Protein AF-A0AAV8Z6C9-F1 (afdb_monomer)

Foldseek 3Di:
DLVVLLVVLVVQLVVLLVLLVVLVVCLVVPDLPCLVVLVVSLVVLVVSVVVNVVSLVVNCVSPVDPVSVVVVVVSVVSSVVSSVSSVVSNVVVVVVVVPDDDDDDDDDDPPPPDPDPDQAADEQDLLCVVVNCVSLCVPQVVDPVDQLLRSVVSVCVRYDHPLNVQCVPPDRDSVCSVVSVVSSCVRRVPLVVNLVVLVVQLLVQAADADDDLVSLVVSLVSNVSSLVSCVVSPDPSQVCFPVSVVSVLVRYHPVLNVVVVVVCVVPPRDGPVNVSVSSVVSSVVRVVVVVVVVVVPDDDDDDDDDDDDDDDDDDPDQPQDLPPRDNDHVVPDPVLLPDDLVVNVVVLVVSCAEQQPSHHDDHLVPDPDFDQPPPRHRGDVSNDDDPPDDPDDDDDDDDDDDDDDDDDDDDDDDDDDDDDFDWDDDQQWIQGPVLRAIFGDQDDDDDPFDFLLNLVVRLVSRDDPPCPCVVLNVVSVVLNVVNVVVVDDGRDGDDPVSVVVSVVSVVCCVVPRVDDGDDPDDPPPPPPPPDDDDDDDDDDVVPDPDPQVQLLVQLVVVLVVVCVVDVPDRDDDDRDPVSSVVSVVVCPPVVNVVVVVVVPPPDDD

Solvent-accessible surface area (backbone atoms only — not comparable to full-atom values): 37412 Å² total; per-residue (Å²): 108,70,74,57,51,50,53,51,46,52,51,53,48,50,54,53,52,53,52,52,53,54,48,50,54,47,65,74,71,58,65,90,86,53,55,66,62,53,51,58,51,47,56,56,49,62,54,47,52,56,54,45,52,56,43,51,51,56,42,42,74,77,46,77,47,70,70,52,56,52,49,49,55,54,49,53,54,52,50,55,52,51,53,50,53,53,52,49,55,50,51,55,53,63,61,55,65,76,75,67,91,80,86,82,91,88,84,92,69,92,71,78,78,66,75,79,82,69,82,67,76,40,60,60,55,48,83,52,38,63,65,47,49,54,52,45,33,68,69,44,70,70,34,83,89,53,51,50,45,56,41,36,52,52,49,62,68,29,30,32,69,69,41,30,61,76,45,61,90,56,66,94,34,61,74,45,32,60,53,44,51,50,52,48,40,69,70,46,66,37,66,68,57,33,50,51,51,38,52,54,48,59,75,62,58,79,64,41,84,60,96,44,37,72,60,51,46,51,50,52,51,55,48,49,53,34,51,52,54,42,40,76,72,71,44,71,61,88,75,41,24,68,66,51,48,52,54,51,56,73,30,45,20,75,66,63,35,52,53,47,54,64,55,46,72,76,42,96,76,73,45,54,64,54,55,52,47,50,53,52,54,47,27,54,51,44,46,51,54,50,55,54,53,57,70,70,71,76,80,88,84,88,84,83,88,77,93,85,84,90,86,81,93,71,86,87,68,70,58,57,12,89,84,81,67,42,87,40,57,56,94,75,32,67,74,58,69,69,45,56,47,71,57,43,51,52,48,37,55,75,70,57,27,13,66,30,73,63,42,69,93,56,51,62,85,79,52,87,62,72,48,12,88,85,77,66,47,87,25,26,63,85,57,59,79,76,89,87,76,84,85,78,84,91,85,86,89,86,80,87,84,87,79,89,84,90,89,84,85,88,82,88,81,89,82,77,95,72,76,94,70,63,64,47,80,54,85,45,30,37,36,33,64,82,78,64,28,63,36,70,55,75,86,88,72,93,64,97,69,59,19,56,51,53,52,53,56,58,52,67,45,67,56,59,94,81,55,85,54,46,74,61,54,50,54,50,50,52,53,50,52,53,52,61,74,69,67,63,54,58,84,39,75,60,57,70,70,59,47,53,52,50,53,53,52,53,52,49,49,59,69,58,44,80,69,50,78,60,64,98,60,84,71,83,76,80,73,79,71,82,85,74,86,85,88,91,88,89,72,79,78,82,76,56,99,42,72,71,56,51,28,50,52,46,22,52,52,53,50,52,53,47,40,70,73,34,83,86,71,63,88,78,82,79,86,51,70,70,44,43,50,56,25,44,54,64,65,67,35,66,78,55,51,55,60,58,58,67,66,73,75,76,74,82,136

InterPro domains:
  IPR005312 Domain of unknown function DUF1759 [PF03564] (122-267)
  IPR008042 Retrotransposon Pao-like, RNAseH-like domain [PF05380] (451-514)

Sequence (605 aa):
MENEQLRSLTAQRGQVKAQITRFTHFLDEFDKDNVLELELRLEKIDQLWKDFNSIQSKIECLDDSQTQRDYREHFENSYFTEVSRARKIINENMVSHNHTASSGSKSNNADVKLPIISIPHFYGDYREWPSFFDTFSALVDNNTNLSSVQKFHYLKNALKDNAKQVIESLEVSHENYKIAIDLLKTRFDNKKLIKKAHIASLFNISTLTKESYTELRKFLDEFNKHLRALKNMGELVDTWDCPLIHLITTKLDSTTKREWEEFSAKLDDPKIEDIKKFLADRCNVLETLEAANIKGIQKTYNKKASEQRTVAYTSNQVPQCPFCKGSHFIYACKAFLRLPVKSRYIEVRRMKLCTNCLRSGHFKADCKSSSCKRCQKRHSTFLHFDEENSAASAVAWTGDDNTHSGPVANNGEESSISTHSSNKEMQGLLWNANSDSIQVITRNQPYERVTKRTILSNVSQIFDPLGLVGPTVIVAKIMLQRLWRLKLDWDEAIPEDLFTDWIRFRDQIKSNIDTVDIPESKSVVLTSITEFGNSIDDDIFTRFSSLTKTQRVIAYCLRFKHNLINKTDKLTGTLTNEELDRAMIILNCPAIVLALCYHRQREPT

Organism: NCBI:txid1265417

pLDDT: mean 72.58, std 21.13, range [21.72, 95.56]

Mean predicted aligned error: 24.84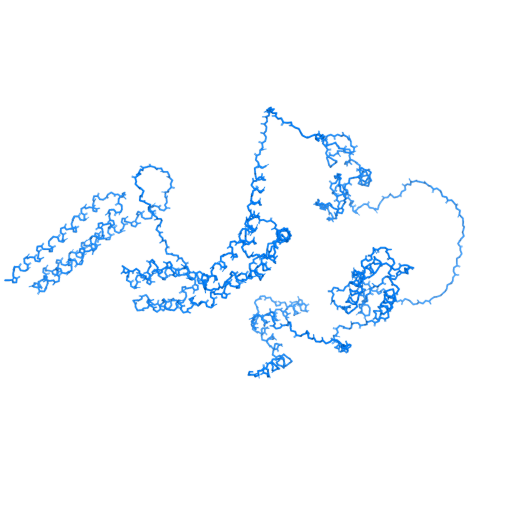 Å

Secondary structure (DSSP, 8-state):
-HHHHHHHHHHHHHHHHHHHHHHHHHHHS--TT-HHHHHHHHHHHHHHHHHHHHHHHHHHHH---HHHHHHHHHHHHHHHHHHHHHHHHHHHHHHHTTS--------------PPP-PPPPB-S-TTTHHHHHHHHIIIIIS-TTS-HHHHHHHHHHHB-HHHHHTTTTS-S-HHHHHHHHHHHHHHH--HHHHHHHHHHHHHTPPPP-S--HHHHHHHHHHHHHHHHHHHHTT--GGG-HHHHHHHHHHHS-HHHHHHHHHHHTT-SS--HHHHHHHHHHHHHHHHHHHHHHHTTS------------------------TTT-SSS-GGG-HHHHTS-HHHHHHHHHHTT--TTT--SSS-SSS--SPPPTTT-SSS-GGGPPPSS--SS-------------------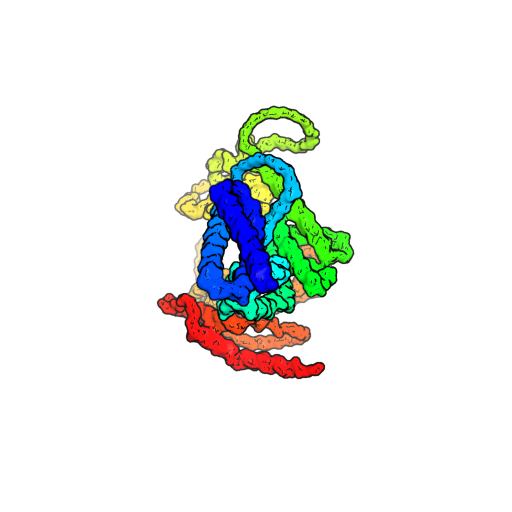-----------EEEETTEEEETTTTEEEE-------SS-BHHHHHHHHHT---TTSTTHHHHHHHHHHHHHHHHTT--TTSBPPHHHHHHHHHHHHHHHHHHTT----SS------------------SSSS-S-HHHHHHHHHHHHHHHHHHH-SSS---SSPPHHHHHHHHHHHT-HHHHHHHHGGGG----

Structure (mmCIF, N/CA/C/O backbone):
data_AF-A0AAV8Z6C9-F1
#
_entry.id   AF-A0AAV8Z6C9-F1
#
loop_
_atom_site.group_PDB
_atom_site.id
_atom_site.type_symbol
_atom_site.label_atom_id
_atom_site.label_alt_id
_atom_site.label_comp_id
_atom_site.label_asym_id
_atom_site.label_entity_id
_atom_site.label_seq_id
_atom_site.pdbx_PDB_ins_code
_atom_site.Cartn_x
_atom_site.Cartn_y
_atom_site.Cartn_z
_atom_site.occupancy
_atom_site.B_iso_or_equiv
_atom_site.auth_seq_id
_atom_site.auth_comp_id
_atom_site.auth_asym_id
_atom_site.auth_atom_id
_atom_site.pdbx_PDB_model_num
ATOM 1 N N . MET A 1 1 ? -21.434 -2.621 71.067 1.00 60.84 1 MET A N 1
ATOM 2 C CA . MET A 1 1 ? -21.014 -3.069 69.722 1.00 60.84 1 MET A CA 1
ATOM 3 C C . MET A 1 1 ? -20.986 -1.919 68.723 1.00 60.84 1 MET A C 1
ATOM 5 O O . MET A 1 1 ? -19.905 -1.629 68.236 1.00 60.84 1 MET A O 1
ATOM 9 N N . GLU A 1 2 ? -22.090 -1.206 68.476 1.00 66.00 2 GLU A N 1
ATOM 10 C CA . GLU A 1 2 ? -22.133 -0.096 67.492 1.00 66.00 2 GLU A CA 1
ATOM 11 C C . GLU A 1 2 ? -21.121 1.031 67.782 1.00 66.00 2 GLU A C 1
ATOM 13 O O . GLU A 1 2 ? -20.374 1.445 66.900 1.00 66.00 2 GLU A O 1
ATOM 18 N N . ASN A 1 3 ? -20.986 1.445 69.047 1.00 75.31 3 ASN A N 1
ATOM 19 C CA . ASN A 1 3 ? -19.998 2.456 69.459 1.00 75.31 3 ASN A CA 1
ATOM 20 C C . ASN A 1 3 ? -18.530 2.025 69.253 1.00 75.31 3 ASN A C 1
ATOM 22 O O . ASN A 1 3 ? -17.645 2.861 69.088 1.00 75.31 3 ASN A O 1
ATOM 26 N N . GLU A 1 4 ? -18.248 0.723 69.273 1.00 83.12 4 GLU A N 1
ATOM 27 C CA . GLU A 1 4 ? -16.898 0.185 69.068 1.00 83.12 4 GLU A CA 1
ATOM 28 C C . GLU A 1 4 ? -16.568 0.077 67.573 1.00 83.12 4 GLU A C 1
ATOM 30 O O . GLU A 1 4 ? -15.463 0.417 67.147 1.00 83.12 4 GLU A O 1
ATOM 35 N N . GLN A 1 5 ? -17.567 -0.279 66.760 1.00 86.50 5 GLN A N 1
ATOM 36 C CA . GLN A 1 5 ? -17.481 -0.253 65.300 1.00 86.50 5 GLN A CA 1
ATOM 37 C C . GLN A 1 5 ? -17.275 1.171 64.764 1.00 86.50 5 GLN A C 1
ATOM 39 O O . GLN A 1 5 ? -16.384 1.382 63.941 1.00 86.50 5 GLN A O 1
ATOM 44 N N . LEU A 1 6 ? -18.016 2.161 65.278 1.00 87.81 6 LEU A N 1
ATOM 45 C CA . LEU A 1 6 ? -17.864 3.564 64.878 1.00 87.81 6 LEU A CA 1
ATOM 46 C C . LEU A 1 6 ? -16.465 4.110 65.212 1.00 87.81 6 LEU A C 1
ATOM 48 O O . LEU A 1 6 ? -15.847 4.787 64.387 1.00 87.81 6 LEU A O 1
ATOM 52 N N . ARG A 1 7 ? -15.916 3.764 66.386 1.00 87.62 7 ARG A N 1
ATOM 53 C CA . ARG A 1 7 ? -14.537 4.123 66.770 1.00 87.62 7 ARG A CA 1
ATOM 54 C C . ARG A 1 7 ? -13.501 3.505 65.832 1.00 87.62 7 ARG A C 1
ATOM 56 O O . ARG A 1 7 ? -12.583 4.202 65.404 1.00 87.62 7 ARG A O 1
ATOM 63 N N . SER A 1 8 ? -13.665 2.228 65.485 1.00 91.50 8 SER A N 1
ATOM 64 C CA . SER A 1 8 ? -12.770 1.529 64.557 1.00 91.50 8 SER A CA 1
ATOM 65 C C . SER A 1 8 ? -12.785 2.160 63.159 1.00 91.50 8 SER A C 1
ATOM 67 O O . SER A 1 8 ? -11.730 2.490 62.615 1.00 91.50 8 SER A O 1
ATOM 69 N N . LEU A 1 9 ? -13.972 2.427 62.607 1.00 91.44 9 LEU A N 1
ATOM 70 C CA . LEU A 1 9 ? -14.124 3.066 61.296 1.00 91.44 9 LEU A CA 1
AT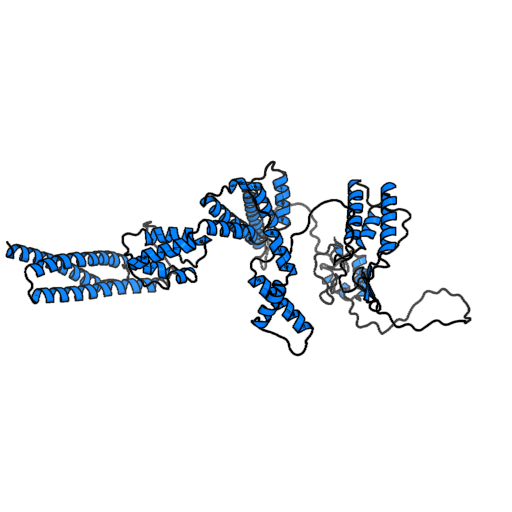OM 71 C C . LEU A 1 9 ? -13.580 4.499 61.284 1.00 91.44 9 LEU A C 1
ATOM 73 O O . LEU A 1 9 ? -12.897 4.894 60.340 1.00 91.44 9 LEU A O 1
ATOM 77 N N . THR A 1 10 ? -13.802 5.265 62.355 1.00 90.38 10 THR A N 1
ATOM 78 C CA . THR A 1 10 ? -13.261 6.627 62.487 1.00 90.38 10 THR A CA 1
ATOM 79 C C . THR A 1 10 ? -11.730 6.623 62.514 1.00 90.38 10 THR A C 1
ATOM 81 O O . THR A 1 10 ? -11.100 7.479 61.887 1.00 90.38 10 THR A O 1
ATOM 84 N N . ALA A 1 11 ? -11.115 5.636 63.177 1.00 90.62 11 ALA A N 1
ATOM 85 C CA . ALA A 1 11 ? -9.665 5.456 63.167 1.00 90.62 11 ALA A CA 1
ATOM 86 C C . ALA A 1 11 ? -9.140 5.094 61.765 1.00 90.62 11 ALA A C 1
ATOM 88 O O . ALA A 1 11 ? -8.161 5.687 61.309 1.00 90.62 11 ALA A O 1
ATOM 89 N N . GLN A 1 12 ? -9.817 4.190 61.047 1.00 89.88 12 GLN A N 1
ATOM 90 C CA . GLN A 1 12 ? -9.467 3.832 59.665 1.00 89.88 12 GLN A CA 1
ATOM 91 C C . GLN A 1 12 ? -9.590 5.032 58.714 1.00 89.88 12 GLN A C 1
ATOM 93 O O . GLN A 1 12 ? -8.678 5.295 57.930 1.00 89.88 12 GLN A O 1
ATOM 98 N N . ARG A 1 13 ? -10.653 5.837 58.838 1.00 93.31 13 ARG A N 1
ATOM 99 C CA . ARG A 1 13 ? -10.805 7.096 58.090 1.00 93.31 13 ARG A CA 1
ATOM 100 C C . ARG A 1 13 ? -9.653 8.062 58.365 1.00 93.31 13 ARG A C 1
ATOM 102 O O . ARG A 1 13 ? -9.116 8.662 57.435 1.00 93.31 13 ARG A O 1
ATOM 109 N N . GLY A 1 14 ? -9.241 8.188 59.628 1.00 89.81 14 GLY A N 1
ATOM 110 C CA . GLY A 1 14 ? -8.088 9.001 60.020 1.00 89.81 14 GLY A CA 1
ATOM 111 C C . GLY A 1 14 ? -6.786 8.552 59.349 1.00 89.81 14 GLY A C 1
ATOM 112 O O . GLY A 1 14 ? -6.010 9.392 58.892 1.00 89.81 14 GLY A O 1
ATOM 113 N N . GLN A 1 15 ? -6.570 7.240 59.210 1.00 90.56 15 GLN A N 1
ATOM 114 C CA . GLN A 1 15 ? -5.408 6.692 58.498 1.00 90.56 15 GLN A CA 1
ATOM 115 C C . GLN A 1 15 ? -5.428 7.023 57.001 1.00 90.56 15 GLN A C 1
ATOM 117 O O . GLN A 1 15 ? -4.379 7.348 56.440 1.00 90.56 15 GLN A O 1
ATOM 122 N N . VAL A 1 16 ? -6.601 6.975 56.363 1.00 90.44 16 VAL A N 1
ATOM 123 C CA . VAL A 1 16 ? -6.769 7.354 54.950 1.00 90.44 16 VAL A CA 1
ATOM 124 C C . VAL A 1 16 ? -6.523 8.854 54.757 1.00 90.44 16 VAL A C 1
ATOM 126 O O . VAL A 1 16 ? -5.750 9.240 53.881 1.00 90.44 16 VAL A O 1
ATOM 129 N N . LYS A 1 17 ? -7.065 9.710 55.633 1.00 91.25 17 LYS A N 1
ATOM 130 C CA . LYS A 1 17 ? -6.784 11.156 55.614 1.00 91.25 17 LYS A CA 1
ATOM 131 C C . LYS A 1 17 ? -5.296 11.463 55.779 1.00 91.25 17 LYS A C 1
ATOM 133 O O . LYS A 1 17 ? -4.757 12.263 55.020 1.00 91.25 17 LYS A O 1
ATOM 138 N N . ALA A 1 18 ? -4.611 10.784 56.697 1.00 90.00 18 ALA A N 1
ATOM 139 C CA . ALA A 1 18 ? -3.175 10.972 56.899 1.00 90.00 18 ALA A CA 1
ATOM 140 C C . ALA A 1 18 ? -2.341 10.618 55.652 1.00 90.00 18 ALA A C 1
ATOM 142 O O . ALA A 1 18 ? -1.260 11.174 55.462 1.00 90.00 18 ALA A O 1
ATOM 143 N N . GLN A 1 19 ? -2.814 9.701 54.801 1.00 88.81 19 GLN A N 1
ATOM 144 C CA . GLN A 1 19 ? -2.141 9.370 53.542 1.00 88.81 19 GLN A CA 1
ATOM 145 C C . GLN A 1 19 ? -2.254 10.492 52.508 1.00 88.81 19 GLN A C 1
ATOM 147 O O . GLN A 1 19 ? -1.246 10.808 51.877 1.00 88.81 19 GLN A O 1
ATOM 152 N N . ILE A 1 20 ? -3.419 11.139 52.393 1.00 88.94 20 ILE A N 1
ATOM 153 C CA . ILE A 1 20 ? -3.572 12.332 51.546 1.00 88.94 20 ILE A CA 1
ATOM 154 C C . ILE A 1 20 ? -2.687 13.465 52.059 1.00 88.94 20 ILE A C 1
ATOM 156 O O . ILE A 1 20 ? -1.956 14.051 51.275 1.00 88.94 20 ILE A O 1
ATOM 160 N N . THR A 1 21 ? -2.649 13.715 53.370 1.00 90.50 21 THR A N 1
ATOM 161 C CA . THR A 1 21 ? -1.780 14.762 53.936 1.00 90.50 21 THR A CA 1
ATOM 162 C C . THR A 1 21 ? -0.295 14.512 53.649 1.00 90.50 21 THR A C 1
ATOM 164 O O . THR A 1 21 ? 0.439 15.443 53.329 1.00 90.50 21 THR A O 1
ATOM 167 N N . ARG A 1 22 ? 0.168 13.254 53.702 1.00 90.31 22 ARG A N 1
ATOM 168 C CA . ARG A 1 22 ? 1.544 12.909 53.294 1.00 90.31 22 ARG A CA 1
ATOM 169 C C . ARG A 1 22 ? 1.798 13.165 51.811 1.00 90.31 22 ARG A C 1
ATOM 171 O O . ARG A 1 22 ? 2.916 13.512 51.444 1.00 90.31 22 ARG A O 1
ATOM 178 N N . PHE A 1 23 ? 0.786 12.981 50.970 1.00 91.50 23 PHE A N 1
ATOM 179 C CA . PHE A 1 23 ? 0.880 13.287 49.549 1.00 91.50 23 PHE A CA 1
ATOM 180 C C . PHE A 1 23 ? 0.896 14.794 49.283 1.00 91.50 23 PHE A C 1
ATOM 182 O O . PHE A 1 23 ? 1.703 15.231 48.474 1.00 91.50 23 PHE A O 1
ATOM 189 N N . THR A 1 24 ? 0.119 15.587 50.025 1.00 90.56 24 THR A N 1
ATOM 190 C CA . THR A 1 24 ? 0.198 17.057 50.001 1.00 90.56 24 THR A CA 1
ATOM 191 C C . THR A 1 24 ? 1.615 17.539 50.313 1.00 90.56 24 THR A C 1
ATOM 193 O O . THR A 1 24 ? 2.206 18.249 49.510 1.00 90.56 24 THR A O 1
ATOM 196 N N . HIS A 1 25 ? 2.213 17.072 51.417 1.00 89.75 25 HIS A N 1
ATOM 197 C CA . HIS A 1 25 ? 3.594 17.430 51.764 1.00 89.75 25 HIS A CA 1
ATOM 198 C C . HIS A 1 25 ? 4.599 17.019 50.686 1.00 89.75 25 HIS A C 1
ATOM 200 O O . HIS A 1 25 ? 5.506 17.777 50.362 1.00 89.75 25 HIS A O 1
ATOM 206 N N . PHE A 1 26 ? 4.414 15.838 50.093 1.00 89.44 26 PHE A N 1
ATOM 207 C CA . PHE A 1 26 ? 5.238 15.413 48.968 1.00 89.44 26 PHE A CA 1
ATOM 208 C C . PHE A 1 26 ? 5.102 16.354 47.766 1.00 89.44 26 PHE A C 1
ATOM 210 O O . PHE A 1 26 ? 6.115 16.688 47.174 1.00 89.44 26 PHE A O 1
ATOM 217 N N . LEU A 1 27 ? 3.888 16.796 47.421 1.00 87.88 27 LEU A N 1
ATOM 218 C CA . LEU A 1 27 ? 3.651 17.755 46.335 1.00 87.88 27 LEU A CA 1
ATOM 219 C C . LEU A 1 27 ? 4.220 19.150 46.622 1.00 87.88 27 LEU A C 1
ATOM 221 O O . LEU A 1 27 ? 4.559 19.868 45.681 1.00 87.88 27 LEU A O 1
ATOM 225 N N . ASP A 1 28 ? 4.303 19.547 47.891 1.00 85.88 28 ASP A N 1
ATOM 226 C CA . ASP A 1 28 ? 4.910 20.815 48.306 1.00 85.88 28 ASP A CA 1
ATOM 227 C C . ASP A 1 28 ? 6.438 20.800 48.173 1.00 85.88 28 ASP A C 1
ATOM 229 O O . ASP A 1 28 ? 7.024 21.805 47.777 1.00 85.88 28 ASP A O 1
ATOM 233 N N . GLU A 1 29 ? 7.070 19.657 48.445 1.00 84.06 29 GLU A N 1
ATOM 234 C CA . GLU A 1 29 ? 8.524 19.455 48.346 1.00 84.06 29 GLU A CA 1
ATOM 235 C C . GLU A 1 29 ? 8.961 18.819 47.011 1.00 84.06 29 GLU A C 1
ATOM 237 O O . GLU A 1 29 ? 10.128 18.463 46.841 1.00 84.06 29 GLU A O 1
ATOM 242 N N . PHE A 1 30 ? 8.038 18.644 46.058 1.00 81.50 30 PHE A N 1
ATOM 243 C CA . PHE A 1 30 ? 8.296 17.898 44.828 1.00 81.50 30 PHE A CA 1
ATOM 244 C C . PHE A 1 30 ? 9.231 18.652 43.872 1.00 81.50 30 PHE A C 1
ATOM 246 O O . PHE A 1 30 ? 8.885 19.714 43.347 1.00 81.50 30 PHE A O 1
ATOM 253 N N . ASP A 1 31 ? 10.388 18.051 43.589 1.00 68.75 31 ASP A N 1
ATOM 254 C CA . ASP A 1 31 ? 11.324 18.510 42.563 1.00 68.75 31 ASP A CA 1
ATOM 255 C C . ASP A 1 31 ? 10.925 17.981 41.171 1.00 68.75 31 ASP A C 1
ATOM 257 O O . ASP A 1 31 ? 10.496 16.834 41.016 1.00 68.75 31 ASP A O 1
ATOM 261 N N . LYS A 1 32 ? 11.055 18.820 40.137 1.00 67.69 32 LYS A N 1
ATOM 262 C CA . LYS A 1 32 ? 10.441 18.624 38.806 1.00 67.69 32 LYS A CA 1
ATOM 263 C C . LYS A 1 32 ? 11.003 17.442 38.008 1.00 67.69 32 LYS A C 1
ATOM 265 O O . LYS A 1 32 ? 10.413 17.088 36.986 1.00 67.69 32 LYS A O 1
ATOM 270 N N . ASP A 1 33 ? 12.078 16.820 38.481 1.00 62.00 33 ASP A N 1
ATOM 271 C CA . ASP A 1 33 ? 12.847 15.818 37.742 1.00 62.00 33 ASP A CA 1
ATOM 272 C C . ASP A 1 33 ? 12.335 14.370 37.906 1.00 62.00 33 ASP A C 1
ATOM 274 O O . ASP A 1 33 ? 12.676 13.515 37.086 1.00 62.00 33 ASP A O 1
ATOM 278 N N . ASN A 1 34 ? 11.477 14.061 38.897 1.00 72.62 34 ASN A N 1
ATOM 279 C CA . ASN A 1 34 ? 11.009 12.682 39.155 1.00 72.62 34 ASN A CA 1
ATOM 280 C C . ASN A 1 34 ? 9.495 12.461 38.954 1.00 72.62 34 ASN A C 1
ATOM 282 O O . ASN A 1 34 ? 8.778 11.989 39.838 1.00 72.62 34 ASN A O 1
ATOM 286 N N . VAL A 1 35 ? 8.992 12.788 37.761 1.00 79.44 35 VAL A N 1
ATOM 287 C CA . VAL A 1 35 ? 7.560 12.675 37.395 1.00 79.44 35 VAL A CA 1
ATOM 288 C C . VAL A 1 35 ? 7.008 11.252 37.528 1.00 79.44 35 VAL A C 1
ATOM 290 O O . VAL A 1 35 ? 5.846 11.074 37.877 1.00 79.44 35 VAL A O 1
ATOM 293 N N . LEU A 1 36 ? 7.844 10.233 37.319 1.00 77.69 36 LEU A N 1
ATOM 294 C CA . LEU A 1 36 ? 7.439 8.827 37.431 1.00 77.69 36 LEU A CA 1
ATOM 295 C C . LEU A 1 36 ? 7.082 8.437 38.871 1.00 77.69 36 LEU A C 1
ATOM 297 O O . LEU A 1 36 ? 6.123 7.702 39.098 1.00 77.69 36 LEU A O 1
ATOM 301 N N . GLU A 1 37 ? 7.820 8.944 39.862 1.00 81.38 37 GLU A N 1
ATOM 302 C CA . GLU A 1 37 ? 7.468 8.728 41.268 1.00 81.38 37 GLU A CA 1
ATOM 303 C C . GLU A 1 37 ? 6.138 9.405 41.618 1.00 81.38 37 GLU A C 1
ATOM 305 O O . GLU A 1 37 ? 5.331 8.844 42.365 1.00 81.38 37 GLU A O 1
ATOM 310 N N . LEU A 1 38 ? 5.886 10.588 41.049 1.00 85.44 38 LEU A N 1
ATOM 311 C CA . LEU A 1 38 ? 4.620 11.292 41.210 1.00 85.44 38 LEU A CA 1
ATOM 312 C C . LEU A 1 38 ? 3.448 10.507 40.598 1.00 85.44 38 LEU A C 1
ATOM 314 O O . LEU A 1 38 ? 2.410 10.399 41.247 1.00 85.44 38 LEU A O 1
ATOM 318 N N . GLU A 1 39 ? 3.614 9.912 39.413 1.00 82.88 39 GLU A N 1
ATOM 319 C CA . GLU A 1 39 ? 2.606 9.049 38.775 1.00 82.88 39 GLU A CA 1
ATOM 320 C C . GLU A 1 39 ? 2.275 7.816 39.630 1.00 82.88 39 GLU A C 1
ATOM 322 O O . GLU A 1 39 ? 1.107 7.570 39.930 1.00 82.88 39 GLU A O 1
ATOM 327 N N . LEU A 1 40 ? 3.290 7.095 40.119 1.00 81.81 40 LEU A N 1
ATOM 328 C CA . LEU A 1 40 ? 3.091 5.921 40.982 1.00 81.81 40 LEU A CA 1
ATOM 329 C C . LEU A 1 40 ? 2.398 6.279 42.306 1.00 81.81 40 LEU A C 1
ATOM 331 O O . LEU A 1 40 ? 1.551 5.538 42.812 1.00 81.81 40 LEU A O 1
ATOM 335 N N . ARG A 1 41 ? 2.746 7.428 42.895 1.00 86.12 41 ARG A N 1
ATOM 336 C CA . ARG A 1 41 ? 2.076 7.919 44.106 1.00 86.12 41 ARG A CA 1
ATOM 337 C C . ARG A 1 41 ? 0.639 8.351 43.811 1.00 86.12 41 ARG A C 1
ATOM 339 O O . ARG 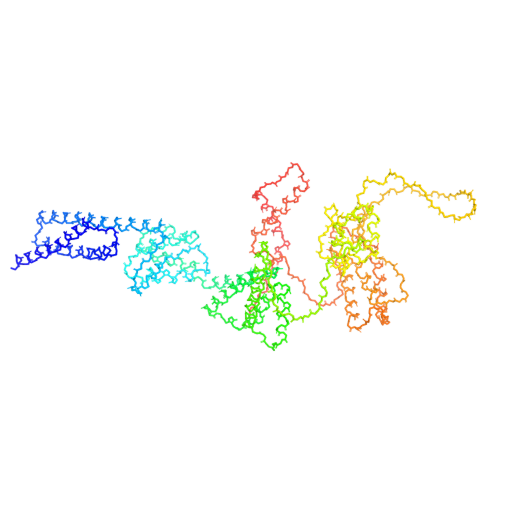A 1 41 ? -0.227 8.098 44.646 1.00 86.12 41 ARG A O 1
ATOM 346 N N . LEU A 1 42 ? 0.369 8.927 42.639 1.00 89.00 42 LEU A N 1
ATOM 347 C CA . LEU A 1 42 ? -0.976 9.312 42.210 1.00 89.00 42 LEU A CA 1
ATOM 348 C C . LEU A 1 42 ? -1.899 8.095 42.054 1.00 89.00 42 LEU A C 1
ATOM 350 O O . LEU A 1 42 ? -3.028 8.138 42.537 1.00 89.00 42 LEU A O 1
ATOM 354 N N . GLU A 1 43 ? -1.415 6.986 41.486 1.00 86.25 43 GLU A N 1
ATOM 355 C CA . GLU A 1 43 ? -2.178 5.727 41.407 1.00 86.25 43 GLU A CA 1
ATOM 356 C C . GLU A 1 43 ? -2.587 5.215 42.796 1.00 86.25 43 GLU A C 1
ATOM 358 O O . GLU A 1 43 ? -3.718 4.770 43.014 1.00 86.25 43 GLU A O 1
ATOM 363 N N . LYS A 1 44 ? -1.681 5.329 43.774 1.00 86.50 44 LYS A N 1
ATOM 364 C CA . LYS A 1 44 ? -1.972 4.962 45.162 1.00 86.50 44 LYS A CA 1
ATOM 365 C C . LYS A 1 44 ? -3.030 5.876 45.789 1.00 86.50 44 LYS A C 1
ATOM 367 O O . LYS A 1 44 ? -3.865 5.390 46.550 1.00 86.50 44 LYS A O 1
ATOM 372 N N . ILE A 1 45 ? -3.022 7.171 45.467 1.00 89.06 45 ILE A N 1
ATOM 373 C CA . ILE A 1 45 ? -4.046 8.125 45.915 1.00 89.06 45 ILE A CA 1
ATOM 374 C C . ILE A 1 45 ? -5.411 7.832 45.277 1.00 89.06 45 ILE A C 1
ATOM 376 O O . ILE A 1 45 ? -6.412 7.834 45.995 1.00 89.06 45 ILE A O 1
ATOM 380 N N . ASP A 1 46 ? -5.461 7.483 43.989 1.00 86.62 46 ASP A N 1
ATOM 381 C CA . ASP A 1 46 ? -6.708 7.102 43.307 1.00 86.62 46 ASP A CA 1
ATOM 382 C C . ASP A 1 46 ? -7.367 5.868 43.963 1.00 86.62 46 ASP A C 1
ATOM 384 O O . ASP A 1 46 ? -8.595 5.769 44.049 1.00 86.62 46 ASP A O 1
ATOM 388 N N . GLN A 1 47 ? -6.571 4.935 44.497 1.00 86.94 47 GLN A N 1
ATOM 389 C CA . GLN A 1 47 ? -7.101 3.798 45.253 1.00 86.94 47 GLN A CA 1
ATOM 390 C C . GLN A 1 47 ? -7.653 4.209 46.632 1.00 86.94 47 GLN A C 1
ATOM 392 O O . GLN A 1 47 ? -8.700 3.703 47.044 1.00 86.94 47 GLN A O 1
ATOM 397 N N . LEU A 1 48 ? -7.024 5.172 47.315 1.00 86.88 48 LEU A N 1
ATOM 398 C CA . LEU A 1 48 ? -7.491 5.671 48.616 1.00 86.88 48 LEU A CA 1
ATOM 399 C C . LEU A 1 48 ? -8.848 6.369 48.551 1.00 86.88 48 LEU A C 1
ATOM 401 O O . LEU A 1 48 ? -9.581 6.355 49.538 1.00 86.88 48 LEU A O 1
ATOM 405 N N . TRP A 1 49 ? -9.212 6.941 47.402 1.00 90.31 49 TRP A N 1
ATOM 406 C CA . TRP A 1 49 ? -10.548 7.496 47.186 1.00 90.31 49 TRP A CA 1
ATOM 407 C C . TRP A 1 49 ? -11.651 6.451 47.380 1.00 90.31 49 TRP A C 1
ATOM 409 O O . TRP A 1 49 ? -12.689 6.722 47.990 1.00 90.31 49 TRP A O 1
ATOM 419 N N . LYS A 1 50 ? -11.426 5.230 46.882 1.00 88.75 50 LYS A N 1
ATOM 420 C CA .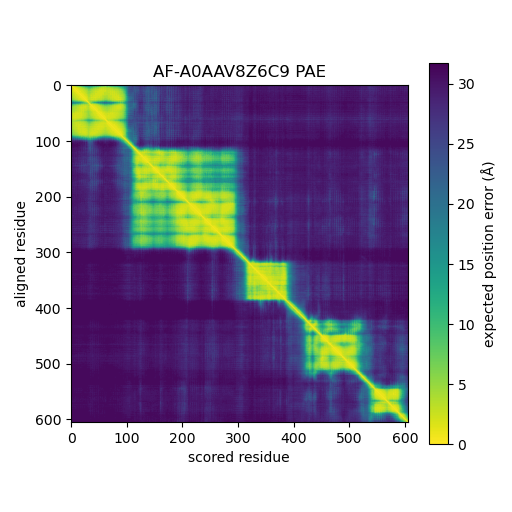 LYS A 1 50 ? -12.381 4.121 47.019 1.00 88.75 50 LYS A CA 1
ATOM 421 C C . LYS A 1 50 ? -12.478 3.665 48.471 1.00 88.75 50 LYS A C 1
ATOM 423 O O . LYS A 1 50 ? -13.583 3.459 48.975 1.00 88.75 50 LYS A O 1
ATOM 428 N N . ASP A 1 51 ? -11.335 3.565 49.146 1.00 88.62 51 ASP A N 1
ATOM 429 C CA . ASP A 1 51 ? -11.268 3.170 50.553 1.00 88.62 51 ASP A CA 1
ATOM 430 C C . ASP A 1 51 ? -11.956 4.208 51.450 1.00 88.62 51 ASP A C 1
ATOM 432 O O . ASP A 1 51 ? -12.771 3.840 52.299 1.00 88.62 51 ASP A O 1
ATOM 436 N N . PHE A 1 52 ? -11.715 5.504 51.211 1.00 93.50 52 PHE A N 1
ATOM 437 C CA . PHE A 1 52 ? -12.400 6.591 51.910 1.00 93.50 52 PHE A CA 1
ATOM 438 C C . PHE A 1 52 ? -13.912 6.508 51.725 1.00 93.50 52 PHE A C 1
ATOM 440 O O . PHE A 1 52 ? -14.634 6.491 52.716 1.00 93.50 52 PHE A O 1
ATOM 447 N N . ASN A 1 53 ? -14.397 6.404 50.484 1.00 91.44 53 ASN A N 1
ATOM 448 C CA . ASN A 1 53 ? -15.832 6.342 50.213 1.00 91.44 53 ASN A CA 1
ATOM 449 C C . ASN A 1 53 ? -16.502 5.149 50.896 1.00 91.44 53 ASN A C 1
ATOM 451 O O . ASN A 1 53 ? -17.584 5.293 51.464 1.00 91.44 53 ASN A O 1
ATOM 455 N N . SER A 1 54 ? -15.850 3.985 50.888 1.00 92.50 54 SER A N 1
ATOM 456 C CA . SER A 1 54 ? -16.337 2.786 51.574 1.00 92.50 54 SER A CA 1
ATOM 457 C C . SER A 1 54 ? -16.416 2.982 53.091 1.00 92.50 54 SER A C 1
ATOM 459 O O . SER A 1 54 ? -17.439 2.678 53.704 1.00 92.50 54 SER A O 1
ATOM 461 N N . ILE A 1 55 ? -15.360 3.523 53.709 1.00 92.25 55 ILE A N 1
ATOM 462 C CA . ILE A 1 55 ? -15.307 3.758 55.159 1.00 92.25 55 ILE A CA 1
ATOM 463 C C . ILE A 1 55 ? -16.296 4.855 55.568 1.00 92.25 55 ILE A C 1
ATOM 465 O O . ILE A 1 55 ? -17.056 4.666 56.514 1.00 92.25 55 ILE A O 1
ATOM 469 N N . GLN A 1 56 ? -16.318 5.977 54.851 1.00 92.06 56 GLN A N 1
ATOM 470 C CA . GLN A 1 56 ? -17.164 7.126 55.152 1.00 92.06 56 GLN A CA 1
ATOM 471 C C . GLN A 1 56 ? -18.649 6.790 54.999 1.00 92.06 56 GLN A C 1
ATOM 473 O O . GLN A 1 56 ? -19.429 7.146 55.873 1.00 92.06 56 GLN A O 1
ATOM 478 N N . SER A 1 57 ? -19.034 6.016 53.978 1.00 91.44 57 SER A N 1
ATOM 479 C CA . SER A 1 57 ? -20.427 5.567 53.832 1.00 91.44 57 SER A CA 1
ATOM 480 C C . SER A 1 57 ? -20.849 4.654 54.990 1.00 91.44 57 SER A C 1
ATOM 482 O O . SER A 1 57 ? -21.960 4.769 55.491 1.00 91.44 57 SER A O 1
ATOM 484 N N . LYS A 1 58 ? -19.951 3.782 55.480 1.00 92.25 58 LYS A N 1
ATOM 485 C CA . LYS A 1 58 ? -20.219 2.957 56.675 1.00 92.25 58 LYS A CA 1
ATOM 486 C C . LYS A 1 58 ? -20.343 3.796 57.947 1.00 92.25 58 LYS A C 1
ATOM 488 O O . LYS A 1 58 ? -21.127 3.434 58.816 1.00 92.25 58 LYS A O 1
ATOM 493 N N . ILE A 1 59 ? -19.576 4.883 58.067 1.00 91.44 59 ILE A N 1
ATOM 494 C CA . ILE A 1 59 ? -19.697 5.834 59.180 1.00 91.44 59 ILE A CA 1
ATOM 495 C C . ILE A 1 59 ? -21.041 6.557 59.101 1.00 91.44 59 ILE A C 1
ATOM 497 O O . ILE A 1 59 ? -21.745 6.575 60.097 1.00 91.44 59 ILE A O 1
ATOM 501 N N . GLU A 1 60 ? -21.435 7.064 57.934 1.00 90.69 60 GLU A N 1
ATOM 502 C CA . GLU A 1 60 ? -22.713 7.766 57.727 1.00 90.69 60 GLU A CA 1
ATOM 503 C C . GLU A 1 60 ? -23.929 6.855 57.954 1.00 90.69 60 GLU A C 1
ATOM 505 O O . GLU A 1 60 ? -24.955 7.311 58.443 1.00 90.69 60 GLU A O 1
ATOM 510 N N . CYS A 1 61 ? -23.813 5.546 57.693 1.00 89.31 61 CYS A N 1
ATOM 511 C CA . CYS A 1 61 ? -24.849 4.580 58.076 1.00 89.31 61 CYS A CA 1
ATOM 512 C C . CYS A 1 61 ? -25.007 4.412 59.599 1.00 89.31 61 CYS A C 1
ATOM 514 O O . CYS A 1 61 ? -26.072 3.994 60.046 1.00 89.31 61 CYS A O 1
ATOM 516 N N . LEU A 1 62 ? -23.955 4.673 60.382 1.00 89.38 62 LEU A N 1
ATOM 517 C CA . LEU A 1 62 ? -23.952 4.541 61.846 1.00 89.38 62 LEU A CA 1
ATOM 518 C C . LEU A 1 62 ? -24.164 5.889 62.562 1.00 89.38 62 LEU A C 1
ATOM 520 O O . LEU A 1 62 ? -24.681 5.912 63.675 1.00 89.38 62 LEU A O 1
ATOM 524 N N . ASP A 1 63 ? -23.749 6.993 61.941 1.00 87.56 63 ASP A N 1
ATOM 525 C CA . ASP A 1 63 ? -23.815 8.373 62.426 1.00 87.56 63 ASP A CA 1
ATOM 526 C C . ASP A 1 63 ? -24.005 9.324 61.230 1.00 87.56 63 ASP A C 1
ATOM 528 O O . ASP A 1 63 ? -23.042 9.780 60.615 1.00 87.56 63 ASP A O 1
ATOM 532 N N . ASP A 1 64 ? -25.261 9.637 60.904 1.00 86.12 64 ASP A N 1
ATOM 533 C CA . ASP A 1 64 ? -25.632 10.598 59.852 1.00 86.12 64 ASP A CA 1
ATOM 534 C C . ASP A 1 64 ? -25.746 12.035 60.400 1.00 86.12 64 ASP A C 1
ATOM 536 O O . ASP A 1 64 ? -26.687 12.781 60.114 1.00 86.12 64 ASP A O 1
ATOM 540 N N . SER A 1 65 ? -24.817 12.435 61.269 1.00 90.12 65 SER A N 1
ATOM 541 C CA . SER A 1 65 ? -24.747 13.818 61.737 1.00 90.12 65 SER A CA 1
ATOM 542 C C . SER A 1 65 ? -24.177 14.745 60.662 1.00 90.12 65 SER A C 1
ATOM 544 O O . SER A 1 65 ? -23.345 14.357 59.837 1.00 90.12 65 SER A O 1
ATOM 546 N N . GLN A 1 66 ? -24.561 16.026 60.722 1.00 88.50 66 GLN A N 1
ATOM 547 C CA . GLN A 1 66 ? -24.021 17.064 59.835 1.00 88.50 66 GLN A CA 1
ATOM 548 C C . GLN A 1 66 ? -22.483 17.074 59.837 1.00 88.50 66 GLN A C 1
ATOM 550 O O . GLN A 1 66 ? -21.862 17.231 58.793 1.00 88.50 66 GLN A O 1
ATOM 555 N N . THR A 1 67 ? -21.868 16.778 60.986 1.00 88.94 67 THR A N 1
ATOM 556 C CA . THR A 1 67 ? -20.409 16.716 61.124 1.00 88.94 67 THR A CA 1
ATOM 557 C C . THR A 1 67 ? -19.746 15.669 60.224 1.00 88.94 67 THR A C 1
ATOM 559 O O . THR A 1 67 ? -18.641 15.908 59.736 1.00 88.94 67 THR A O 1
ATOM 562 N N . GLN A 1 68 ? -20.395 14.526 59.963 1.00 89.25 68 GLN A N 1
ATOM 563 C CA . GLN A 1 68 ? -19.840 13.509 59.065 1.00 89.25 68 GLN A CA 1
ATOM 564 C C . GLN A 1 68 ? -19.984 13.923 57.599 1.00 89.25 68 GLN A C 1
ATOM 566 O O . GLN A 1 68 ? -19.054 13.707 56.823 1.00 89.25 68 GLN A O 1
ATOM 571 N N . ARG A 1 69 ? -21.091 14.583 57.241 1.00 83.25 69 ARG A N 1
ATOM 572 C CA . ARG A 1 69 ? -21.316 15.126 55.892 1.00 83.25 69 ARG A CA 1
ATOM 573 C C . ARG A 1 69 ? -20.321 16.240 55.559 1.00 83.25 69 ARG A C 1
ATOM 575 O O . ARG A 1 69 ? -19.695 16.195 54.504 1.00 83.25 69 ARG A O 1
ATOM 582 N N . ASP A 1 70 ? -20.084 17.156 56.498 1.00 88.62 70 ASP A N 1
ATOM 583 C CA . ASP A 1 70 ? -19.075 18.214 56.355 1.00 88.62 70 ASP A CA 1
ATOM 584 C C . ASP A 1 70 ? -17.664 17.611 56.219 1.00 88.62 70 ASP A C 1
ATOM 586 O O . ASP A 1 70 ? -16.841 18.069 55.425 1.00 88.62 70 ASP A O 1
ATOM 590 N N . TYR A 1 71 ? -17.369 16.532 56.958 1.00 92.19 71 TYR A N 1
ATOM 591 C CA . TYR A 1 71 ? -16.087 15.834 56.839 1.00 92.19 71 TYR A CA 1
ATOM 592 C C . TYR A 1 71 ? -15.884 15.239 55.446 1.00 92.19 71 TYR A C 1
ATOM 594 O O . TYR A 1 71 ? -14.772 15.314 54.912 1.00 92.19 71 TYR A O 1
ATOM 602 N N . ARG A 1 72 ? -16.934 14.637 54.870 1.00 90.94 72 ARG A N 1
ATOM 603 C CA . ARG A 1 72 ? -16.911 14.140 53.494 1.00 90.94 72 ARG A CA 1
ATOM 604 C C . ARG A 1 72 ? -16.552 15.278 52.554 1.00 90.94 72 ARG A C 1
ATOM 606 O O . ARG A 1 72 ? -15.503 15.199 51.928 1.00 90.94 72 ARG A O 1
ATOM 613 N N . GLU A 1 73 ? -17.330 16.355 52.544 1.00 89.88 73 GLU A N 1
ATOM 614 C CA . GLU A 1 73 ? -17.093 17.503 51.662 1.00 89.88 73 GLU A CA 1
ATOM 615 C C . GLU A 1 73 ? -15.660 18.052 51.781 1.00 89.88 73 GLU A C 1
ATOM 617 O O . GLU A 1 73 ? -14.971 18.250 50.777 1.00 89.88 73 GLU A O 1
ATOM 622 N N . HIS A 1 74 ? -15.156 18.225 53.006 1.00 89.62 74 HIS A N 1
ATOM 623 C CA . HIS A 1 74 ? -13.781 18.671 53.227 1.00 89.62 74 HIS A CA 1
ATOM 624 C C . HIS A 1 74 ? -12.739 17.713 52.645 1.00 89.62 74 HIS A C 1
ATOM 626 O O . HIS A 1 74 ? -11.765 18.161 52.037 1.00 89.62 74 HIS A O 1
ATOM 632 N N . PHE A 1 75 ? -12.921 16.405 52.825 1.00 92.31 75 PHE A N 1
ATOM 633 C CA . PHE A 1 75 ? -12.005 15.412 52.276 1.00 92.31 75 PHE A CA 1
ATOM 634 C C . PHE A 1 75 ? -12.055 15.382 50.745 1.00 92.31 75 PHE A C 1
ATOM 636 O O . PHE A 1 75 ? -11.001 15.323 50.114 1.00 92.31 75 PHE A O 1
ATOM 643 N N . GLU A 1 76 ? -13.248 15.458 50.147 1.00 91.19 76 GLU A N 1
ATOM 644 C CA . GLU A 1 76 ? -13.425 15.481 48.692 1.00 91.19 76 GLU A CA 1
ATOM 645 C C . GLU A 1 76 ? -12.721 16.688 48.067 1.00 91.19 76 GLU A C 1
ATOM 647 O O . GLU A 1 76 ? -11.922 16.534 47.140 1.00 91.19 76 GLU A O 1
ATOM 652 N N . ASN A 1 77 ? -12.916 17.872 48.646 1.00 90.25 77 ASN A N 1
ATOM 653 C CA . ASN A 1 77 ? -12.252 19.092 48.198 1.00 90.25 77 ASN A CA 1
ATOM 654 C C . ASN A 1 77 ? -10.722 18.995 48.308 1.00 90.25 77 ASN A C 1
ATOM 656 O O . ASN A 1 77 ? -10.016 19.351 47.359 1.00 90.25 77 ASN A O 1
ATOM 660 N N . SER A 1 78 ? -10.191 18.478 49.423 1.00 88.06 78 SER A N 1
ATOM 661 C CA . SER A 1 78 ? -8.747 18.247 49.565 1.00 88.06 78 SER A CA 1
ATOM 662 C C . SER A 1 78 ? -8.228 17.242 48.535 1.00 88.06 78 SER A C 1
ATOM 664 O O . SER A 1 78 ? -7.226 17.505 47.878 1.00 88.06 78 SER A O 1
ATOM 666 N N . TYR A 1 79 ? -8.926 16.124 48.334 1.00 91.81 79 TYR A N 1
ATOM 667 C CA . TYR A 1 79 ? -8.540 15.102 47.365 1.00 91.81 79 TYR A CA 1
ATOM 668 C C . TYR A 1 79 ? -8.437 15.665 45.941 1.00 91.81 79 TYR A C 1
ATOM 670 O O . TYR A 1 79 ? -7.395 15.534 45.296 1.00 91.81 79 TYR A O 1
ATOM 678 N N . PHE A 1 80 ? -9.491 16.327 45.455 1.00 89.44 80 PHE A N 1
ATOM 679 C CA . PHE A 1 80 ? -9.506 16.861 44.092 1.00 89.44 80 PHE A CA 1
ATOM 680 C C . PHE A 1 80 ? -8.473 17.973 43.893 1.00 89.44 80 PHE A C 1
ATOM 682 O O . PHE A 1 80 ? -7.845 18.043 42.832 1.00 89.44 80 PHE A O 1
ATOM 689 N N . THR A 1 81 ? -8.243 18.798 44.918 1.00 89.38 81 THR A N 1
ATOM 690 C CA . THR A 1 81 ? -7.205 19.837 44.888 1.00 89.38 81 THR A CA 1
ATOM 691 C C . THR A 1 81 ? -5.823 19.216 44.677 1.00 89.38 81 THR A C 1
ATOM 693 O O . THR A 1 81 ? -5.138 19.569 43.715 1.00 89.38 81 THR A O 1
ATOM 696 N N . GLU A 1 82 ? -5.441 18.220 45.479 1.00 88.88 82 GLU A N 1
ATOM 697 C CA . GLU A 1 82 ? -4.111 17.604 45.375 1.00 88.88 82 GLU A CA 1
ATOM 698 C C . GLU A 1 82 ? -3.931 16.767 44.100 1.00 88.88 82 GLU A C 1
ATOM 700 O O . GLU A 1 82 ? -2.896 16.847 43.436 1.00 88.88 82 GLU A O 1
ATOM 705 N N . VAL A 1 83 ? -4.951 16.006 43.689 1.00 88.56 83 VAL A N 1
ATOM 706 C CA . VAL A 1 83 ? -4.907 15.215 42.445 1.00 88.56 83 VAL A CA 1
ATOM 707 C C . VAL A 1 83 ? -4.792 16.118 41.216 1.00 88.56 83 VAL A C 1
ATOM 709 O O . VAL A 1 83 ? -4.031 15.814 40.293 1.00 88.56 83 VAL A O 1
ATOM 712 N N . SER A 1 84 ? -5.512 17.243 41.187 1.00 82.06 84 SER A N 1
ATOM 713 C CA . SER A 1 84 ? -5.417 18.201 40.079 1.00 82.06 84 SER A CA 1
ATOM 714 C C . SER A 1 84 ? -4.031 18.851 40.004 1.00 82.06 84 SER A C 1
ATOM 716 O O . SER A 1 84 ? -3.469 18.964 38.911 1.00 82.06 84 SER A O 1
ATOM 718 N N . ARG A 1 85 ? -3.437 19.191 41.156 1.00 88.75 85 ARG A N 1
ATOM 719 C CA . ARG A 1 85 ? -2.071 19.721 41.262 1.00 88.75 85 ARG A CA 1
ATOM 720 C C . ARG A 1 85 ? -1.039 18.719 40.741 1.00 88.75 85 ARG A C 1
ATOM 722 O O . ARG A 1 85 ? -0.220 19.084 39.901 1.00 88.75 85 ARG A O 1
ATOM 729 N N . ALA A 1 86 ? -1.134 17.454 41.150 1.00 87.38 86 ALA A N 1
ATOM 730 C CA . ALA A 1 86 ? -0.275 16.376 40.661 1.00 87.38 86 ALA A CA 1
ATOM 731 C C . ALA A 1 86 ? -0.379 16.184 39.136 1.00 87.38 86 ALA A C 1
ATOM 733 O O . ALA A 1 86 ? 0.631 16.171 38.431 1.00 87.38 86 ALA A O 1
ATOM 734 N N . ARG A 1 87 ? -1.605 16.101 38.598 1.00 87.06 87 ARG A N 1
ATOM 735 C CA . ARG A 1 87 ? -1.839 15.928 37.151 1.00 87.06 87 ARG A CA 1
ATOM 736 C C . ARG A 1 87 ? -1.355 17.123 36.329 1.00 87.06 87 ARG A C 1
ATOM 738 O O . ARG A 1 87 ? -0.873 16.935 35.213 1.00 87.06 87 ARG A O 1
ATOM 745 N N . LYS A 1 88 ? -1.449 18.343 36.868 1.00 86.00 88 LYS A N 1
ATOM 746 C CA . LYS A 1 88 ? -0.916 19.549 36.222 1.00 86.00 88 LYS A CA 1
ATOM 747 C C . LYS A 1 88 ? 0.605 19.471 36.060 1.00 86.00 88 LYS A C 1
ATOM 749 O O . LYS A 1 88 ? 1.093 19.712 34.961 1.00 86.00 88 LYS A O 1
ATOM 754 N N . ILE A 1 89 ? 1.326 19.057 37.105 1.00 84.12 89 ILE A N 1
ATOM 755 C CA . ILE A 1 89 ? 2.790 18.892 37.071 1.00 84.12 89 ILE A CA 1
ATOM 756 C C . ILE A 1 89 ? 3.207 17.839 36.028 1.00 84.12 89 ILE A C 1
ATOM 758 O O . ILE A 1 89 ? 4.129 18.072 35.247 1.00 84.12 89 ILE A O 1
ATOM 762 N N . ILE A 1 90 ? 2.493 16.708 35.956 1.00 83.75 90 ILE A N 1
ATOM 763 C CA . ILE A 1 90 ? 2.747 15.653 34.956 1.00 83.75 90 ILE A CA 1
ATOM 764 C C . ILE A 1 90 ? 2.566 16.195 33.527 1.00 83.75 90 ILE A C 1
ATOM 766 O O . ILE A 1 90 ? 3.431 16.011 32.668 1.00 83.75 90 ILE A O 1
ATOM 770 N N . ASN A 1 91 ? 1.475 16.924 33.274 1.00 79.44 91 ASN A N 1
ATOM 771 C CA . ASN A 1 91 ? 1.187 17.486 31.954 1.00 79.44 91 ASN A CA 1
ATOM 772 C C . ASN A 1 91 ? 2.186 18.581 31.538 1.00 79.44 91 ASN A C 1
ATOM 774 O O . ASN A 1 91 ? 2.578 18.636 30.373 1.00 79.44 91 ASN A O 1
ATOM 778 N N . GLU A 1 92 ? 2.629 19.437 32.461 1.00 76.00 92 GLU A N 1
ATOM 779 C CA . GLU A 1 92 ? 3.624 20.484 32.178 1.00 76.00 92 GLU A CA 1
ATOM 780 C C . GLU A 1 92 ? 4.993 19.896 31.779 1.00 76.00 92 GLU A C 1
ATOM 782 O O . GLU A 1 92 ? 5.653 20.410 30.868 1.00 76.00 92 GLU A O 1
ATOM 787 N N . ASN A 1 93 ? 5.389 18.768 32.377 1.00 65.19 93 ASN A N 1
ATOM 788 C CA . ASN A 1 93 ? 6.616 18.056 32.007 1.00 65.19 93 ASN A CA 1
ATOM 789 C C . ASN A 1 93 ? 6.494 17.285 30.678 1.00 65.19 93 ASN A C 1
ATOM 791 O O . ASN A 1 93 ? 7.450 17.248 29.901 1.00 65.19 93 ASN A O 1
ATOM 795 N N . MET A 1 94 ? 5.309 16.762 30.344 1.00 60.09 94 MET A N 1
ATOM 796 C CA . MET A 1 94 ? 5.029 16.165 29.026 1.00 60.09 94 MET A CA 1
ATOM 797 C C . MET A 1 94 ? 5.153 17.181 27.878 1.00 60.09 94 MET A C 1
ATOM 799 O O . MET A 1 94 ? 5.626 16.845 26.792 1.00 60.09 94 MET A O 1
ATOM 803 N N . VAL A 1 95 ? 4.760 18.439 28.109 1.00 54.78 95 VAL A N 1
ATOM 804 C CA . VAL A 1 95 ? 4.860 19.516 27.107 1.00 54.78 95 VAL A CA 1
ATOM 805 C C . VAL A 1 95 ? 6.296 20.047 26.988 1.00 54.78 95 VAL A C 1
ATOM 807 O O . VAL A 1 95 ? 6.742 20.358 25.882 1.00 54.78 95 VAL A O 1
ATOM 810 N N . SER A 1 96 ? 7.050 20.084 28.091 1.00 50.00 96 SER A N 1
ATOM 811 C CA . SER A 1 96 ? 8.434 20.586 28.115 1.00 50.00 96 SER A CA 1
ATOM 812 C C . SER A 1 96 ? 9.436 19.645 27.424 1.00 50.00 96 SER A C 1
ATOM 814 O O . SER A 1 96 ? 10.368 20.115 26.772 1.00 50.00 96 SER A O 1
ATOM 816 N N . HIS A 1 97 ? 9.217 18.325 27.457 1.00 46.88 97 HIS A N 1
ATOM 817 C CA . HIS A 1 97 ? 10.093 17.350 26.788 1.00 46.88 97 HIS A CA 1
ATOM 818 C C . HIS A 1 97 ? 9.955 17.278 25.253 1.00 46.88 97 HIS A C 1
ATOM 820 O O . HIS A 1 97 ? 10.787 16.644 24.604 1.00 46.88 97 HIS A O 1
ATOM 826 N N . ASN A 1 98 ? 8.984 17.972 24.646 1.00 43.50 98 ASN A N 1
ATOM 827 C CA . ASN A 1 98 ? 8.859 18.062 23.182 1.00 43.50 98 ASN A CA 1
ATOM 828 C C . ASN A 1 98 ? 9.740 19.155 22.546 1.00 43.50 98 ASN A C 1
ATOM 830 O O . ASN A 1 98 ? 9.828 19.225 21.320 1.00 43.50 98 ASN A O 1
ATOM 834 N N . HIS A 1 99 ? 10.420 19.985 23.349 1.00 41.56 99 HIS A N 1
ATOM 835 C CA . HIS A 1 99 ? 11.211 21.115 22.851 1.00 41.56 99 HIS A CA 1
ATOM 836 C C . HIS A 1 99 ? 12.680 21.143 23.287 1.00 41.56 99 HIS A C 1
ATOM 838 O O . HIS A 1 99 ? 13.308 22.172 23.115 1.00 41.56 99 HIS A O 1
ATOM 844 N N . THR A 1 100 ? 13.297 20.057 23.754 1.00 38.44 100 THR A N 1
ATOM 845 C CA . THR A 1 100 ? 14.765 20.032 23.948 1.00 38.44 100 THR A CA 1
ATOM 846 C C . THR A 1 100 ? 15.288 18.603 24.084 1.00 38.44 100 THR A C 1
ATOM 848 O O . THR A 1 100 ? 15.312 18.029 25.166 1.00 38.44 100 THR A O 1
ATOM 851 N N . ALA A 1 101 ? 15.783 18.027 22.988 1.00 35.81 101 ALA A N 1
ATOM 852 C CA . ALA A 1 101 ? 16.619 16.828 23.037 1.00 35.81 101 ALA A CA 1
ATOM 853 C C . ALA A 1 101 ? 17.863 17.020 22.160 1.00 35.81 101 ALA A C 1
ATOM 855 O O . ALA A 1 101 ? 17.970 16.491 21.057 1.00 35.81 101 ALA A O 1
ATOM 856 N N . SER A 1 102 ? 18.819 17.796 22.675 1.00 34.41 102 SER A N 1
ATOM 857 C CA . SER A 1 102 ? 20.231 17.660 22.323 1.00 34.41 102 SER A CA 1
ATOM 858 C C . SER A 1 102 ? 21.049 17.581 23.608 1.00 34.41 102 SER A C 1
ATOM 860 O O . SER A 1 102 ? 20.944 18.456 24.461 1.00 34.41 102 SER A O 1
ATOM 862 N N . SER A 1 103 ? 21.915 16.566 23.645 1.00 34.66 103 SER A N 1
ATOM 863 C CA . SER A 1 103 ? 23.104 16.415 24.499 1.00 34.66 103 SER A CA 1
ATOM 864 C C . SER A 1 103 ? 22.940 15.775 25.893 1.00 34.66 103 SER A C 1
ATOM 866 O O . SER A 1 103 ? 22.752 16.455 26.888 1.00 34.66 103 SER A O 1
ATOM 868 N N . GLY A 1 104 ? 23.222 14.462 25.954 1.00 31.33 104 GLY A N 1
ATOM 869 C CA . GLY A 1 104 ? 24.382 13.954 26.716 1.00 31.33 104 GLY A CA 1
ATOM 870 C C . GLY A 1 104 ? 24.180 13.226 28.064 1.00 31.33 104 GLY A C 1
ATOM 871 O O . GLY A 1 104 ? 24.218 13.875 29.092 1.00 31.33 104 GLY A O 1
ATOM 872 N N . SER A 1 105 ? 24.171 11.873 28.024 1.00 34.62 105 SER A N 1
ATOM 873 C CA . SER A 1 105 ? 24.983 10.899 28.828 1.00 34.62 105 SER A CA 1
ATOM 874 C C . SER A 1 105 ? 25.020 11.026 30.379 1.00 34.62 105 SER A C 1
ATOM 876 O O . SER A 1 105 ? 25.430 12.062 30.872 1.00 34.62 105 SER A O 1
ATOM 878 N N . LYS A 1 106 ? 24.847 10.010 31.252 1.00 33.25 106 LYS A N 1
ATOM 879 C CA . LYS A 1 106 ? 25.083 8.540 31.224 1.00 33.25 106 LYS A CA 1
ATOM 880 C C . LYS A 1 106 ? 24.575 7.911 32.552 1.00 33.25 106 LYS A C 1
ATOM 882 O O . LYS A 1 106 ? 24.880 8.449 33.608 1.00 33.25 106 LYS A O 1
ATOM 887 N N . SER A 1 107 ? 23.962 6.721 32.507 1.00 32.34 107 SER A N 1
ATOM 888 C CA . SER A 1 107 ? 24.414 5.470 33.176 1.00 32.34 107 SER A CA 1
ATOM 889 C C . SER A 1 107 ? 23.270 4.473 33.475 1.00 32.34 107 SER A C 1
ATOM 891 O O . SER A 1 107 ? 22.373 4.716 34.268 1.00 32.34 107 SER A O 1
ATOM 893 N N . ASN A 1 108 ? 23.342 3.341 32.768 1.00 40.09 108 ASN A N 1
ATOM 894 C CA . ASN A 1 108 ? 23.217 1.946 33.214 1.00 40.09 108 ASN A CA 1
ATOM 895 C C . ASN A 1 108 ? 22.087 1.527 34.177 1.00 40.09 108 ASN A C 1
ATOM 897 O O . ASN A 1 108 ? 22.325 1.233 35.342 1.00 40.09 108 ASN A O 1
ATOM 901 N N . ASN A 1 109 ? 20.910 1.276 33.608 1.00 36.78 109 ASN A N 1
ATOM 902 C CA . ASN A 1 109 ? 20.299 -0.056 33.624 1.00 36.78 109 ASN A CA 1
ATOM 903 C C . ASN A 1 109 ? 19.451 -0.186 32.357 1.00 36.78 109 ASN A C 1
ATOM 905 O O . ASN A 1 109 ? 18.733 0.744 31.997 1.00 36.78 109 ASN A O 1
ATOM 909 N N . ALA A 1 110 ? 19.601 -1.297 31.637 1.00 39.09 110 ALA A N 1
ATOM 910 C CA . ALA A 1 110 ? 18.897 -1.561 30.387 1.00 39.09 110 ALA A CA 1
ATOM 911 C C . ALA A 1 110 ? 17.434 -1.935 30.663 1.00 39.09 110 ALA A C 1
ATOM 913 O O . ALA A 1 110 ? 17.003 -3.046 30.382 1.00 39.09 110 ALA A O 1
ATOM 914 N N . ASP A 1 111 ? 16.680 -0.997 31.226 1.00 41.50 111 ASP A N 1
ATOM 915 C CA . ASP A 1 111 ? 15.237 -0.984 31.087 1.00 41.50 111 ASP A CA 1
ATOM 916 C C . ASP A 1 111 ? 14.991 -0.318 29.736 1.00 41.50 111 ASP A C 1
ATOM 918 O O . ASP A 1 111 ? 15.126 0.900 29.575 1.00 41.50 111 ASP A O 1
ATOM 922 N N . VAL A 1 112 ? 14.800 -1.139 28.704 1.00 35.84 112 VAL A N 1
ATOM 923 C CA . VAL A 1 112 ? 14.444 -0.639 27.380 1.00 35.84 112 VAL A CA 1
ATOM 924 C C . VAL A 1 112 ? 13.075 0.011 27.552 1.00 35.84 112 VAL A C 1
ATOM 926 O O . VAL A 1 112 ? 12.053 -0.661 27.459 1.00 35.84 112 VAL A O 1
ATOM 929 N N . LYS A 1 113 ? 13.049 1.321 27.831 1.00 41.19 113 LYS A N 1
ATOM 930 C CA . LYS A 1 113 ? 11.855 2.151 27.675 1.00 41.19 113 LYS A CA 1
ATOM 931 C C . LYS A 1 113 ? 11.529 2.138 26.193 1.00 41.19 113 LYS A C 1
ATOM 933 O O . LYS A 1 113 ? 11.995 2.977 25.422 1.00 41.19 113 LYS A O 1
ATOM 938 N N . LEU A 1 114 ? 10.808 1.096 25.793 1.00 36.59 114 LEU A N 1
ATOM 939 C CA . LEU A 1 114 ? 10.255 0.979 24.464 1.00 36.59 114 LEU A CA 1
ATOM 940 C C . LEU A 1 114 ? 9.410 2.236 24.237 1.00 36.59 114 LEU A C 1
ATOM 942 O O . LEU A 1 114 ? 8.698 2.658 25.155 1.00 36.59 114 LEU A O 1
ATOM 946 N N . PRO A 1 115 ? 9.511 2.866 23.057 1.00 44.62 115 PRO A N 1
ATOM 947 C CA . PRO A 1 115 ? 8.653 3.987 22.719 1.00 44.62 115 PRO A CA 1
ATOM 948 C C . PRO A 1 115 ? 7.200 3.627 23.032 1.00 44.62 115 PRO A C 1
ATOM 950 O O . PRO A 1 115 ? 6.756 2.528 22.692 1.00 44.62 115 PRO A O 1
ATOM 953 N N . ILE A 1 116 ? 6.474 4.536 23.688 1.00 54.31 116 ILE A N 1
ATOM 954 C CA . ILE A 1 116 ? 5.046 4.354 23.954 1.00 54.31 116 ILE A CA 1
ATOM 955 C C . ILE A 1 116 ? 4.377 4.095 22.604 1.00 54.31 116 ILE A C 1
ATOM 957 O O . ILE A 1 116 ? 4.450 4.934 21.703 1.00 54.31 116 ILE A O 1
ATOM 961 N N . ILE A 1 117 ? 3.775 2.914 22.453 1.00 62.72 117 ILE A N 1
ATOM 962 C CA . ILE A 1 117 ? 3.077 2.542 21.225 1.00 62.72 117 ILE A CA 1
ATOM 963 C C . ILE A 1 117 ? 1.886 3.490 21.105 1.00 62.72 117 ILE A C 1
ATOM 965 O O . ILE A 1 117 ? 0.927 3.411 21.875 1.00 62.72 117 ILE A O 1
ATOM 969 N N . SER A 1 118 ? 1.977 4.437 20.175 1.00 70.62 118 SER A N 1
ATOM 970 C CA . SER A 1 118 ? 0.894 5.369 19.907 1.00 70.62 118 SER A CA 1
ATOM 971 C C . SER A 1 118 ? -0.242 4.640 19.201 1.00 70.62 118 SER A C 1
ATOM 973 O O . SER A 1 118 ? -0.027 3.733 18.394 1.00 70.62 118 SER A O 1
ATOM 975 N N . ILE A 1 119 ? -1.475 5.035 19.514 1.00 80.44 119 ILE A N 1
ATOM 976 C CA . ILE A 1 119 ? -2.642 4.494 18.825 1.00 80.44 119 ILE A CA 1
ATOM 977 C C . ILE A 1 119 ? -2.548 4.937 17.354 1.00 80.44 119 ILE A C 1
ATOM 979 O O . ILE A 1 119 ? -2.488 6.145 17.098 1.00 80.44 119 ILE A O 1
ATOM 983 N N . PRO A 1 120 ? -2.509 4.000 16.389 1.00 81.44 120 PRO A N 1
ATOM 984 C CA . PRO A 1 120 ? -2.408 4.346 14.979 1.00 81.44 120 PRO A CA 1
ATOM 985 C C . PRO A 1 120 ? -3.645 5.125 14.525 1.00 81.44 120 PRO A C 1
ATOM 987 O O . PRO A 1 120 ? -4.748 4.916 15.026 1.00 81.44 120 PRO A O 1
ATOM 990 N N . HIS A 1 121 ? -3.469 6.019 13.555 1.00 87.69 121 HIS A N 1
ATOM 991 C CA . HIS A 1 121 ? -4.588 6.719 12.930 1.00 87.69 121 HIS A CA 1
ATOM 992 C C . HIS A 1 121 ? -5.151 5.900 11.769 1.00 87.69 121 HIS A C 1
ATOM 994 O O . HIS A 1 121 ? -4.387 5.317 11.002 1.00 87.69 121 HIS A O 1
ATOM 1000 N N . PHE A 1 122 ? -6.475 5.897 11.608 1.00 90.56 122 PHE A N 1
ATOM 1001 C CA . PHE A 1 122 ? -7.146 5.198 10.513 1.00 90.56 122 PHE A CA 1
ATOM 1002 C C . PHE A 1 122 ? -7.985 6.145 9.664 1.00 90.56 122 PHE A C 1
ATOM 1004 O O . PHE A 1 122 ? -8.900 6.799 10.161 1.00 90.56 122 PHE A O 1
ATOM 1011 N N . TYR A 1 123 ? -7.683 6.178 8.367 1.00 87.00 123 TYR A N 1
ATOM 1012 C CA . TYR A 1 123 ? -8.275 7.106 7.398 1.00 87.00 123 TYR A CA 1
ATOM 1013 C C . TYR A 1 123 ? -9.395 6.474 6.550 1.00 87.00 123 TYR A C 1
ATOM 1015 O O . TYR A 1 123 ? -10.060 7.168 5.780 1.00 87.00 123 TYR A O 1
ATOM 1023 N N . GLY A 1 124 ? -9.633 5.162 6.687 1.00 84.50 124 GLY A N 1
ATOM 1024 C CA . GLY A 1 124 ? -10.687 4.448 5.955 1.00 84.50 124 GLY A CA 1
ATOM 1025 C C . GLY A 1 124 ? -10.215 3.604 4.768 1.00 84.50 124 GLY A C 1
ATOM 1026 O O . GLY A 1 124 ? -11.054 3.181 3.975 1.00 84.50 124 GLY A O 1
ATOM 1027 N N . ASP A 1 125 ? -8.911 3.346 4.616 1.00 83.69 125 ASP A N 1
ATOM 1028 C CA . ASP A 1 125 ? -8.416 2.397 3.610 1.00 83.69 125 ASP A CA 1
ATOM 1029 C C . ASP A 1 125 ? -8.648 0.950 4.074 1.00 83.69 125 ASP A C 1
ATOM 1031 O O . ASP A 1 125 ? -8.091 0.500 5.075 1.00 83.69 125 ASP A O 1
ATOM 1035 N N . TYR A 1 126 ? -9.430 0.189 3.307 1.00 85.19 126 TYR A N 1
ATOM 1036 C CA . TYR A 1 126 ? -9.698 -1.231 3.555 1.00 85.19 126 TYR A CA 1
ATOM 1037 C C . TYR A 1 126 ? -8.424 -2.067 3.755 1.00 85.19 126 TYR A C 1
ATOM 1039 O O . TYR A 1 126 ? -8.433 -3.024 4.522 1.00 85.19 126 TYR A O 1
ATOM 1047 N N . ARG A 1 127 ? -7.321 -1.716 3.084 1.00 81.69 127 ARG A N 1
ATOM 1048 C CA . ARG A 1 127 ? -6.045 -2.450 3.163 1.00 81.69 127 ARG A CA 1
ATOM 1049 C C . ARG A 1 127 ? -5.360 -2.296 4.521 1.00 81.69 127 ARG A C 1
ATOM 1051 O O . ARG A 1 127 ? -4.592 -3.164 4.920 1.00 81.69 127 ARG A O 1
ATOM 1058 N N . GLU A 1 128 ? -5.614 -1.186 5.205 1.00 85.19 128 GLU A N 1
ATOM 1059 C CA . GLU A 1 128 ? -4.987 -0.841 6.484 1.00 85.19 128 GLU A CA 1
ATOM 1060 C C . GLU A 1 128 ? -5.851 -1.249 7.679 1.00 85.19 128 GLU A C 1
ATOM 1062 O O . GLU A 1 128 ? -5.342 -1.342 8.795 1.00 85.19 128 GLU A O 1
ATOM 1067 N N . TRP A 1 129 ? -7.135 -1.548 7.443 1.00 89.44 129 TRP A N 1
ATOM 1068 C CA . TRP A 1 129 ? -8.085 -1.931 8.483 1.00 89.44 129 TRP A CA 1
ATOM 1069 C C . TRP A 1 129 ? -7.605 -3.096 9.362 1.00 89.44 129 TRP A C 1
ATOM 1071 O O . TRP A 1 129 ? -7.626 -2.912 10.577 1.00 89.44 129 TRP A O 1
ATOM 1081 N N . PRO A 1 130 ? -7.118 -4.241 8.825 1.00 86.44 130 PRO A N 1
ATOM 1082 C CA . PRO A 1 130 ? -6.674 -5.348 9.675 1.00 86.44 130 PRO A CA 1
ATOM 1083 C C . PRO A 1 130 ? -5.550 -4.929 10.628 1.00 86.44 130 PRO A C 1
ATOM 1085 O O . PRO A 1 130 ? -5.657 -5.102 11.835 1.00 86.44 130 PRO A O 1
ATOM 1088 N N . SER A 1 131 ? -4.515 -4.264 10.104 1.00 86.69 131 SER A N 1
ATOM 1089 C CA . SER A 1 131 ? -3.377 -3.813 10.914 1.00 86.69 131 SER A CA 1
ATOM 1090 C C . SER A 1 131 ? -3.782 -2.786 11.971 1.00 86.69 131 SER A C 1
ATOM 1092 O O . SER A 1 131 ? -3.293 -2.839 13.102 1.00 86.69 131 SER A O 1
ATOM 1094 N N . PHE A 1 132 ? -4.647 -1.836 11.602 1.00 90.88 132 PHE A N 1
ATOM 1095 C CA . PHE A 1 132 ? -5.165 -0.832 12.523 1.00 90.88 132 PHE A CA 1
ATOM 1096 C C . PHE A 1 132 ? -5.992 -1.483 13.629 1.00 90.88 132 PHE A C 1
ATOM 1098 O O . PHE A 1 132 ? -5.740 -1.225 14.803 1.00 90.88 132 PHE A O 1
ATOM 1105 N N . PHE A 1 133 ? -6.963 -2.320 13.259 1.00 89.19 133 PHE A N 1
ATOM 1106 C CA . PHE A 1 133 ? -7.897 -2.907 14.206 1.00 89.19 133 PHE A CA 1
ATOM 1107 C C . PHE A 1 133 ? -7.199 -3.889 15.146 1.00 89.19 133 PHE A C 1
ATOM 1109 O O . PHE A 1 133 ? -7.488 -3.863 16.335 1.00 89.19 133 PHE A O 1
ATOM 1116 N N . ASP A 1 134 ? -6.222 -4.664 14.670 1.00 87.12 134 ASP A N 1
ATOM 1117 C CA . ASP A 1 134 ? -5.426 -5.558 15.519 1.00 87.12 134 ASP A CA 1
ATOM 1118 C C . ASP A 1 134 ? -4.634 -4.770 16.574 1.00 87.12 134 ASP A C 1
ATOM 1120 O O . ASP A 1 134 ? -4.655 -5.099 17.762 1.00 87.12 134 ASP A O 1
ATOM 1124 N N . THR A 1 135 ? -3.989 -3.670 16.167 1.00 85.44 135 THR A N 1
ATOM 1125 C CA . THR A 1 135 ? -3.219 -2.811 17.085 1.00 85.44 135 THR A CA 1
ATOM 1126 C C . THR A 1 135 ? -4.138 -2.060 18.049 1.00 85.44 135 THR A C 1
ATOM 1128 O O . THR A 1 135 ? -3.885 -2.014 19.251 1.00 85.44 135 THR A O 1
ATOM 1131 N N . PHE A 1 136 ? -5.242 -1.498 17.551 1.00 89.12 136 PHE A N 1
ATOM 1132 C CA . PHE A 1 136 ? -6.244 -0.830 18.378 1.00 89.12 136 PHE A CA 1
ATOM 1133 C C . PHE A 1 136 ? -6.892 -1.806 19.366 1.00 89.12 136 PHE A C 1
ATOM 1135 O O . PHE A 1 136 ? -7.106 -1.461 20.528 1.00 89.12 136 PHE A O 1
ATOM 1142 N N . SER A 1 137 ? -7.173 -3.035 18.930 1.00 87.31 137 SER A N 1
ATOM 1143 C CA . SER A 1 137 ? -7.781 -4.054 19.774 1.00 87.31 137 SER A CA 1
ATOM 1144 C C . SER A 1 137 ? -6.833 -4.481 20.891 1.00 87.31 137 SER A C 1
ATOM 1146 O O . SER A 1 137 ? -7.241 -4.535 22.050 1.00 87.31 137 SER A O 1
ATOM 1148 N N . ALA A 1 138 ? -5.548 -4.671 20.580 1.00 85.94 138 ALA A N 1
ATOM 1149 C CA . ALA A 1 138 ? -4.522 -4.983 21.572 1.00 85.94 138 ALA A CA 1
ATOM 1150 C C . ALA A 1 138 ? -4.320 -3.865 22.614 1.00 85.94 138 ALA A C 1
ATOM 1152 O O . ALA A 1 138 ? -4.146 -4.159 23.794 1.00 85.94 138 ALA A O 1
ATOM 1153 N N . LEU A 1 139 ? -4.358 -2.593 22.198 1.00 84.62 139 LEU A N 1
ATOM 1154 C CA . LEU A 1 139 ? -4.080 -1.453 23.083 1.00 84.62 139 LEU A CA 1
ATOM 1155 C C . LEU A 1 139 ? -5.310 -0.960 23.866 1.00 84.62 139 LEU A C 1
ATOM 1157 O O . LEU A 1 139 ? -5.180 -0.536 25.017 1.00 84.62 139 LEU A O 1
ATOM 1161 N N . VAL A 1 140 ? -6.495 -0.978 23.245 1.00 85.56 140 VAL A N 1
ATOM 1162 C CA . VAL A 1 140 ? -7.699 -0.288 23.743 1.00 85.56 140 VAL A CA 1
ATOM 1163 C C . VAL A 1 140 ? -8.882 -1.239 23.937 1.00 85.56 140 VAL A C 1
ATOM 1165 O O . VAL A 1 140 ? -9.437 -1.284 25.033 1.00 85.56 140 VAL A O 1
ATOM 1168 N N . ASP A 1 141 ? -9.281 -1.999 22.911 1.00 85.12 141 ASP A N 1
ATOM 1169 C CA . ASP A 1 141 ? -10.510 -2.824 22.952 1.00 85.12 141 ASP A CA 1
ATOM 1170 C C . ASP A 1 141 ? -10.418 -3.941 24.006 1.00 85.12 141 ASP A C 1
ATOM 1172 O O . ASP A 1 141 ? -11.299 -4.075 24.858 1.00 85.12 141 ASP A O 1
ATOM 1176 N N . ASN A 1 142 ? -9.295 -4.665 24.036 1.00 85.06 142 ASN A N 1
ATOM 1177 C CA . ASN A 1 142 ? -9.043 -5.763 24.974 1.00 85.06 142 ASN A CA 1
ATOM 1178 C C . ASN A 1 142 ? -8.551 -5.289 26.350 1.00 85.06 142 ASN A C 1
ATOM 1180 O O . ASN A 1 142 ? -8.435 -6.092 27.274 1.00 85.06 142 ASN A O 1
ATOM 1184 N N . ASN A 1 143 ? -8.273 -3.994 26.518 1.00 82.25 143 ASN A N 1
ATOM 1185 C CA . ASN A 1 143 ? -7.799 -3.456 27.785 1.00 82.25 143 ASN A CA 1
ATOM 1186 C C . ASN A 1 143 ? -8.957 -3.366 28.795 1.00 82.25 143 ASN A C 1
ATOM 1188 O O . ASN A 1 143 ? -9.937 -2.646 28.583 1.00 82.25 143 ASN A O 1
ATOM 1192 N N . THR A 1 144 ? -8.855 -4.100 29.902 1.00 81.69 144 THR A N 1
ATOM 1193 C CA . THR A 1 144 ? -9.873 -4.137 30.965 1.00 81.69 144 THR A CA 1
ATOM 1194 C C . THR A 1 144 ? -9.832 -2.919 31.886 1.00 81.69 144 THR A C 1
ATOM 1196 O O . THR A 1 144 ? -10.800 -2.671 32.597 1.00 81.69 144 THR A O 1
ATOM 1199 N N . ASN A 1 145 ? -8.743 -2.144 31.865 1.00 76.88 145 ASN A N 1
ATOM 1200 C CA . ASN A 1 145 ? -8.563 -0.968 32.722 1.00 76.88 145 ASN A CA 1
ATOM 1201 C C . ASN A 1 145 ? -9.223 0.297 32.152 1.00 76.88 145 ASN A C 1
ATOM 1203 O O . ASN A 1 145 ? -9.295 1.314 32.838 1.00 76.88 145 ASN A O 1
ATOM 1207 N N . LEU A 1 146 ? -9.704 0.247 30.905 1.00 79.00 146 LEU A N 1
ATOM 1208 C CA . LEU A 1 146 ? -10.394 1.355 30.249 1.00 79.00 146 LEU A CA 1
ATOM 1209 C C . LEU A 1 146 ? -11.906 1.131 30.268 1.00 79.00 146 LEU A C 1
ATOM 1211 O O . LEU A 1 146 ? -12.396 0.062 29.899 1.00 79.00 146 LEU A O 1
ATOM 1215 N N . SER A 1 147 ? -12.665 2.163 30.635 1.00 78.69 147 SER A N 1
ATOM 1216 C CA . SER A 1 147 ? -14.125 2.134 30.521 1.00 78.69 147 SER A CA 1
ATOM 1217 C C . SER A 1 147 ? -14.562 2.208 29.054 1.00 78.69 147 SER A C 1
ATOM 1219 O O . SER A 1 147 ? -13.869 2.791 28.220 1.00 78.69 147 SER A O 1
ATOM 1221 N N . SER A 1 148 ? -15.743 1.681 28.713 1.00 76.94 148 SER A N 1
ATOM 1222 C CA . SER A 1 148 ? -16.274 1.738 27.336 1.00 76.94 148 SER A CA 1
ATOM 1223 C C . SER A 1 148 ? -16.362 3.172 26.791 1.00 76.94 148 SER A C 1
ATOM 1225 O O . SER A 1 148 ? -16.152 3.401 25.604 1.00 76.94 148 SER A O 1
ATOM 1227 N N . VAL A 1 149 ? -16.600 4.155 27.666 1.00 74.12 149 VAL A N 1
ATOM 1228 C CA . VAL A 1 149 ? -16.623 5.587 27.322 1.00 74.12 149 VAL A CA 1
ATOM 1229 C C . VAL A 1 149 ? -15.220 6.086 26.957 1.00 74.12 149 VAL A C 1
ATOM 1231 O O . VAL A 1 149 ? -15.043 6.739 25.930 1.00 74.12 149 VAL A O 1
ATOM 1234 N N . GLN A 1 150 ? -14.197 5.728 27.743 1.00 73.12 150 GLN A N 1
ATOM 1235 C CA . GLN A 1 150 ? -12.798 6.052 27.435 1.00 73.12 150 GLN A CA 1
ATOM 1236 C C . GLN A 1 150 ? -12.348 5.380 26.135 1.00 73.12 150 GLN A C 1
ATOM 1238 O O . GLN A 1 150 ? -11.775 6.042 25.269 1.00 73.12 150 GLN A O 1
ATOM 1243 N N . LYS A 1 151 ? -12.674 4.094 25.951 1.00 84.50 151 LYS A N 1
ATOM 1244 C CA . LYS A 1 151 ? -12.403 3.365 24.704 1.00 84.50 151 LYS A CA 1
ATOM 1245 C C . LYS A 1 151 ? -13.031 4.060 23.500 1.00 84.50 151 LYS A C 1
ATOM 1247 O O . LYS A 1 151 ? -12.392 4.169 22.454 1.00 84.50 151 LYS A O 1
ATOM 1252 N N . PHE A 1 152 ? -14.246 4.588 23.652 1.00 84.81 152 PHE A N 1
ATOM 1253 C CA . PHE A 1 152 ? -14.915 5.304 22.574 1.00 84.81 152 PHE A CA 1
ATOM 1254 C C . PHE A 1 152 ? -14.266 6.662 22.265 1.00 84.81 152 PHE A C 1
ATOM 1256 O O . PHE A 1 152 ? -14.126 7.023 21.096 1.00 84.81 152 PHE A O 1
ATOM 1263 N N . HIS A 1 153 ? -13.788 7.393 23.275 1.00 80.56 153 HIS A N 1
ATOM 1264 C CA . HIS A 1 153 ? -12.992 8.604 23.048 1.00 80.56 153 HIS A CA 1
ATOM 1265 C C . HIS A 1 153 ? -11.689 8.309 22.293 1.00 80.56 153 HIS A C 1
ATOM 1267 O O . HIS A 1 153 ? -11.377 9.003 21.323 1.00 80.56 153 HIS A O 1
ATOM 1273 N N . TYR A 1 154 ? -10.961 7.255 22.678 1.00 84.25 154 TYR A N 1
ATOM 1274 C CA . TYR A 1 154 ? -9.763 6.824 21.952 1.00 84.25 154 TYR A CA 1
ATOM 1275 C C . TYR A 1 154 ? -10.084 6.424 20.509 1.00 84.25 154 TYR A C 1
ATOM 1277 O O . TYR A 1 154 ? -9.377 6.839 19.591 1.00 84.25 154 TYR A O 1
ATOM 1285 N N . LEU A 1 155 ? -11.190 5.705 20.290 1.00 86.50 155 LEU A N 1
ATOM 1286 C CA . LEU A 1 155 ? -11.665 5.338 18.956 1.00 86.50 155 LEU A CA 1
ATOM 1287 C C . LEU A 1 155 ? -11.984 6.576 18.099 1.00 86.50 155 LEU A C 1
ATOM 1289 O O . LEU A 1 155 ? -11.472 6.695 16.989 1.00 86.50 155 LEU A O 1
ATOM 1293 N N . LYS A 1 156 ? -12.769 7.540 18.608 1.00 85.56 156 LYS A N 1
ATOM 1294 C CA . LYS A 1 156 ? -13.101 8.780 17.870 1.00 85.56 156 LYS A CA 1
ATOM 1295 C C . LYS A 1 156 ? -11.865 9.616 17.531 1.00 85.56 156 LYS A C 1
ATOM 1297 O O . LYS A 1 156 ? -11.862 10.284 16.499 1.00 85.56 156 LYS A O 1
ATOM 1302 N N . ASN A 1 157 ? -10.829 9.584 18.370 1.00 85.44 157 ASN A N 1
ATOM 1303 C CA . ASN A 1 157 ? -9.584 10.313 18.127 1.00 85.44 157 ASN A CA 1
ATOM 1304 C C . ASN A 1 157 ? -8.675 9.622 17.100 1.00 85.44 157 ASN A C 1
ATOM 1306 O O . ASN A 1 157 ? -8.041 10.312 16.293 1.00 85.44 157 ASN A O 1
ATOM 1310 N N . ALA A 1 158 ? -8.642 8.286 17.112 1.00 87.62 158 ALA A N 1
ATOM 1311 C CA . ALA A 1 158 ? -7.865 7.469 16.183 1.00 87.62 158 ALA A CA 1
ATOM 1312 C C . ALA A 1 158 ? -8.434 7.495 14.753 1.00 87.62 158 ALA A C 1
ATOM 1314 O O . ALA A 1 158 ? -7.682 7.453 13.779 1.00 87.62 158 ALA A O 1
ATOM 1315 N N . LEU A 1 159 ? -9.756 7.610 14.609 1.00 89.00 159 LEU A N 1
ATOM 1316 C CA . LEU A 1 159 ? -10.423 7.652 13.308 1.00 89.00 159 LEU A CA 1
ATOM 1317 C C . LEU A 1 159 ? -10.339 9.044 12.669 1.00 89.00 159 LEU A C 1
ATOM 1319 O O . LEU A 1 159 ? -10.599 10.068 13.307 1.00 89.00 159 LEU A O 1
ATOM 1323 N N . LYS A 1 160 ? -10.016 9.075 11.377 1.00 88.00 160 LYS A N 1
ATOM 1324 C CA . LYS A 1 160 ? -9.937 10.276 10.537 1.00 88.00 160 LYS A CA 1
ATOM 1325 C C . LYS A 1 160 ? -10.814 10.121 9.293 1.00 88.00 160 LYS A C 1
ATOM 1327 O O . LYS A 1 160 ? -11.164 9.008 8.897 1.00 88.00 160 LYS A O 1
ATOM 1332 N N . ASP A 1 161 ? -11.190 11.253 8.707 1.00 87.50 161 ASP A N 1
ATOM 1333 C CA . ASP A 1 161 ? -11.905 11.366 7.430 1.00 87.50 161 ASP A CA 1
ATOM 1334 C C . ASP A 1 161 ? -13.090 10.392 7.279 1.00 87.50 161 ASP A C 1
ATOM 1336 O O . ASP A 1 161 ? -14.016 10.391 8.096 1.00 87.50 161 ASP A O 1
ATOM 1340 N N . ASN A 1 162 ? -13.052 9.540 6.247 1.00 82.94 162 ASN A N 1
ATOM 1341 C CA . ASN A 1 162 ? -14.110 8.589 5.900 1.00 82.94 162 ASN A CA 1
ATOM 1342 C C . ASN A 1 162 ? -14.411 7.602 7.028 1.00 82.94 162 ASN A C 1
ATOM 1344 O O . ASN A 1 162 ? -15.551 7.164 7.164 1.00 82.94 162 ASN A O 1
ATOM 1348 N N . ALA A 1 163 ? -13.405 7.234 7.823 1.00 86.88 163 ALA A N 1
ATOM 1349 C CA . ALA A 1 163 ? -13.594 6.316 8.935 1.00 86.88 163 ALA A CA 1
ATOM 1350 C C . ALA A 1 163 ? -14.299 6.993 10.118 1.00 86.88 163 ALA A C 1
ATOM 1352 O O . ALA A 1 163 ? -15.135 6.372 10.773 1.00 86.88 163 ALA A O 1
ATOM 1353 N N . LYS A 1 164 ? -14.021 8.282 10.354 1.00 88.88 164 LYS A N 1
ATOM 1354 C CA . LYS A 1 164 ? -14.674 9.067 11.410 1.00 88.88 164 LYS A CA 1
ATOM 1355 C C . LYS A 1 164 ? -16.151 9.324 11.102 1.00 88.88 164 LYS A C 1
ATOM 1357 O O . LYS A 1 164 ? -16.975 9.205 12.004 1.00 88.88 164 LYS A O 1
ATOM 1362 N N . GLN A 1 165 ? -16.489 9.595 9.839 1.00 87.50 165 GLN A N 1
ATOM 1363 C CA . GLN A 1 165 ? -17.873 9.833 9.400 1.00 87.50 165 GLN A CA 1
ATOM 1364 C C . GLN A 1 165 ? -18.829 8.677 9.737 1.00 87.50 165 GLN A C 1
ATOM 1366 O O . GLN A 1 165 ? -20.008 8.905 9.983 1.00 87.50 165 GLN A O 1
ATOM 1371 N N . VAL A 1 166 ? -18.336 7.432 9.787 1.00 86.00 166 VAL A N 1
ATOM 1372 C CA . VAL A 1 166 ? -19.158 6.238 10.081 1.00 86.00 166 VAL A CA 1
ATOM 1373 C C . VAL A 1 166 ? -19.783 6.286 11.474 1.00 86.00 166 VAL A C 1
ATOM 1375 O O . VAL A 1 166 ? -20.869 5.755 11.679 1.00 86.00 166 VAL A O 1
ATOM 1378 N N . ILE A 1 167 ? -19.095 6.917 12.423 1.00 88.12 167 ILE A N 1
ATOM 1379 C CA . ILE A 1 167 ? -19.475 6.950 13.838 1.00 88.12 167 ILE A CA 1
ATOM 1380 C C . ILE A 1 167 ? -19.723 8.381 14.335 1.00 88.12 167 ILE A C 1
ATOM 1382 O O . ILE A 1 167 ? -19.842 8.614 15.537 1.00 88.12 167 ILE A O 1
ATOM 1386 N N . GLU A 1 168 ? -19.751 9.359 13.428 1.00 86.75 168 GLU A N 1
ATOM 1387 C CA . GLU A 1 168 ? -19.875 10.778 13.769 1.00 86.75 168 GLU A CA 1
ATOM 1388 C C . GLU A 1 168 ? -21.232 11.094 14.404 1.00 86.75 168 GLU A C 1
ATOM 1390 O O . GLU A 1 168 ? -21.284 11.848 15.373 1.00 86.75 168 GLU A O 1
ATOM 1395 N N . SER A 1 169 ? -22.294 10.433 13.931 1.00 83.62 169 SER A N 1
ATOM 1396 C CA . SER A 1 169 ? -23.657 10.556 14.458 1.00 83.62 169 SER A CA 1
ATOM 1397 C C . SER A 1 169 ? -23.861 9.903 15.828 1.00 83.62 169 SER A C 1
ATOM 1399 O O . SER A 1 169 ? -24.936 10.037 16.404 1.00 83.62 169 SER A O 1
ATOM 1401 N N . LEU A 1 170 ? -22.873 9.162 16.342 1.00 84.88 170 LEU A N 1
ATOM 1402 C CA . LEU A 1 170 ? -22.966 8.493 17.635 1.00 84.88 170 LEU A CA 1
ATOM 1403 C C . LEU A 1 170 ? -22.406 9.381 18.751 1.00 84.88 170 LEU A C 1
ATOM 1405 O O . LEU A 1 170 ? -21.234 9.793 18.745 1.00 84.88 170 LEU A O 1
ATOM 1409 N N . GLU A 1 171 ? -23.246 9.626 19.752 1.00 81.38 171 GLU A N 1
ATOM 1410 C CA . GLU A 1 171 ? -22.855 10.267 21.003 1.00 81.38 171 GLU A CA 1
ATOM 1411 C C . GLU A 1 171 ? -21.985 9.333 21.842 1.00 81.38 171 GLU A C 1
ATOM 1413 O O . GLU A 1 171 ? -22.166 8.111 21.829 1.00 81.38 171 GLU A O 1
ATOM 1418 N N . VAL A 1 172 ? -21.030 9.904 22.578 1.00 81.12 172 VAL A N 1
ATOM 1419 C CA . VAL A 1 172 ? -20.078 9.127 23.373 1.00 81.12 172 VAL A CA 1
ATOM 1420 C C . VAL A 1 172 ? -20.780 8.558 24.610 1.00 81.12 172 VAL A C 1
ATOM 1422 O O . VAL A 1 172 ? -20.902 9.226 25.629 1.00 81.12 172 VAL A O 1
ATOM 1425 N N . SER A 1 173 ? -21.249 7.314 24.500 1.00 75.38 173 SER A N 1
ATOM 1426 C CA . SER A 1 173 ? -21.921 6.548 25.558 1.00 75.38 173 SER A CA 1
ATOM 1427 C C . SER A 1 173 ? -21.333 5.137 25.667 1.00 75.38 173 SER A C 1
ATOM 1429 O O . SER A 1 173 ? -20.743 4.613 24.717 1.00 75.38 173 SER A O 1
ATOM 1431 N N . HIS A 1 174 ? -21.517 4.508 26.831 1.00 74.06 174 HIS A N 1
ATOM 1432 C CA . HIS A 1 174 ? -21.143 3.118 27.084 1.00 74.06 174 HIS A CA 1
ATOM 1433 C C . HIS A 1 174 ? -21.822 2.146 26.102 1.00 74.06 174 HIS A C 1
ATOM 1435 O O . HIS A 1 174 ? -21.179 1.218 25.611 1.00 74.06 174 HIS A O 1
ATOM 1441 N N . GLU A 1 175 ? -23.102 2.365 25.789 1.00 82.31 175 GLU A N 1
ATOM 1442 C CA . GLU A 1 175 ? -23.877 1.508 24.877 1.00 82.31 175 GLU A CA 1
ATOM 1443 C C . GLU A 1 175 ? -23.430 1.687 23.422 1.00 82.31 175 GLU A C 1
ATOM 1445 O O . GLU A 1 175 ? -23.266 0.714 22.682 1.00 82.31 175 GLU A O 1
ATOM 1450 N N . ASN A 1 176 ? -23.142 2.933 23.038 1.00 85.81 176 ASN A N 1
ATOM 1451 C CA . ASN A 1 176 ? -22.776 3.295 21.671 1.00 85.81 176 ASN A CA 1
ATOM 1452 C C . ASN A 1 176 ? -21.374 2.825 21.271 1.00 85.81 176 ASN A C 1
ATOM 1454 O O . ASN A 1 176 ? -21.106 2.710 20.078 1.00 85.81 176 ASN A O 1
ATOM 1458 N N . TYR A 1 177 ? -20.486 2.514 22.224 1.00 87.31 177 TYR A N 1
ATOM 1459 C CA . TYR A 1 177 ? -19.148 2.008 21.905 1.00 87.31 177 TYR A CA 1
ATOM 1460 C C . TYR A 1 177 ? -19.197 0.690 21.121 1.00 87.31 177 TYR A C 1
ATOM 1462 O O . TYR A 1 177 ? -18.550 0.561 20.081 1.00 87.31 177 TYR A O 1
ATOM 1470 N N . LYS A 1 178 ? -20.003 -0.275 21.584 1.00 88.44 178 LYS A N 1
ATOM 1471 C CA . LYS A 1 178 ? -20.153 -1.568 20.897 1.00 88.44 178 LYS A CA 1
ATOM 1472 C C . LYS A 1 178 ? -20.755 -1.382 19.505 1.00 88.44 178 LYS A C 1
ATOM 1474 O O . LYS A 1 178 ? -20.233 -1.925 18.538 1.00 88.44 178 LYS A O 1
ATOM 1479 N N . ILE A 1 179 ? -21.775 -0.528 19.400 1.00 88.25 179 ILE A N 1
ATOM 1480 C CA . ILE A 1 179 ? -22.424 -0.181 18.129 1.00 88.25 179 ILE A CA 1
ATOM 1481 C C . ILE A 1 179 ? -21.417 0.459 17.161 1.00 88.25 179 ILE A C 1
ATOM 1483 O O . ILE A 1 179 ? -21.388 0.115 15.982 1.00 88.25 179 ILE A O 1
ATOM 1487 N N . ALA A 1 180 ? -20.555 1.356 17.647 1.00 89.12 180 ALA A N 1
ATOM 1488 C CA . ALA A 1 180 ? -19.526 2.002 16.839 1.00 89.12 180 ALA A CA 1
ATOM 1489 C C . ALA A 1 180 ? -18.511 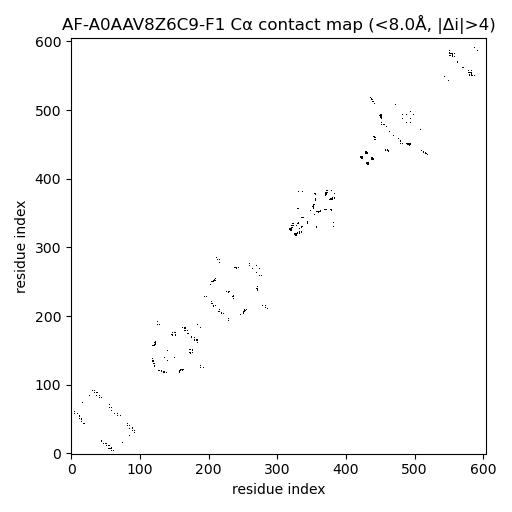0.991 16.280 1.00 89.12 180 ALA A C 1
ATOM 1491 O O . ALA A 1 180 ? -18.186 1.046 15.093 1.00 89.12 180 ALA A O 1
ATOM 1492 N N . ILE A 1 181 ? -18.039 0.051 17.106 1.00 90.38 181 ILE A N 1
ATOM 1493 C CA . ILE A 1 181 ? -17.134 -1.022 16.668 1.00 90.38 181 ILE A CA 1
ATOM 1494 C C . ILE A 1 181 ? -17.816 -1.921 15.633 1.00 90.38 181 ILE A C 1
ATOM 1496 O O . ILE A 1 181 ? -17.215 -2.211 14.597 1.00 90.38 181 ILE A O 1
ATOM 1500 N N . ASP A 1 182 ? -19.068 -2.315 15.862 1.00 89.06 182 ASP A N 1
ATOM 1501 C CA . ASP A 1 182 ? -19.810 -3.174 14.936 1.00 89.06 182 ASP A CA 1
ATOM 1502 C C . ASP A 1 182 ? -20.094 -2.479 13.600 1.00 89.06 182 ASP A C 1
ATOM 1504 O O . ASP A 1 182 ? -19.960 -3.101 12.545 1.00 89.06 182 ASP A O 1
ATOM 1508 N N . LEU A 1 183 ? -20.401 -1.178 13.598 1.00 88.81 183 LEU A N 1
ATOM 1509 C CA . LEU A 1 183 ? -20.545 -0.390 12.369 1.00 88.81 183 LEU A CA 1
ATOM 1510 C C . LEU A 1 183 ? -19.235 -0.315 11.579 1.00 88.81 183 LEU A C 1
ATOM 1512 O O . LEU A 1 183 ? -19.239 -0.480 10.355 1.00 88.81 183 LEU A O 1
ATOM 1516 N N . LEU A 1 184 ? -18.108 -0.098 12.263 1.00 90.56 184 LEU A N 1
ATOM 1517 C CA . LEU A 1 184 ? -16.793 -0.062 11.623 1.00 90.56 184 LEU A CA 1
ATOM 1518 C C . LEU A 1 184 ? -16.397 -1.435 11.077 1.00 90.56 184 LEU A C 1
ATOM 1520 O O . LEU A 1 184 ? -15.949 -1.508 9.936 1.00 90.56 184 LEU A O 1
ATOM 1524 N N . LYS A 1 185 ? -16.634 -2.522 11.820 1.00 89.50 185 LYS A N 1
ATOM 1525 C CA . LYS A 1 185 ? -16.426 -3.894 11.329 1.00 89.50 185 LYS A CA 1
ATOM 1526 C C . LYS A 1 185 ? -17.317 -4.195 10.128 1.00 89.50 185 LYS A C 1
ATOM 1528 O O . LYS A 1 185 ? -16.829 -4.639 9.096 1.00 89.50 185 LYS A O 1
ATOM 1533 N N . THR A 1 186 ? -18.602 -3.866 10.200 1.00 87.12 186 THR A N 1
ATOM 1534 C CA . THR A 1 186 ? -19.546 -4.084 9.091 1.00 87.12 186 THR A CA 1
ATOM 1535 C C . THR A 1 186 ? -19.099 -3.358 7.821 1.00 87.12 186 THR A C 1
ATOM 1537 O O . THR A 1 186 ? -19.226 -3.888 6.716 1.00 87.12 186 THR A O 1
ATOM 1540 N N . ARG A 1 187 ? -18.546 -2.147 7.962 1.00 84.56 187 ARG A N 1
ATOM 1541 C CA . ARG A 1 187 ? -18.120 -1.329 6.825 1.00 84.56 187 ARG A CA 1
ATOM 1542 C C . ARG A 1 187 ? -16.723 -1.666 6.310 1.00 84.56 187 ARG A C 1
ATOM 1544 O O . ARG A 1 187 ? -16.547 -1.683 5.094 1.00 84.56 187 ARG A O 1
ATOM 1551 N N . PHE A 1 188 ? -15.752 -1.905 7.189 1.00 86.19 188 PHE A N 1
ATOM 1552 C CA . PHE A 1 188 ? -14.331 -2.027 6.843 1.00 86.19 188 PHE A CA 1
ATOM 1553 C C . PHE A 1 188 ? -13.762 -3.444 6.999 1.00 86.19 188 PHE A C 1
ATOM 1555 O O . PHE A 1 188 ? -12.867 -3.794 6.234 1.00 86.19 188 PHE A O 1
ATOM 1562 N N . ASP A 1 189 ? -14.322 -4.302 7.860 1.00 85.56 189 ASP A N 1
ATOM 1563 C CA . ASP A 1 189 ? -13.901 -5.707 8.044 1.00 85.56 189 ASP A CA 1
ATOM 1564 C C . ASP A 1 189 ? -14.505 -6.662 6.997 1.00 85.56 189 ASP A C 1
ATOM 1566 O O . ASP A 1 189 ? -14.819 -7.831 7.236 1.00 85.56 189 ASP A O 1
ATOM 1570 N N . ASN A 1 190 ? -14.701 -6.167 5.776 1.00 85.56 190 ASN A N 1
ATOM 1571 C CA . ASN A 1 190 ? -15.193 -6.992 4.688 1.00 85.56 190 ASN A CA 1
ATOM 1572 C C . ASN A 1 190 ? -14.020 -7.688 3.990 1.00 85.56 190 ASN A C 1
ATOM 1574 O O . ASN A 1 190 ? -13.455 -7.167 3.026 1.00 85.56 190 ASN A O 1
ATOM 1578 N N . LYS A 1 191 ? -13.707 -8.914 4.428 1.00 84.56 191 LYS A N 1
ATOM 1579 C CA . LYS A 1 191 ? -12.631 -9.750 3.858 1.00 84.56 191 LYS A CA 1
ATOM 1580 C C . LYS A 1 191 ? -12.675 -9.841 2.326 1.00 84.56 191 LYS A C 1
ATOM 1582 O O . LYS A 1 191 ? -11.624 -9.846 1.691 1.00 84.56 191 LYS A O 1
ATOM 1587 N N . LYS A 1 192 ? -13.865 -9.871 1.706 1.00 85.31 192 LYS A N 1
ATOM 1588 C CA . LYS A 1 192 ? -13.999 -9.911 0.235 1.00 85.31 192 LYS A CA 1
ATOM 1589 C C . LYS A 1 192 ? -13.537 -8.603 -0.412 1.00 85.31 192 LYS A C 1
ATOM 1591 O O . LYS A 1 192 ? -12.826 -8.639 -1.414 1.00 85.31 192 LYS A O 1
ATOM 1596 N N . LEU A 1 193 ? -13.921 -7.458 0.154 1.00 85.56 193 LEU A N 1
ATOM 1597 C CA . LEU A 1 193 ? -13.489 -6.148 -0.343 1.00 85.56 193 LEU A CA 1
ATOM 1598 C C . LEU A 1 193 ? -11.995 -5.921 -0.115 1.00 85.56 193 LEU A C 1
ATOM 1600 O O . LEU A 1 193 ? -11.330 -5.428 -1.021 1.00 85.56 193 LEU A O 1
ATOM 1604 N N . ILE A 1 194 ? -11.457 -6.345 1.032 1.00 86.25 194 ILE A N 1
ATOM 1605 C CA . ILE A 1 194 ? -10.021 -6.260 1.335 1.00 86.25 194 ILE A CA 1
ATOM 1606 C C . ILE A 1 194 ? -9.214 -7.085 0.319 1.00 86.25 194 ILE A C 1
ATOM 1608 O O . ILE A 1 194 ? -8.284 -6.563 -0.301 1.00 86.25 194 ILE A O 1
ATOM 1612 N N . LYS A 1 195 ? -9.622 -8.336 0.049 1.00 88.38 195 LYS A N 1
ATOM 1613 C CA . LYS A 1 195 ? -9.022 -9.174 -1.007 1.00 88.38 195 LYS A CA 1
ATOM 1614 C C . LYS A 1 195 ? -9.073 -8.491 -2.371 1.00 88.38 195 LYS A C 1
ATOM 1616 O O . LYS A 1 195 ? -8.042 -8.350 -3.028 1.00 88.38 195 LYS A O 1
ATOM 1621 N N . LYS A 1 196 ? -10.252 -8.008 -2.780 1.00 88.50 196 LYS A N 1
ATOM 1622 C CA . LYS A 1 196 ? -10.429 -7.304 -4.058 1.00 88.50 196 LYS A CA 1
ATOM 1623 C C . LYS A 1 196 ? -9.545 -6.058 -4.152 1.00 88.50 196 LYS A C 1
ATOM 1625 O O . LYS A 1 196 ? -8.978 -5.811 -5.211 1.00 88.50 196 LYS A O 1
ATOM 1630 N N . ALA A 1 197 ? -9.399 -5.297 -3.069 1.00 88.75 197 ALA A N 1
ATOM 1631 C CA . ALA A 1 197 ? -8.551 -4.109 -3.021 1.00 88.75 197 ALA A CA 1
ATOM 1632 C C . ALA A 1 197 ? -7.062 -4.453 -3.181 1.00 88.75 197 ALA A C 1
ATOM 1634 O O . ALA A 1 197 ? -6.358 -3.774 -3.931 1.00 88.75 197 ALA A O 1
ATOM 1635 N N . HIS A 1 198 ? -6.582 -5.521 -2.535 1.00 91.19 198 HIS A N 1
ATOM 1636 C CA . HIS A 1 198 ? -5.209 -6.004 -2.706 1.00 91.19 198 HIS A CA 1
ATOM 1637 C C . HIS A 1 198 ? -4.939 -6.520 -4.118 1.00 91.19 198 HIS A C 1
ATOM 1639 O O . HIS A 1 198 ? -3.937 -6.129 -4.710 1.00 91.19 198 HIS A O 1
ATOM 1645 N N . ILE A 1 199 ? -5.848 -7.321 -4.684 1.00 90.81 199 ILE A N 1
ATOM 1646 C CA . ILE A 1 199 ? -5.751 -7.790 -6.073 1.00 90.81 199 ILE A CA 1
ATOM 1647 C C . ILE A 1 199 ? -5.732 -6.589 -7.025 1.00 90.81 199 ILE A C 1
ATOM 1649 O O . ILE A 1 199 ? -4.815 -6.449 -7.826 1.00 90.81 199 ILE A O 1
ATOM 1653 N N . ALA A 1 200 ? -6.688 -5.665 -6.906 1.00 90.56 200 ALA A N 1
ATOM 1654 C CA . ALA A 1 200 ? -6.741 -4.481 -7.761 1.00 90.56 200 ALA A CA 1
ATOM 1655 C C . ALA A 1 200 ? -5.473 -3.620 -7.651 1.00 90.56 200 ALA A C 1
ATOM 1657 O O . ALA A 1 200 ? -4.996 -3.111 -8.662 1.00 90.56 200 ALA A O 1
ATOM 1658 N N . SER A 1 201 ? -4.910 -3.473 -6.447 1.00 91.25 201 SER A N 1
ATOM 1659 C CA . SER A 1 201 ? -3.651 -2.745 -6.250 1.00 91.25 201 SER A CA 1
ATOM 1660 C C . SER A 1 201 ? -2.479 -3.472 -6.919 1.00 91.25 201 SER A C 1
ATOM 1662 O O . SER A 1 201 ? -1.709 -2.829 -7.618 1.00 91.25 201 SER A O 1
ATOM 1664 N N . LEU A 1 202 ? -2.405 -4.806 -6.808 1.00 92.06 202 LEU A N 1
ATOM 1665 C CA . LEU A 1 202 ? -1.376 -5.649 -7.434 1.00 92.06 202 LEU A CA 1
ATOM 1666 C C . LEU A 1 202 ? -1.325 -5.489 -8.966 1.00 92.06 202 LEU A C 1
ATOM 1668 O O . LEU A 1 202 ? -0.247 -5.344 -9.537 1.00 92.06 202 LEU A O 1
ATOM 1672 N N . PHE A 1 203 ? -2.481 -5.462 -9.637 1.00 89.44 203 PHE A N 1
ATOM 1673 C CA . PHE A 1 203 ? -2.551 -5.260 -11.093 1.00 89.44 203 PHE A CA 1
ATOM 1674 C C . PHE A 1 203 ? -2.262 -3.809 -11.518 1.00 89.44 203 PHE A C 1
ATOM 1676 O O . PHE A 1 203 ? -1.762 -3.566 -12.623 1.00 89.44 203 PHE A O 1
ATOM 1683 N N . ASN A 1 204 ? -2.535 -2.842 -10.639 1.00 91.38 204 ASN A N 1
ATOM 1684 C CA . ASN A 1 204 ? -2.376 -1.411 -10.902 1.00 91.38 204 ASN A CA 1
ATOM 1685 C C . ASN A 1 204 ? -1.033 -0.827 -10.435 1.00 91.38 204 ASN A C 1
ATOM 1687 O O . ASN A 1 204 ? -0.856 0.386 -10.529 1.00 91.38 204 ASN A O 1
ATOM 1691 N N . ILE A 1 205 ? -0.079 -1.653 -9.985 1.00 91.25 205 ILE A N 1
ATOM 1692 C CA . ILE A 1 205 ? 1.276 -1.179 -9.671 1.00 91.25 205 ILE A CA 1
ATOM 1693 C C . ILE A 1 205 ? 1.874 -0.487 -10.909 1.00 91.25 205 ILE A C 1
ATOM 1695 O O . ILE A 1 205 ? 1.693 -0.939 -12.052 1.00 91.25 205 ILE A O 1
ATOM 1699 N N . SER A 1 206 ? 2.558 0.633 -10.664 1.00 88.00 206 SER A N 1
ATOM 1700 C CA . SER A 1 206 ? 3.167 1.480 -11.693 1.00 88.00 206 SER A CA 1
ATOM 1701 C C . SER A 1 206 ? 4.224 0.724 -12.501 1.00 88.00 206 SER A C 1
ATOM 1703 O O . SER A 1 206 ? 5.020 -0.033 -11.951 1.00 88.00 206 SER A O 1
ATOM 1705 N N . THR A 1 207 ? 4.246 0.948 -13.815 1.00 89.50 207 THR A N 1
ATOM 1706 C CA . THR A 1 207 ? 5.260 0.389 -14.720 1.00 89.50 207 THR A CA 1
ATOM 1707 C C . THR A 1 207 ? 6.581 1.141 -14.587 1.00 89.50 207 THR A C 1
ATOM 1709 O O . THR A 1 207 ? 6.598 2.374 -14.621 1.00 89.50 207 THR A O 1
ATOM 1712 N N . LEU A 1 208 ? 7.687 0.410 -14.525 1.00 89.06 208 LEU A N 1
ATOM 1713 C CA . LEU A 1 208 ? 9.041 0.949 -14.521 1.00 89.06 208 LEU A CA 1
ATOM 1714 C C . LEU A 1 208 ? 9.425 1.381 -15.940 1.00 89.06 208 LEU A C 1
ATOM 1716 O O . LEU A 1 208 ? 9.392 0.593 -16.882 1.00 89.06 208 LEU A O 1
ATOM 1720 N N . THR A 1 209 ? 9.770 2.658 -16.107 1.00 83.88 209 THR A N 1
ATOM 1721 C CA . THR A 1 209 ? 10.120 3.219 -17.428 1.00 83.88 209 THR A CA 1
ATOM 1722 C C . THR A 1 209 ? 11.623 3.278 -17.669 1.00 83.88 209 THR A C 1
ATOM 1724 O O . THR A 1 209 ? 12.064 3.334 -18.818 1.00 83.88 209 THR A O 1
ATOM 1727 N N . LYS A 1 210 ? 12.415 3.296 -16.595 1.00 85.06 210 LYS A N 1
ATOM 1728 C CA . LYS A 1 210 ? 13.870 3.423 -16.626 1.00 85.06 210 LYS A CA 1
ATOM 1729 C C . LYS A 1 210 ? 14.489 2.504 -15.586 1.00 85.06 210 LYS A C 1
ATOM 1731 O O . LYS A 1 210 ? 13.869 2.179 -14.579 1.00 85.06 210 LYS A O 1
ATOM 1736 N N . GLU A 1 211 ? 15.741 2.149 -15.828 1.00 84.81 211 GLU A N 1
ATOM 1737 C CA . GLU A 1 211 ? 16.561 1.410 -14.878 1.00 84.81 211 GLU A CA 1
ATOM 1738 C C . GLU A 1 211 ? 16.868 2.300 -13.661 1.00 84.81 211 GLU A C 1
ATOM 1740 O O . GLU A 1 211 ? 17.571 3.306 -13.770 1.00 84.81 211 GLU A O 1
ATOM 1745 N N . SER A 1 212 ? 16.296 1.953 -12.507 1.00 87.75 212 SER A N 1
ATOM 1746 C CA . SER A 1 212 ? 16.481 2.672 -11.244 1.00 87.75 212 SER A CA 1
ATOM 1747 C C . SER A 1 212 ? 16.311 1.713 -10.073 1.00 87.75 212 SER A C 1
ATOM 1749 O O . SER A 1 212 ? 15.248 1.110 -9.916 1.00 87.75 212 SER A O 1
ATOM 1751 N N . TYR A 1 213 ? 17.330 1.596 -9.214 1.00 89.19 213 TYR A N 1
ATOM 1752 C CA . TYR A 1 213 ? 17.237 0.731 -8.030 1.00 89.19 213 TYR A CA 1
ATOM 1753 C C . TYR A 1 213 ? 16.158 1.217 -7.056 1.00 89.19 213 TYR A C 1
ATOM 1755 O O . TYR A 1 213 ? 15.481 0.404 -6.434 1.00 89.19 213 TYR A O 1
ATOM 1763 N N . THR A 1 214 ? 15.965 2.537 -6.941 1.00 88.12 214 THR A N 1
ATOM 1764 C CA . THR A 1 214 ? 14.964 3.113 -6.032 1.00 88.12 214 THR A CA 1
ATOM 1765 C C . THR A 1 214 ? 13.540 2.787 -6.471 1.00 88.12 214 THR A C 1
ATOM 1767 O O . THR A 1 214 ? 12.708 2.448 -5.631 1.00 88.12 214 THR A O 1
ATOM 1770 N N . GLU A 1 215 ? 13.252 2.864 -7.772 1.00 90.31 215 GLU A N 1
ATOM 1771 C CA . GLU A 1 215 ? 11.932 2.531 -8.316 1.00 90.31 215 GLU A CA 1
ATOM 1772 C C . GLU A 1 215 ? 11.708 1.018 -8.314 1.00 90.31 215 GLU A C 1
ATOM 1774 O O . GLU A 1 215 ? 10.641 0.563 -7.904 1.00 90.31 215 GLU A O 1
ATOM 1779 N N . LEU A 1 216 ? 12.730 0.234 -8.677 1.00 91.94 216 LEU A N 1
ATOM 1780 C CA . LEU A 1 216 ? 12.653 -1.224 -8.681 1.00 91.94 216 LEU A CA 1
ATOM 1781 C C . LEU A 1 216 ? 12.450 -1.800 -7.271 1.00 91.94 216 LEU A C 1
ATOM 1783 O O . LEU A 1 216 ? 11.632 -2.702 -7.089 1.00 91.94 216 LEU A O 1
ATOM 1787 N N . ARG A 1 217 ? 13.129 -1.247 -6.257 1.00 93.12 217 ARG A N 1
ATOM 1788 C CA . ARG A 1 217 ? 12.954 -1.664 -4.858 1.00 93.12 217 ARG A CA 1
ATOM 1789 C C . ARG A 1 217 ? 11.564 -1.308 -4.337 1.00 93.12 217 ARG A C 1
ATOM 1791 O O . ARG A 1 217 ? 10.895 -2.173 -3.784 1.00 93.12 217 ARG A O 1
ATOM 1798 N N . LYS A 1 218 ? 11.083 -0.086 -4.601 1.00 92.06 218 LYS A N 1
ATOM 1799 C CA . LYS A 1 218 ? 9.707 0.322 -4.260 1.00 92.06 218 LYS A CA 1
ATOM 1800 C C . LYS A 1 218 ? 8.663 -0.589 -4.906 1.00 92.06 218 LYS A C 1
ATOM 1802 O O . LYS A 1 218 ? 7.730 -1.008 -4.229 1.00 92.06 218 LYS A O 1
ATOM 1807 N N . PHE A 1 219 ? 8.840 -0.916 -6.186 1.00 94.12 219 PHE A N 1
ATOM 1808 C CA . PHE A 1 219 ? 7.981 -1.856 -6.904 1.00 94.12 219 PHE A CA 1
ATOM 1809 C C . PHE A 1 219 ? 7.956 -3.229 -6.219 1.00 94.12 219 PHE A C 1
ATOM 1811 O O . PHE A 1 219 ? 6.882 -3.765 -5.944 1.00 94.12 219 PHE A O 1
ATOM 1818 N N . LEU A 1 220 ? 9.132 -3.786 -5.909 1.00 93.25 220 LEU A N 1
ATOM 1819 C CA . LEU A 1 220 ? 9.252 -5.100 -5.279 1.00 93.25 220 LEU A CA 1
ATOM 1820 C C . LEU A 1 220 ? 8.621 -5.119 -3.877 1.00 93.25 220 LEU A C 1
ATOM 1822 O O . LEU A 1 220 ? 7.936 -6.081 -3.523 1.00 93.25 220 LEU A O 1
ATOM 1826 N N . ASP A 1 221 ? 8.803 -4.054 -3.096 1.00 92.75 221 ASP A N 1
ATOM 1827 C CA . ASP A 1 221 ? 8.205 -3.903 -1.768 1.00 92.75 221 ASP A CA 1
ATOM 1828 C C . ASP A 1 221 ? 6.673 -3.809 -1.836 1.00 92.75 221 ASP A C 1
ATOM 1830 O O . ASP A 1 221 ? 5.978 -4.487 -1.073 1.00 92.75 221 ASP A O 1
ATOM 1834 N N . GLU A 1 222 ? 6.130 -3.023 -2.772 1.00 92.56 222 GLU A N 1
ATOM 1835 C CA . GLU A 1 222 ? 4.684 -2.877 -2.981 1.00 92.56 222 GLU A CA 1
ATOM 1836 C C . GLU A 1 222 ? 4.040 -4.186 -3.465 1.00 92.56 222 GLU A C 1
ATOM 1838 O O . GLU A 1 222 ? 3.020 -4.627 -2.924 1.00 92.56 222 GLU A O 1
ATOM 1843 N N . PHE A 1 223 ? 4.680 -4.869 -4.416 1.00 93.19 223 PHE A N 1
ATOM 1844 C CA . PHE A 1 223 ? 4.239 -6.172 -4.907 1.00 93.19 223 PHE A CA 1
ATOM 1845 C C . PHE A 1 223 ? 4.216 -7.216 -3.779 1.00 93.19 223 PHE A C 1
ATOM 1847 O O . PHE A 1 223 ? 3.195 -7.866 -3.531 1.00 93.19 223 PHE A O 1
ATOM 1854 N N . ASN A 1 224 ? 5.310 -7.325 -3.018 1.00 93.31 224 ASN A N 1
ATOM 1855 C CA . ASN A 1 224 ? 5.414 -8.259 -1.898 1.00 93.31 224 ASN A CA 1
ATOM 1856 C C . ASN A 1 224 ? 4.431 -7.937 -0.766 1.00 93.31 224 ASN A C 1
ATOM 1858 O O . ASN A 1 224 ? 3.883 -8.860 -0.161 1.00 93.31 224 ASN A O 1
ATOM 1862 N N . LYS A 1 225 ? 4.167 -6.653 -0.484 1.00 92.56 225 LYS A N 1
ATOM 1863 C CA . LYS A 1 225 ? 3.147 -6.225 0.489 1.00 92.56 225 LYS A CA 1
ATOM 1864 C C . LYS A 1 225 ? 1.784 -6.830 0.151 1.00 92.56 225 LYS A C 1
ATOM 1866 O O . LYS A 1 225 ? 1.118 -7.366 1.036 1.00 92.56 225 LYS A O 1
ATOM 1871 N N . HIS A 1 226 ? 1.370 -6.770 -1.113 1.00 91.69 226 HIS A N 1
ATOM 1872 C CA . HIS A 1 226 ? 0.082 -7.313 -1.545 1.00 91.69 226 HIS A CA 1
ATOM 1873 C C . HIS A 1 226 ? 0.044 -8.843 -1.533 1.00 91.69 226 HIS A C 1
ATOM 1875 O O . HIS A 1 226 ? -0.937 -9.405 -1.046 1.00 91.69 226 HIS A O 1
ATOM 1881 N N . LEU A 1 227 ? 1.110 -9.521 -1.971 1.00 92.81 227 LEU A N 1
ATOM 1882 C CA . LEU A 1 227 ? 1.167 -10.985 -1.912 1.00 92.81 227 LEU A CA 1
ATOM 1883 C C . LEU A 1 227 ? 1.116 -11.516 -0.472 1.00 92.81 227 LEU A C 1
ATOM 1885 O O . LEU A 1 227 ? 0.371 -12.454 -0.197 1.00 92.81 227 LEU A O 1
ATOM 1889 N N . ARG A 1 228 ? 1.853 -10.897 0.464 1.00 91.56 228 ARG A N 1
ATOM 1890 C CA . ARG A 1 228 ? 1.822 -11.274 1.890 1.00 91.56 228 ARG A CA 1
ATOM 1891 C C . ARG A 1 228 ? 0.426 -11.101 2.487 1.00 91.56 228 ARG A C 1
ATOM 1893 O O . ARG A 1 228 ? -0.047 -11.990 3.188 1.00 91.56 228 ARG A O 1
ATOM 1900 N N . ALA A 1 229 ? -0.253 -9.995 2.174 1.00 89.56 229 ALA A N 1
ATOM 1901 C CA . ALA A 1 229 ? -1.619 -9.759 2.637 1.00 89.56 229 ALA A CA 1
ATOM 1902 C C . ALA A 1 229 ? -2.600 -10.818 2.102 1.00 89.56 229 ALA A C 1
ATOM 1904 O O . ALA A 1 229 ? -3.401 -11.354 2.864 1.00 89.56 229 ALA A O 1
ATOM 1905 N N . LEU A 1 230 ? -2.513 -11.168 0.812 1.00 90.50 230 LEU A N 1
ATOM 1906 C CA . LEU A 1 230 ? -3.344 -12.213 0.200 1.00 90.50 230 LEU A CA 1
ATOM 1907 C C . LEU A 1 230 ? -3.082 -13.595 0.809 1.00 90.50 230 LEU A C 1
ATOM 1909 O O . LEU A 1 230 ? -4.035 -14.292 1.160 1.00 90.50 230 LEU A O 1
ATOM 1913 N N . LYS A 1 231 ? -1.810 -13.946 1.028 1.00 90.00 231 LYS A N 1
ATOM 1914 C CA . LYS A 1 231 ? -1.409 -15.194 1.689 1.00 90.00 231 LYS A CA 1
ATOM 1915 C C . LYS A 1 231 ? -1.956 -15.291 3.117 1.00 90.00 231 LYS A C 1
ATOM 1917 O O . LYS A 1 231 ? -2.551 -16.303 3.474 1.00 90.00 231 LYS A O 1
ATOM 1922 N N . ASN A 1 232 ? -1.858 -14.216 3.904 1.00 87.44 232 ASN A N 1
ATOM 1923 C CA . ASN A 1 232 ? -2.422 -14.160 5.261 1.00 87.44 232 ASN A CA 1
ATOM 1924 C C . ASN A 1 232 ? -3.957 -14.290 5.279 1.00 87.44 232 ASN A C 1
ATOM 1926 O O . ASN A 1 232 ? -4.526 -14.764 6.257 1.00 87.44 232 ASN A O 1
ATOM 1930 N N . MET A 1 233 ? -4.639 -13.906 4.195 1.00 85.81 233 MET A N 1
ATOM 1931 C CA . MET A 1 233 ? -6.086 -14.085 4.026 1.00 85.81 233 MET A CA 1
ATOM 1932 C C . MET A 1 233 ? -6.482 -15.463 3.454 1.00 85.81 233 MET A C 1
ATOM 1934 O O . MET A 1 233 ? -7.649 -15.661 3.086 1.00 85.81 233 MET A O 1
ATOM 1938 N N . GLY A 1 234 ? -5.532 -16.402 3.378 1.00 85.81 234 GLY A N 1
ATOM 1939 C CA . GLY A 1 234 ? -5.742 -17.790 2.965 1.00 85.81 234 GLY A CA 1
ATOM 1940 C C . GLY A 1 234 ? -5.697 -18.038 1.456 1.00 85.81 234 GLY A C 1
ATOM 1941 O O . GLY A 1 234 ? -6.108 -19.110 1.023 1.00 85.81 234 GLY A O 1
ATOM 1942 N N . GLU A 1 235 ? -5.241 -17.077 0.646 1.00 88.56 235 GLU A N 1
ATOM 1943 C CA . GLU A 1 235 ? -5.044 -17.306 -0.791 1.00 88.56 235 GLU A CA 1
ATOM 1944 C C . GLU A 1 235 ? -3.754 -18.096 -1.048 1.00 88.56 235 GLU A C 1
ATOM 1946 O O . GLU A 1 235 ? -2.700 -17.802 -0.478 1.00 88.56 235 GLU A O 1
ATOM 1951 N N . LEU A 1 236 ? -3.817 -19.068 -1.960 1.00 87.50 236 LEU A N 1
ATOM 1952 C CA . LEU A 1 236 ? -2.684 -19.914 -2.350 1.00 87.50 236 LEU A CA 1
ATOM 1953 C C . LEU A 1 236 ? -1.790 -19.217 -3.385 1.00 87.50 236 LEU A C 1
ATOM 1955 O O . LEU A 1 236 ? -1.551 -19.730 -4.475 1.00 87.50 236 LEU A O 1
ATOM 1959 N N . VAL A 1 237 ? -1.289 -18.034 -3.032 1.00 87.12 237 VAL A N 1
ATOM 1960 C CA . VAL A 1 237 ? -0.470 -17.176 -3.906 1.00 87.12 237 VAL A CA 1
ATOM 1961 C C . VAL A 1 237 ? 0.782 -17.894 -4.426 1.00 87.12 237 VAL A C 1
ATOM 1963 O O . VAL A 1 237 ? 1.225 -17.629 -5.540 1.00 87.12 237 VAL A O 1
ATOM 1966 N N . ASP A 1 238 ? 1.319 -18.838 -3.650 1.00 83.31 238 ASP A N 1
ATOM 1967 C CA . ASP A 1 238 ? 2.493 -19.638 -4.020 1.00 83.31 238 ASP A CA 1
ATOM 1968 C C . ASP A 1 238 ? 2.234 -20.545 -5.242 1.00 83.31 238 ASP A C 1
ATOM 1970 O O . ASP A 1 238 ? 3.173 -21.022 -5.861 1.00 83.31 238 ASP A O 1
ATOM 1974 N N . THR A 1 239 ? 0.969 -20.781 -5.609 1.00 87.44 239 THR A N 1
ATOM 1975 C CA . THR A 1 239 ? 0.597 -21.567 -6.802 1.00 87.44 239 THR A CA 1
ATOM 1976 C C . THR A 1 239 ? 0.447 -20.714 -8.062 1.00 87.44 239 THR A C 1
ATOM 1978 O O . THR A 1 239 ? 0.241 -21.243 -9.152 1.00 87.44 239 THR A O 1
ATOM 1981 N N . TRP A 1 240 ? 0.532 -19.387 -7.943 1.00 89.88 240 TRP A N 1
ATOM 1982 C CA . TRP A 1 240 ? 0.280 -18.450 -9.042 1.00 89.88 240 TRP A CA 1
ATOM 1983 C C . TRP A 1 240 ? 1.562 -18.036 -9.775 1.00 89.88 240 TRP A C 1
ATOM 1985 O O . TRP A 1 240 ? 1.621 -16.933 -10.318 1.00 89.88 240 TRP A O 1
ATOM 1995 N N . ASP A 1 241 ? 2.579 -18.905 -9.806 1.00 90.12 241 ASP A N 1
ATOM 1996 C CA . ASP A 1 241 ? 3.905 -18.624 -10.374 1.00 90.12 241 ASP A CA 1
ATOM 1997 C C . ASP A 1 241 ? 3.824 -17.969 -11.761 1.00 90.12 241 ASP A C 1
ATOM 1999 O O . ASP A 1 241 ? 4.197 -16.808 -11.926 1.00 90.12 241 ASP A O 1
ATOM 2003 N N . CYS A 1 242 ? 3.271 -18.673 -12.753 1.00 89.19 242 CYS A N 1
ATOM 2004 C CA . CYS A 1 242 ? 3.235 -18.204 -14.140 1.00 89.19 242 CYS A CA 1
ATOM 2005 C C . CYS A 1 242 ? 2.453 -16.878 -14.317 1.00 89.19 242 CYS A C 1
ATOM 2007 O O . CYS A 1 242 ? 3.023 -15.933 -14.876 1.00 89.19 242 CYS A O 1
ATOM 2009 N N . PRO A 1 243 ? 1.210 -16.723 -13.806 1.00 91.44 243 PRO A N 1
ATOM 2010 C CA . PRO A 1 243 ? 0.491 -15.449 -13.886 1.00 91.44 243 PRO A CA 1
ATOM 2011 C C . PRO A 1 243 ? 1.210 -14.286 -13.195 1.00 91.44 243 PRO A C 1
ATOM 2013 O O . PRO A 1 243 ? 1.212 -13.171 -13.717 1.00 91.44 243 PRO A O 1
ATOM 2016 N N . LEU A 1 244 ? 1.827 -14.523 -12.033 1.00 92.56 244 LEU A N 1
ATOM 2017 C CA . LEU A 1 244 ? 2.517 -13.476 -11.281 1.00 92.56 244 LEU A CA 1
ATOM 2018 C C . LEU A 1 244 ? 3.845 -13.081 -11.931 1.00 92.56 244 LEU A C 1
ATOM 2020 O O . LEU A 1 244 ? 4.143 -11.890 -11.999 1.00 92.56 244 LEU A O 1
ATOM 2024 N N . ILE A 1 245 ? 4.609 -14.038 -12.459 1.00 93.62 245 ILE A N 1
ATOM 2025 C CA . ILE A 1 245 ? 5.825 -13.766 -13.240 1.00 93.62 245 ILE A CA 1
ATOM 2026 C C . ILE A 1 245 ? 5.469 -12.958 -14.489 1.00 93.62 245 ILE A C 1
ATOM 2028 O O . ILE A 1 245 ? 6.105 -11.940 -14.776 1.00 93.62 245 ILE A O 1
ATOM 2032 N N . HIS A 1 246 ? 4.413 -13.348 -15.207 1.00 92.81 246 HIS A N 1
ATOM 2033 C CA . HIS A 1 246 ? 3.935 -12.578 -16.351 1.00 92.81 246 HIS A CA 1
ATOM 2034 C C . HIS A 1 246 ? 3.528 -11.155 -15.939 1.00 92.81 246 HIS A C 1
ATOM 2036 O O . HIS A 1 246 ? 3.962 -10.181 -16.551 1.00 92.81 246 HIS A O 1
ATOM 2042 N N . LEU A 1 247 ? 2.766 -11.007 -14.852 1.00 92.94 247 LEU A N 1
ATOM 2043 C CA . LEU A 1 247 ? 2.384 -9.694 -14.341 1.00 92.94 247 LEU A CA 1
ATOM 2044 C C . LEU A 1 247 ? 3.615 -8.837 -14.019 1.00 92.94 247 LEU A C 1
ATOM 2046 O O . LEU A 1 247 ? 3.690 -7.707 -14.493 1.00 92.94 247 LEU A O 1
ATOM 2050 N N . ILE A 1 248 ? 4.602 -9.366 -13.291 1.00 93.81 248 ILE A N 1
ATOM 2051 C CA . ILE A 1 248 ? 5.838 -8.639 -12.970 1.00 93.81 248 ILE A CA 1
ATOM 2052 C C . ILE A 1 248 ? 6.553 -8.206 -14.252 1.00 93.81 248 ILE A C 1
ATOM 2054 O O . ILE A 1 248 ? 6.846 -7.025 -14.416 1.00 93.81 248 ILE A O 1
ATOM 2058 N N . THR A 1 249 ? 6.789 -9.122 -15.194 1.00 93.19 249 THR A N 1
ATOM 2059 C CA . THR A 1 249 ? 7.536 -8.827 -16.432 1.00 93.19 249 THR A CA 1
ATOM 2060 C C . THR A 1 249 ? 6.856 -7.792 -17.331 1.00 93.19 249 THR A C 1
ATOM 2062 O O . THR A 1 249 ? 7.545 -7.098 -18.079 1.00 93.19 249 THR A O 1
ATOM 2065 N N . THR A 1 250 ? 5.529 -7.626 -17.251 1.00 92.94 250 THR A N 1
ATOM 2066 C CA . THR A 1 250 ? 4.818 -6.529 -17.942 1.00 92.94 250 THR A CA 1
ATOM 2067 C C . THR A 1 250 ? 5.049 -5.156 -17.306 1.00 92.94 250 THR A C 1
ATOM 2069 O O . THR A 1 250 ? 4.828 -4.137 -17.959 1.00 92.94 250 THR A O 1
ATOM 2072 N N . LYS A 1 251 ? 5.490 -5.114 -16.044 1.00 91.88 251 LYS A N 1
ATOM 2073 C CA . LYS A 1 251 ? 5.740 -3.884 -15.283 1.00 91.88 251 LYS A CA 1
ATOM 2074 C C . LYS A 1 251 ? 7.213 -3.477 -15.242 1.00 91.88 251 LYS A C 1
ATOM 2076 O O . LYS A 1 251 ? 7.487 -2.351 -14.841 1.00 91.88 251 LYS A O 1
ATOM 2081 N N . LEU A 1 252 ? 8.139 -4.349 -15.638 1.00 93.38 252 LEU A N 1
ATOM 2082 C CA . LEU A 1 252 ? 9.577 -4.061 -15.661 1.00 93.38 252 LEU A CA 1
ATOM 2083 C C . LEU A 1 252 ? 9.978 -3.186 -16.857 1.00 93.38 252 LEU A C 1
ATOM 2085 O O . LEU A 1 252 ? 9.358 -3.231 -17.921 1.00 93.38 252 LEU A O 1
ATOM 2089 N N . ASP A 1 253 ? 11.070 -2.438 -16.698 1.00 92.31 253 ASP A N 1
ATOM 2090 C CA . ASP A 1 253 ? 11.704 -1.717 -17.797 1.00 92.31 253 ASP A CA 1
ATOM 2091 C C . ASP A 1 253 ? 12.368 -2.691 -18.789 1.00 92.31 253 ASP A C 1
ATOM 2093 O O . ASP A 1 253 ? 12.643 -3.854 -18.482 1.00 92.31 253 ASP A O 1
ATOM 2097 N N . SER A 1 254 ? 12.664 -2.213 -20.001 1.00 88.88 254 SER A N 1
ATOM 2098 C CA . SER A 1 254 ? 13.201 -3.060 -21.073 1.00 88.88 254 SER A CA 1
ATOM 2099 C C . SER A 1 254 ? 14.536 -3.730 -20.734 1.00 88.88 254 SER A C 1
ATOM 2101 O O . SER A 1 254 ? 14.811 -4.816 -21.244 1.00 88.88 254 SER A O 1
ATOM 2103 N N . THR A 1 255 ? 15.374 -3.089 -19.913 1.00 90.00 255 THR A N 1
ATOM 2104 C CA . THR A 1 255 ? 16.700 -3.612 -19.562 1.00 90.00 255 THR A CA 1
ATOM 2105 C C . THR A 1 255 ? 16.558 -4.734 -18.546 1.00 90.00 255 THR A C 1
ATOM 2107 O O . THR A 1 255 ? 17.008 -5.849 -18.812 1.00 90.00 255 THR A O 1
ATOM 2110 N N . THR A 1 256 ? 15.857 -4.472 -17.438 1.00 92.50 256 THR A N 1
ATOM 2111 C CA . THR A 1 256 ? 15.617 -5.472 -16.388 1.00 92.50 256 THR A CA 1
ATOM 2112 C C . THR A 1 256 ? 14.827 -6.662 -16.924 1.00 92.50 256 THR A C 1
ATOM 2114 O O . THR A 1 256 ? 15.151 -7.804 -16.608 1.00 92.50 256 THR A O 1
ATOM 2117 N N . LYS A 1 257 ? 13.839 -6.421 -17.800 1.00 93.38 257 LYS A N 1
ATOM 2118 C CA . LYS A 1 257 ? 13.094 -7.497 -18.461 1.00 93.38 257 LYS A CA 1
ATOM 2119 C C . LYS A 1 257 ? 14.011 -8.396 -19.287 1.00 93.38 257 LYS A C 1
ATOM 2121 O O . LYS A 1 257 ? 13.954 -9.605 -19.134 1.00 93.38 257 LYS A O 1
ATOM 2126 N N . ARG A 1 258 ? 14.869 -7.827 -20.140 1.00 91.06 258 ARG A N 1
ATOM 2127 C CA . ARG A 1 258 ? 15.793 -8.617 -20.971 1.00 91.06 258 ARG A CA 1
ATOM 2128 C C . ARG A 1 258 ? 16.703 -9.508 -20.125 1.00 91.06 258 ARG A C 1
ATOM 2130 O O . ARG A 1 258 ? 16.927 -10.657 -20.482 1.00 91.06 258 ARG A O 1
ATOM 2137 N N . GLU A 1 259 ? 17.223 -8.980 -19.025 1.00 91.50 259 GLU A N 1
ATOM 2138 C CA . GLU A 1 259 ? 18.104 -9.739 -18.135 1.00 91.50 259 GLU A CA 1
ATOM 2139 C C . GLU A 1 259 ? 17.360 -10.816 -17.346 1.00 91.50 259 GLU A C 1
ATOM 2141 O O . GLU A 1 259 ? 17.916 -11.886 -17.107 1.00 91.50 259 GLU A O 1
ATOM 2146 N N . TRP A 1 260 ? 16.094 -10.573 -16.999 1.00 94.75 260 TRP A N 1
ATOM 2147 C CA . TRP A 1 260 ? 15.230 -11.617 -16.460 1.00 94.75 260 TRP A CA 1
ATOM 2148 C C . TRP A 1 260 ? 15.016 -12.749 -17.471 1.00 94.75 260 TRP A C 1
ATOM 2150 O O . TRP A 1 260 ? 15.129 -13.910 -17.094 1.00 94.75 260 TRP A O 1
ATOM 2160 N N . GLU A 1 261 ? 14.753 -12.450 -18.747 1.00 93.38 261 GLU A N 1
ATOM 2161 C CA . GLU A 1 261 ? 14.608 -13.489 -19.784 1.00 93.38 261 GLU A CA 1
ATOM 2162 C C . GLU A 1 261 ? 15.908 -14.301 -19.956 1.00 93.38 261 GLU A C 1
ATOM 2164 O O . GLU A 1 261 ? 15.875 -15.520 -20.089 1.00 93.38 261 GLU A O 1
ATOM 2169 N N . GLU A 1 262 ? 17.076 -13.655 -19.882 1.00 92.06 262 GLU A N 1
ATOM 2170 C CA . GLU A 1 262 ? 18.375 -14.345 -19.940 1.00 92.06 262 GLU A CA 1
ATOM 2171 C C . GLU A 1 262 ? 18.644 -15.218 -18.702 1.00 92.06 262 GLU A C 1
ATOM 2173 O O . GLU A 1 262 ? 19.244 -16.293 -18.802 1.00 92.06 262 GLU A O 1
ATOM 2178 N N . PHE A 1 263 ? 18.219 -14.764 -17.521 1.00 92.38 263 PHE A N 1
ATOM 2179 C CA . PHE A 1 263 ? 18.333 -15.527 -16.282 1.00 92.38 263 PHE A CA 1
ATOM 2180 C C . PHE A 1 263 ? 17.354 -16.707 -16.250 1.00 92.38 263 PHE A C 1
ATOM 2182 O O . PHE A 1 263 ? 17.760 -17.832 -15.966 1.00 92.38 263 PHE A O 1
ATOM 2189 N N . SER A 1 264 ? 16.087 -16.462 -16.583 1.00 91.94 264 SER A N 1
ATOM 2190 C CA . SER A 1 264 ? 15.019 -17.465 -16.570 1.00 91.94 264 SER A CA 1
ATOM 2191 C C . SER A 1 264 ? 15.181 -18.525 -17.654 1.00 91.94 264 SER A C 1
ATOM 2193 O O . SER A 1 264 ? 14.798 -19.661 -17.417 1.00 91.94 264 SER A O 1
ATOM 2195 N N . ALA A 1 265 ? 15.854 -18.231 -18.772 1.00 90.12 265 ALA A N 1
ATOM 2196 C CA . ALA A 1 265 ? 16.227 -19.241 -19.768 1.00 90.12 265 ALA A CA 1
ATOM 2197 C C . ALA A 1 265 ? 17.131 -20.365 -19.215 1.00 90.12 265 ALA A C 1
ATOM 2199 O O . ALA A 1 265 ? 17.287 -21.397 -19.864 1.00 90.12 265 ALA A O 1
ATOM 2200 N N . LYS A 1 266 ? 17.753 -20.167 -18.043 1.00 91.31 266 LYS A N 1
ATOM 2201 C CA . LYS A 1 266 ? 18.576 -21.175 -17.347 1.00 91.31 266 LYS A CA 1
ATOM 2202 C C . LYS A 1 266 ? 17.768 -22.020 -16.356 1.00 91.31 266 LYS A C 1
ATOM 2204 O O . LYS A 1 266 ? 18.338 -22.917 -15.742 1.00 91.31 266 LYS A O 1
ATOM 2209 N N . LEU A 1 267 ? 16.493 -21.694 -16.150 1.00 89.75 267 LEU A N 1
ATOM 2210 C CA . LEU A 1 267 ? 15.588 -22.374 -15.232 1.00 89.75 267 LEU A CA 1
ATOM 2211 C C . LEU A 1 267 ? 14.573 -23.186 -16.040 1.00 89.75 267 LEU A C 1
ATOM 2213 O O . LEU A 1 267 ? 13.989 -22.672 -16.990 1.00 89.75 267 LEU A O 1
ATOM 2217 N N . ASP A 1 268 ? 14.340 -24.435 -15.638 1.00 84.19 268 ASP A N 1
ATOM 2218 C CA . ASP A 1 268 ? 13.362 -25.301 -16.309 1.00 84.19 268 ASP A CA 1
ATOM 2219 C C . ASP A 1 268 ? 11.910 -24.895 -15.984 1.00 84.19 268 ASP A C 1
ATOM 2221 O O . ASP A 1 268 ? 11.049 -24.915 -16.861 1.00 84.19 268 ASP A O 1
ATOM 2225 N N . ASP A 1 269 ? 11.640 -24.497 -14.734 1.00 87.00 269 ASP A N 1
ATOM 2226 C CA . ASP A 1 269 ? 10.335 -24.002 -14.266 1.00 87.00 269 ASP A CA 1
ATOM 2227 C C . ASP A 1 269 ? 10.536 -22.810 -13.310 1.00 87.00 269 ASP A C 1
ATOM 2229 O O . ASP A 1 269 ? 10.799 -23.015 -12.120 1.00 87.00 269 ASP A O 1
ATOM 2233 N N . PRO A 1 270 ? 10.484 -21.559 -13.805 1.00 90.38 270 PRO A N 1
ATOM 2234 C CA . PRO A 1 270 ? 10.738 -20.386 -12.980 1.00 90.38 270 PRO A CA 1
ATOM 2235 C C . PRO A 1 270 ? 9.611 -20.176 -11.963 1.00 90.38 270 PRO A C 1
ATOM 2237 O O . PRO A 1 270 ? 8.434 -20.076 -12.317 1.00 90.38 270 PRO A O 1
ATOM 2240 N N . LYS A 1 271 ? 9.984 -20.045 -10.689 1.00 92.12 271 LYS A N 1
ATOM 2241 C CA . LYS A 1 271 ? 9.068 -19.776 -9.578 1.00 92.12 271 LYS A CA 1
ATOM 2242 C C . LYS A 1 271 ? 8.984 -18.297 -9.246 1.00 92.12 271 LYS A C 1
ATOM 2244 O O . LYS A 1 271 ? 9.880 -17.501 -9.540 1.00 92.12 271 LYS A O 1
ATOM 2249 N N . ILE A 1 272 ? 7.905 -17.914 -8.565 1.00 91.69 272 ILE A N 1
ATOM 2250 C CA . ILE A 1 272 ? 7.718 -16.534 -8.110 1.00 91.69 272 ILE A CA 1
ATOM 2251 C C . ILE A 1 272 ? 8.841 -16.073 -7.165 1.00 91.69 272 ILE A C 1
ATOM 2253 O O . ILE A 1 272 ? 9.188 -14.893 -7.132 1.00 91.69 272 ILE A O 1
ATOM 2257 N N . GLU A 1 273 ? 9.443 -16.994 -6.414 1.00 91.38 273 GLU A N 1
ATOM 2258 C CA . GLU A 1 273 ? 10.595 -16.699 -5.558 1.00 91.38 273 GLU A CA 1
ATOM 2259 C C . GLU A 1 273 ? 11.881 -16.453 -6.362 1.00 91.38 273 GLU A C 1
ATOM 2261 O O . GLU A 1 273 ? 12.685 -15.607 -5.968 1.00 91.38 273 GLU A O 1
ATOM 2266 N N . ASP A 1 274 ? 12.043 -17.088 -7.529 1.00 93.12 274 ASP A N 1
ATOM 2267 C CA . ASP A 1 274 ? 13.211 -16.878 -8.391 1.00 93.12 274 ASP A CA 1
ATOM 2268 C C . ASP A 1 274 ? 13.233 -15.457 -8.953 1.00 93.12 274 ASP A C 1
ATOM 2270 O O . ASP A 1 274 ? 14.260 -14.779 -8.888 1.00 93.12 274 ASP A O 1
ATOM 2274 N N . ILE A 1 275 ? 12.087 -14.961 -9.438 1.00 93.38 275 ILE A N 1
ATOM 2275 C CA . ILE A 1 275 ? 11.995 -13.582 -9.938 1.00 93.38 275 ILE A CA 1
ATOM 2276 C C . ILE A 1 275 ? 12.139 -12.560 -8.813 1.00 93.38 275 ILE A C 1
ATOM 2278 O O . ILE A 1 275 ? 12.836 -11.562 -8.985 1.00 93.38 275 ILE A O 1
ATOM 2282 N N . LYS A 1 276 ? 11.560 -12.805 -7.630 1.00 93.88 276 LYS A N 1
ATOM 2283 C CA . LYS A 1 276 ? 11.753 -11.918 -6.471 1.00 93.88 276 LYS A CA 1
ATOM 2284 C C . LYS A 1 276 ? 13.226 -11.822 -6.087 1.00 93.88 276 LYS A C 1
ATOM 2286 O O . LYS A 1 276 ? 13.714 -10.715 -5.856 1.00 93.88 276 LYS A O 1
ATOM 2291 N N . LYS A 1 277 ? 13.931 -12.957 -6.044 1.00 94.06 277 LYS A N 1
ATOM 2292 C CA . LYS A 1 277 ? 15.362 -13.010 -5.740 1.00 94.06 277 LYS A CA 1
ATOM 2293 C C . LYS A 1 277 ? 16.183 -12.294 -6.809 1.00 94.06 277 LYS A C 1
ATOM 2295 O O . LYS A 1 277 ? 16.981 -11.429 -6.465 1.00 94.06 277 LYS A O 1
ATOM 2300 N N . PHE A 1 278 ? 15.924 -12.572 -8.085 1.00 95.56 278 PHE A N 1
ATOM 2301 C CA . PHE A 1 278 ? 16.577 -11.886 -9.199 1.00 95.56 278 PHE A CA 1
ATOM 2302 C C . PHE A 1 278 ? 16.414 -10.361 -9.111 1.00 95.56 278 PHE A C 1
ATOM 2304 O O . PHE A 1 278 ? 17.397 -9.630 -9.211 1.00 95.56 278 PHE A O 1
ATOM 2311 N N . LEU A 1 279 ? 15.194 -9.863 -8.880 1.00 94.12 279 LEU A N 1
ATOM 2312 C CA . LEU A 1 279 ? 14.947 -8.422 -8.779 1.00 94.12 279 LEU A CA 1
ATOM 2313 C C . LEU A 1 279 ? 15.613 -7.805 -7.543 1.00 94.12 279 LEU A C 1
ATOM 2315 O O . LEU A 1 279 ? 16.120 -6.685 -7.626 1.00 94.12 279 LEU A O 1
ATOM 2319 N N . ALA A 1 280 ? 15.653 -8.522 -6.416 1.00 93.56 280 ALA A N 1
ATOM 2320 C CA . ALA A 1 280 ? 16.368 -8.083 -5.219 1.00 93.56 280 ALA A CA 1
ATOM 2321 C C . ALA A 1 280 ? 17.884 -7.986 -5.467 1.00 93.56 280 ALA A C 1
ATOM 2323 O O . ALA A 1 280 ? 18.495 -6.958 -5.164 1.00 93.56 280 ALA A O 1
ATOM 2324 N N . ASP A 1 281 ? 18.476 -9.008 -6.088 1.00 92.81 281 ASP A N 1
ATOM 2325 C CA . ASP A 1 281 ? 19.890 -9.022 -6.468 1.00 92.81 281 ASP A CA 1
ATOM 2326 C C . ASP A 1 281 ? 20.195 -7.887 -7.454 1.00 92.81 281 ASP A C 1
ATOM 2328 O O . ASP A 1 281 ? 21.174 -7.153 -7.293 1.00 92.81 281 ASP A O 1
ATOM 2332 N N . ARG A 1 282 ? 19.301 -7.655 -8.421 1.00 91.12 282 ARG A N 1
ATOM 2333 C CA . ARG A 1 282 ? 19.428 -6.557 -9.381 1.00 91.12 282 ARG A CA 1
ATOM 2334 C C . ARG A 1 282 ? 19.377 -5.185 -8.714 1.00 91.12 282 ARG A C 1
ATOM 2336 O O . ARG A 1 282 ? 20.181 -4.322 -9.072 1.00 91.12 282 ARG A O 1
ATOM 2343 N N . CYS A 1 283 ? 18.495 -4.987 -7.728 1.00 92.19 283 CYS A N 1
ATOM 2344 C CA . CYS A 1 283 ? 18.464 -3.763 -6.920 1.00 92.19 283 CYS A CA 1
ATOM 2345 C C . CYS A 1 283 ? 19.809 -3.522 -6.229 1.00 92.19 283 CYS A C 1
ATOM 2347 O O . CYS A 1 283 ? 20.330 -2.412 -6.289 1.00 92.19 283 CYS A O 1
ATOM 2349 N N . ASN A 1 284 ? 20.390 -4.558 -5.617 1.00 91.00 284 ASN A N 1
ATOM 2350 C CA . ASN A 1 284 ? 21.664 -4.456 -4.900 1.00 91.00 284 ASN A CA 1
ATOM 2351 C C . ASN A 1 284 ? 22.829 -4.123 -5.843 1.00 91.00 284 ASN A C 1
ATOM 2353 O O . ASN A 1 284 ? 23.689 -3.302 -5.513 1.00 91.00 284 ASN A O 1
ATOM 2357 N N . VAL A 1 285 ? 22.849 -4.723 -7.038 1.00 90.38 285 VAL A N 1
ATOM 2358 C CA . VAL A 1 285 ? 23.847 -4.416 -8.073 1.00 90.38 285 VAL A CA 1
ATOM 2359 C C . VAL A 1 285 ? 23.730 -2.959 -8.513 1.00 90.38 285 VAL A C 1
ATOM 2361 O O . VAL A 1 285 ? 24.731 -2.245 -8.521 1.00 90.38 285 VAL A O 1
ATOM 2364 N N . LEU A 1 286 ? 22.521 -2.494 -8.838 1.00 88.62 286 LEU A N 1
ATOM 2365 C CA . LEU A 1 286 ? 22.295 -1.111 -9.260 1.00 88.62 286 LEU A CA 1
ATOM 2366 C C . LEU A 1 286 ? 22.658 -0.103 -8.168 1.00 88.62 286 LEU A C 1
ATOM 2368 O O . LEU A 1 286 ? 23.335 0.880 -8.451 1.00 88.62 286 LEU A O 1
ATOM 2372 N N . GLU A 1 287 ? 22.281 -0.380 -6.921 1.00 91.75 287 GLU A N 1
ATOM 2373 C CA . GLU A 1 287 ? 22.645 0.440 -5.765 1.00 91.75 287 GLU A CA 1
ATOM 2374 C C . GLU A 1 287 ? 24.167 0.499 -5.570 1.00 91.75 287 GLU A C 1
ATOM 2376 O O . GLU A 1 287 ? 24.721 1.571 -5.335 1.00 91.75 287 GLU A O 1
ATOM 2381 N N . THR A 1 288 ? 24.871 -0.624 -5.745 1.00 89.00 288 THR A N 1
ATOM 2382 C CA . THR A 1 288 ? 26.341 -0.677 -5.658 1.00 89.00 288 THR A CA 1
ATOM 2383 C C . THR A 1 288 ? 27.001 0.138 -6.771 1.00 89.00 288 THR A C 1
ATOM 2385 O O . THR A 1 288 ? 27.948 0.886 -6.515 1.00 89.00 288 THR A O 1
ATOM 2388 N N . LEU A 1 289 ? 26.501 0.027 -8.004 1.00 86.56 289 LEU A N 1
ATOM 2389 C CA . LEU A 1 289 ? 26.999 0.786 -9.153 1.00 86.56 289 LEU A CA 1
ATOM 2390 C C . LEU A 1 289 ? 26.739 2.290 -8.994 1.00 86.56 289 LEU A C 1
ATOM 2392 O O . LEU A 1 289 ? 27.596 3.109 -9.335 1.00 86.56 289 LEU A O 1
ATOM 2396 N N . GLU A 1 290 ? 25.590 2.669 -8.438 1.00 84.81 290 GLU A N 1
ATOM 2397 C CA . GLU A 1 290 ? 25.258 4.065 -8.169 1.00 84.81 290 GLU A CA 1
ATOM 2398 C C . GLU A 1 290 ? 26.079 4.631 -7.003 1.00 84.81 290 GLU A C 1
ATOM 2400 O O . GLU A 1 290 ? 26.660 5.709 -7.127 1.00 84.81 290 GLU A O 1
ATOM 2405 N N . ALA A 1 291 ? 26.258 3.874 -5.919 1.00 79.81 291 ALA A N 1
ATOM 2406 C CA . ALA A 1 291 ? 27.134 4.247 -4.808 1.00 79.81 291 ALA A CA 1
ATOM 2407 C C . ALA A 1 291 ? 28.607 4.392 -5.241 1.00 79.81 291 ALA A C 1
ATOM 2409 O O . ALA A 1 291 ? 29.313 5.293 -4.772 1.00 79.81 291 ALA A O 1
ATOM 2410 N N . ALA A 1 292 ? 29.077 3.549 -6.167 1.00 75.50 292 ALA A N 1
ATOM 2411 C CA . ALA A 1 292 ? 30.401 3.675 -6.775 1.00 75.50 292 ALA A CA 1
ATOM 2412 C C . ALA A 1 292 ? 30.517 4.936 -7.652 1.00 75.50 292 ALA A C 1
ATOM 2414 O O . ALA A 1 292 ? 31.547 5.613 -7.612 1.00 75.50 292 ALA A O 1
ATOM 2415 N N . ASN A 1 293 ? 29.453 5.307 -8.373 1.00 66.38 293 ASN A N 1
ATOM 2416 C CA . ASN A 1 293 ? 29.380 6.567 -9.120 1.00 66.38 293 ASN A CA 1
ATOM 2417 C C . ASN A 1 293 ? 29.361 7.802 -8.201 1.00 66.38 293 ASN A C 1
ATOM 2419 O O . ASN A 1 293 ? 29.998 8.805 -8.523 1.00 66.38 293 ASN A O 1
ATOM 2423 N N . ILE A 1 294 ? 28.716 7.732 -7.030 1.00 58.38 294 ILE A N 1
ATOM 2424 C CA . ILE A 1 294 ? 28.679 8.833 -6.048 1.00 58.38 294 ILE A CA 1
ATOM 2425 C C . ILE A 1 294 ? 30.071 9.089 -5.442 1.00 58.38 294 ILE A C 1
ATOM 2427 O O . ILE A 1 294 ? 30.463 10.243 -5.258 1.00 58.38 294 ILE A O 1
ATOM 2431 N N . LYS A 1 295 ? 30.889 8.046 -5.228 1.00 52.19 295 LYS A N 1
ATOM 2432 C CA . LYS A 1 295 ? 32.301 8.212 -4.813 1.00 52.19 295 LYS A CA 1
ATOM 2433 C C . LYS A 1 295 ? 33.199 8.814 -5.907 1.00 52.19 295 LYS A C 1
ATOM 2435 O O . LYS A 1 295 ? 34.301 9.269 -5.602 1.00 52.19 295 LYS A O 1
ATOM 2440 N N . GLY A 1 296 ? 32.735 8.867 -7.157 1.00 49.88 296 GLY A N 1
ATOM 2441 C CA . GLY A 1 296 ? 33.423 9.501 -8.286 1.00 49.88 296 GLY A CA 1
ATOM 2442 C C . GLY A 1 296 ? 33.250 11.023 -8.383 1.00 49.88 296 GLY A C 1
ATOM 2443 O O . GLY A 1 296 ? 33.919 11.649 -9.203 1.00 49.88 296 GLY A O 1
ATOM 2444 N N . ILE A 1 297 ? 32.396 11.640 -7.553 1.00 46.31 297 ILE A N 1
ATOM 2445 C CA . ILE A 1 297 ? 32.057 13.075 -7.632 1.00 46.31 297 ILE A CA 1
ATOM 2446 C C . ILE A 1 297 ? 32.268 13.764 -6.275 1.00 46.31 297 ILE A C 1
ATOM 2448 O O . ILE A 1 297 ? 31.399 14.459 -5.771 1.00 46.31 297 ILE A O 1
ATOM 2452 N N . GLN A 1 298 ? 33.445 13.602 -5.668 1.00 40.16 298 GLN A N 1
ATOM 2453 C CA . GLN A 1 298 ? 33.961 14.553 -4.673 1.00 40.16 298 GLN A CA 1
ATOM 2454 C C . GLN A 1 298 ? 35.493 14.587 -4.698 1.00 40.16 298 GLN A C 1
ATOM 2456 O O . GLN A 1 298 ? 36.131 14.023 -3.820 1.00 40.16 298 GLN A O 1
ATOM 2461 N N . LYS A 1 299 ? 36.101 15.268 -5.680 1.00 33.47 299 LYS A N 1
ATOM 2462 C CA . LYS A 1 299 ? 37.427 15.899 -5.508 1.00 33.47 299 LYS A CA 1
ATOM 2463 C C . LYS A 1 299 ? 37.558 17.142 -6.387 1.00 33.47 299 LYS A C 1
ATOM 2465 O O . LYS A 1 299 ? 37.989 17.076 -7.535 1.00 33.47 299 LYS A O 1
ATOM 2470 N N . THR A 1 300 ? 37.240 18.296 -5.814 1.00 35.38 300 THR A N 1
ATOM 2471 C CA . THR A 1 300 ? 37.783 19.588 -6.244 1.00 35.38 300 THR A CA 1
ATOM 2472 C C . THR A 1 300 ? 39.208 19.756 -5.704 1.00 35.38 300 THR A C 1
ATOM 2474 O O . THR A 1 300 ? 39.417 19.841 -4.502 1.00 35.38 300 THR A O 1
ATOM 2477 N N . TYR A 1 301 ? 40.154 19.803 -6.646 1.00 32.34 301 TYR A N 1
ATOM 2478 C CA . TYR A 1 301 ? 41.477 20.446 -6.654 1.00 32.34 301 TYR A CA 1
ATOM 2479 C C . TYR A 1 301 ? 42.573 20.138 -5.601 1.00 32.34 301 TYR A C 1
ATOM 2481 O O . TYR A 1 301 ? 42.572 20.628 -4.480 1.00 32.34 301 TYR A O 1
ATOM 2489 N N . ASN A 1 302 ? 43.646 19.556 -6.166 1.00 33.44 302 ASN A N 1
ATOM 2490 C CA . ASN A 1 302 ? 45.081 19.881 -6.051 1.00 33.44 302 ASN A CA 1
ATOM 2491 C C . ASN A 1 302 ? 46.048 19.072 -5.154 1.00 33.44 302 ASN A C 1
ATOM 2493 O O . ASN A 1 302 ? 45.942 19.020 -3.938 1.00 33.44 302 ASN A O 1
ATOM 2497 N N . LYS A 1 303 ? 47.132 18.678 -5.854 1.00 35.03 303 LYS A N 1
ATOM 2498 C CA . LYS A 1 303 ? 48.530 18.381 -5.473 1.00 35.03 303 LYS A CA 1
ATOM 2499 C C . LYS A 1 303 ? 48.951 16.960 -5.039 1.00 35.03 303 LYS A C 1
ATOM 2501 O O . LYS A 1 303 ? 48.794 16.561 -3.900 1.00 35.03 303 LYS A O 1
ATOM 2506 N N . LYS A 1 304 ? 49.714 16.384 -5.987 1.00 32.47 304 LYS A N 1
ATOM 2507 C CA . LYS A 1 304 ? 51.046 15.739 -5.909 1.00 32.47 304 LYS A CA 1
ATOM 2508 C C . LYS A 1 304 ? 51.218 14.363 -5.248 1.00 32.47 304 LYS A C 1
ATOM 2510 O O . LYS A 1 304 ? 50.911 14.204 -4.081 1.00 32.47 304 LYS A O 1
ATOM 2515 N N . ALA A 1 305 ? 51.970 13.543 -6.009 1.00 33.28 305 ALA A N 1
ATOM 2516 C CA . ALA A 1 305 ? 52.906 12.478 -5.603 1.00 33.28 305 ALA A CA 1
ATOM 2517 C C . ALA A 1 305 ? 52.255 11.244 -4.943 1.00 33.28 305 ALA A C 1
ATOM 2519 O O . ALA A 1 305 ? 51.329 11.387 -4.168 1.00 33.28 305 ALA A O 1
ATOM 2520 N N . SER A 1 306 ? 52.653 9.991 -5.151 1.00 36.72 306 SER A N 1
ATOM 2521 C CA . SER A 1 306 ? 53.685 9.312 -5.943 1.00 36.72 306 SER A CA 1
ATOM 2522 C C . SER A 1 306 ? 53.387 7.804 -5.810 1.00 36.72 306 SER A C 1
ATOM 2524 O O . SER A 1 306 ? 53.033 7.398 -4.711 1.00 36.72 306 SER A O 1
ATOM 2526 N N . GLU A 1 307 ? 53.563 7.038 -6.900 1.00 41.94 307 GLU A N 1
ATOM 2527 C CA . GLU A 1 307 ? 53.957 5.603 -6.975 1.00 41.94 307 GLU A CA 1
ATOM 2528 C C . GLU A 1 307 ? 53.070 4.511 -6.328 1.00 41.94 307 GLU A C 1
ATOM 2530 O O . GLU A 1 307 ? 52.509 4.690 -5.261 1.00 41.94 307 GLU A O 1
ATOM 2535 N N . GLN A 1 308 ? 52.910 3.280 -6.834 1.00 41.09 308 GLN A N 1
ATOM 2536 C CA . GLN A 1 308 ? 53.307 2.475 -8.015 1.00 41.09 308 GLN A CA 1
ATOM 2537 C C . GLN A 1 308 ? 52.470 1.170 -7.863 1.00 41.09 308 GLN A C 1
ATOM 2539 O O . GLN A 1 308 ? 52.296 0.705 -6.741 1.00 41.09 308 GLN A O 1
ATOM 2544 N N . ARG A 1 309 ? 51.841 0.556 -8.877 1.00 34.91 309 ARG A N 1
ATOM 2545 C CA . ARG A 1 309 ? 52.391 -0.428 -9.846 1.00 34.91 309 ARG A CA 1
ATOM 2546 C C . ARG A 1 309 ? 51.252 -0.786 -10.841 1.00 34.91 309 ARG A C 1
ATOM 2548 O O . ARG A 1 309 ? 50.181 -1.162 -10.383 1.00 34.91 309 ARG A O 1
ATOM 2555 N N . THR A 1 310 ? 51.294 -0.406 -12.131 1.00 36.53 310 THR A N 1
ATOM 2556 C CA . THR A 1 310 ? 51.841 -1.107 -13.337 1.00 36.53 310 THR A CA 1
ATOM 2557 C C . THR A 1 310 ? 51.116 -2.408 -13.742 1.00 36.53 310 THR A C 1
ATOM 2559 O O . THR A 1 310 ? 51.028 -3.292 -12.906 1.00 36.53 310 THR A O 1
ATOM 2562 N N . VAL A 1 311 ? 50.677 -2.689 -14.984 1.00 35.88 311 VAL A N 1
ATOM 2563 C CA . VAL A 1 311 ? 50.397 -1.938 -16.238 1.00 35.88 311 VAL A CA 1
ATOM 2564 C C . VAL A 1 311 ? 49.474 -2.834 -17.094 1.00 35.88 311 VAL A C 1
ATOM 2566 O O . VAL A 1 311 ? 49.711 -4.035 -17.170 1.00 35.88 311 VAL A O 1
ATOM 2569 N N . ALA A 1 312 ? 48.537 -2.251 -17.843 1.00 30.20 312 ALA A N 1
ATOM 2570 C CA . ALA A 1 312 ? 48.214 -2.710 -19.197 1.00 30.20 312 ALA A CA 1
ATOM 2571 C C . ALA A 1 312 ? 48.220 -1.471 -20.106 1.00 30.20 312 ALA A C 1
ATOM 2573 O O . ALA A 1 312 ? 47.616 -0.448 -19.786 1.00 30.20 312 ALA A O 1
ATOM 2574 N N . TYR A 1 313 ? 49.016 -1.526 -21.173 1.00 35.69 313 TYR A N 1
ATOM 2575 C CA . TYR A 1 313 ? 49.357 -0.400 -22.041 1.00 35.69 313 TYR A CA 1
ATOM 2576 C C . TYR A 1 313 ? 48.164 0.055 -22.897 1.00 35.69 313 TYR A C 1
ATOM 2578 O O . TYR A 1 313 ? 47.785 -0.625 -23.845 1.00 35.69 313 TYR A O 1
ATOM 2586 N N . THR A 1 314 ? 47.667 1.270 -22.664 1.00 33.50 314 THR A N 1
ATOM 2587 C CA . THR A 1 314 ? 47.058 2.093 -23.721 1.00 33.50 314 THR A CA 1
ATOM 2588 C C . THR A 1 314 ? 47.633 3.499 -23.631 1.00 33.50 314 THR A C 1
ATOM 2590 O O . THR A 1 314 ? 47.600 4.127 -22.575 1.00 33.50 314 THR A O 1
ATOM 2593 N N . SER A 1 315 ? 48.211 3.970 -24.734 1.00 31.84 315 SER A N 1
ATOM 2594 C CA . SER A 1 315 ? 48.849 5.279 -24.870 1.00 31.84 315 SER A CA 1
ATOM 2595 C C . SER A 1 315 ? 47.942 6.409 -24.359 1.00 31.84 315 SER A C 1
ATOM 2597 O O . SER A 1 315 ? 46.872 6.650 -24.914 1.00 31.84 315 SER A O 1
ATOM 2599 N N . ASN A 1 316 ? 48.383 7.124 -23.318 1.00 41.00 316 ASN A N 1
ATOM 2600 C CA . ASN A 1 316 ? 47.780 8.380 -22.871 1.00 41.00 316 ASN A CA 1
ATOM 2601 C C . ASN A 1 316 ? 48.136 9.482 -23.884 1.00 41.00 316 ASN A C 1
ATOM 2603 O O . ASN A 1 316 ? 48.996 10.329 -23.641 1.00 41.00 316 ASN A O 1
ATOM 2607 N N . GLN A 1 317 ? 47.512 9.452 -25.062 1.00 51.00 317 GLN A N 1
ATOM 2608 C CA . GLN A 1 317 ? 47.587 10.582 -25.976 1.00 51.00 317 GLN A CA 1
ATOM 2609 C C . GLN A 1 317 ? 46.650 11.674 -25.464 1.00 51.00 317 GLN A C 1
ATOM 2611 O O . GLN A 1 317 ? 45.431 11.508 -25.415 1.00 51.00 317 GLN A O 1
ATOM 2616 N N . VAL A 1 318 ? 47.236 12.809 -25.078 1.00 54.91 318 VAL A N 1
ATOM 2617 C CA . VAL A 1 318 ? 46.521 14.084 -24.940 1.00 54.91 318 VAL A CA 1
ATOM 2618 C C . VAL A 1 318 ? 45.649 14.261 -26.193 1.00 54.91 318 VAL A C 1
ATOM 2620 O O . VAL A 1 318 ? 46.170 14.037 -27.287 1.00 54.91 318 VAL A O 1
ATOM 2623 N N . PRO A 1 319 ? 44.355 14.632 -26.090 1.00 62.38 319 PRO A N 1
ATOM 2624 C CA . PRO A 1 319 ? 43.495 14.766 -27.261 1.00 62.38 319 PRO A CA 1
ATOM 2625 C C . PRO A 1 319 ? 44.102 15.784 -28.229 1.00 62.38 319 PRO A C 1
ATOM 2627 O O . PRO A 1 319 ? 44.073 16.993 -27.990 1.00 62.38 319 PRO A O 1
ATOM 2630 N N . GLN A 1 320 ? 44.697 15.272 -29.305 1.00 80.31 320 GLN A N 1
ATOM 2631 C CA . GLN A 1 320 ? 45.311 16.073 -30.345 1.00 80.31 320 GLN A CA 1
ATOM 2632 C C . GLN A 1 320 ? 44.220 16.511 -31.319 1.00 80.31 320 GLN A C 1
ATOM 2634 O O . GLN A 1 320 ? 43.475 15.693 -31.858 1.00 80.31 320 GLN A O 1
ATOM 2639 N N . CYS A 1 321 ? 44.115 17.817 -31.542 1.00 83.88 321 CYS A N 1
ATOM 2640 C CA . CYS A 1 321 ? 43.174 18.405 -32.477 1.00 83.88 321 CYS A CA 1
ATOM 2641 C C . CYS A 1 321 ? 43.449 17.856 -33.885 1.00 83.88 321 CYS A C 1
ATOM 2643 O O . CYS A 1 321 ? 44.533 18.113 -34.416 1.00 83.88 321 CYS A O 1
ATOM 2645 N N . PRO A 1 322 ? 42.486 17.183 -34.541 1.00 82.56 322 PRO A N 1
ATOM 2646 C CA . PRO A 1 322 ? 42.684 16.641 -35.887 1.00 82.56 322 PRO A CA 1
ATOM 2647 C C . PRO A 1 322 ? 42.989 17.715 -36.945 1.00 82.56 322 PRO A C 1
ATOM 2649 O O . PRO A 1 322 ? 43.584 17.410 -37.973 1.00 82.56 322 PRO A O 1
ATOM 2652 N N . PHE A 1 323 ? 42.606 18.972 -36.679 1.00 85.50 323 PHE A N 1
ATOM 2653 C CA . PHE A 1 323 ? 42.771 20.092 -37.605 1.00 85.50 323 PHE A CA 1
ATOM 2654 C C . PHE A 1 323 ? 44.120 20.810 -37.444 1.00 85.50 323 PHE A C 1
ATOM 2656 O O . PHE A 1 323 ? 44.890 20.903 -38.393 1.00 85.50 323 PHE A O 1
ATOM 2663 N N . CYS A 1 324 ? 44.439 21.309 -36.243 1.00 85.50 324 CYS A N 1
ATOM 2664 C CA . CYS A 1 324 ? 45.654 22.107 -36.012 1.00 85.50 324 CYS A CA 1
ATOM 2665 C C . CYS A 1 324 ? 46.755 21.368 -35.239 1.00 85.50 324 CYS A C 1
ATOM 2667 O O . CYS A 1 324 ? 47.739 21.990 -34.845 1.00 85.50 324 CYS A O 1
ATOM 2669 N N . LYS A 1 325 ? 46.568 20.074 -34.949 1.00 85.06 325 LYS A N 1
ATOM 2670 C CA . LYS A 1 325 ? 47.514 19.213 -34.219 1.00 85.06 325 LYS A CA 1
ATOM 2671 C C . LYS A 1 325 ? 47.884 19.679 -32.796 1.00 85.06 325 LYS A C 1
ATOM 2673 O O . LYS A 1 325 ? 48.815 19.134 -32.213 1.00 85.06 325 LYS A O 1
ATOM 2678 N N . GLY A 1 326 ? 47.156 20.645 -32.226 1.00 82.31 326 GLY A N 1
ATOM 2679 C CA . GLY A 1 326 ? 47.350 21.150 -30.857 1.00 82.31 326 GLY A CA 1
ATOM 2680 C C . GLY A 1 326 ? 46.622 20.321 -29.792 1.00 82.31 326 GLY A C 1
ATOM 2681 O O . GLY A 1 326 ? 45.758 19.517 -30.119 1.00 82.31 326 GLY A O 1
ATOM 2682 N N . SER A 1 327 ? 46.924 20.532 -28.511 1.00 82.00 327 SER A N 1
ATOM 2683 C CA . SER A 1 327 ? 46.367 19.786 -27.365 1.00 82.00 327 SER A CA 1
ATOM 2684 C C . SER A 1 327 ? 44.957 20.247 -26.949 1.00 82.00 327 SER A C 1
ATOM 2686 O O . SER A 1 327 ? 44.729 20.702 -25.829 1.00 82.00 327 SER A O 1
ATOM 2688 N N . HIS A 1 328 ? 43.991 20.179 -27.865 1.00 82.94 328 HIS A N 1
ATOM 2689 C CA . HIS A 1 328 ? 42.584 20.494 -27.599 1.00 82.94 328 HIS A CA 1
ATOM 2690 C C . HIS A 1 328 ? 41.645 19.732 -28.540 1.00 82.94 328 HIS A C 1
ATOM 2692 O O . HIS A 1 328 ? 42.027 19.294 -29.621 1.00 82.94 328 HIS A O 1
ATOM 2698 N N . PHE A 1 329 ? 40.370 19.627 -28.170 1.00 82.25 329 PHE A N 1
ATOM 2699 C CA . PHE A 1 329 ? 39.338 19.097 -29.061 1.00 82.25 329 PHE A CA 1
ATOM 2700 C C . PHE A 1 329 ? 38.955 20.105 -30.151 1.00 82.25 329 PHE A C 1
ATOM 2702 O O . PHE A 1 329 ? 38.974 21.313 -29.928 1.00 82.25 329 PHE A O 1
ATOM 2709 N N . ILE A 1 330 ? 38.519 19.617 -31.314 1.00 85.62 330 ILE A N 1
ATOM 2710 C CA . ILE A 1 330 ? 38.249 20.449 -32.499 1.00 85.62 330 ILE A CA 1
ATOM 2711 C C . ILE A 1 330 ? 37.234 21.585 -32.272 1.00 85.62 330 ILE A C 1
ATOM 2713 O O . ILE A 1 330 ? 37.370 22.648 -32.868 1.00 85.62 330 ILE A O 1
ATOM 2717 N N . TYR A 1 331 ? 36.263 21.420 -31.366 1.00 83.75 331 TYR A N 1
ATOM 2718 C CA . TYR A 1 331 ? 35.300 22.478 -31.028 1.00 83.75 331 TYR A CA 1
ATOM 2719 C C . TYR A 1 331 ? 35.943 23.688 -30.329 1.00 83.75 331 TYR A C 1
ATOM 2721 O O . TYR A 1 331 ? 35.364 24.767 -30.330 1.00 83.75 331 TYR A O 1
ATOM 2729 N N . ALA A 1 332 ? 37.131 23.519 -29.742 1.00 83.56 332 ALA A N 1
ATOM 2730 C CA . ALA A 1 332 ? 37.925 24.587 -29.136 1.00 83.56 332 ALA A CA 1
ATOM 2731 C C . ALA A 1 332 ? 39.032 25.101 -30.080 1.00 83.56 332 ALA A C 1
ATOM 2733 O O . ALA A 1 332 ? 39.828 25.964 -29.704 1.00 83.56 332 ALA A O 1
ATOM 2734 N N . CYS A 1 333 ? 39.104 24.587 -31.314 1.00 88.00 333 CYS A N 1
ATOM 2735 C CA . CYS A 1 333 ? 40.147 24.950 -32.262 1.00 88.00 333 CYS A CA 1
ATOM 2736 C C . CYS A 1 333 ? 39.847 26.288 -32.943 1.00 88.00 333 CYS A C 1
ATOM 2738 O O . CYS A 1 333 ? 39.026 26.375 -33.856 1.00 88.00 333 CYS A O 1
ATOM 2740 N N . LYS A 1 334 ? 40.574 27.339 -32.545 1.00 88.25 334 LYS A N 1
ATOM 2741 C CA . LYS A 1 334 ? 40.438 28.686 -33.129 1.00 88.25 334 LYS A CA 1
ATOM 2742 C C . LYS A 1 334 ? 40.690 28.704 -34.641 1.00 88.25 334 LYS A C 1
ATOM 2744 O O . LYS A 1 334 ? 40.009 29.431 -35.352 1.00 88.25 334 LYS A O 1
ATOM 2749 N N . ALA A 1 335 ? 41.636 27.903 -35.136 1.00 86.12 335 ALA A N 1
ATOM 2750 C CA . ALA A 1 335 ? 41.935 27.827 -36.566 1.00 86.12 335 ALA A CA 1
ATOM 2751 C C . ALA A 1 335 ? 40.768 27.208 -37.362 1.00 86.12 335 ALA A C 1
ATOM 2753 O O . ALA A 1 335 ? 40.401 27.727 -38.409 1.00 86.12 335 ALA A O 1
ATOM 2754 N N . PHE A 1 336 ? 40.131 26.163 -36.825 1.00 89.62 336 PHE A N 1
ATOM 2755 C CA . PHE A 1 336 ? 38.953 25.530 -37.429 1.00 89.62 336 PHE A CA 1
ATOM 2756 C C . PHE A 1 336 ? 37.725 26.452 -37.393 1.00 89.62 336 PHE A C 1
ATOM 2758 O O . PHE A 1 336 ? 37.014 26.594 -38.385 1.00 89.62 336 PHE A O 1
ATOM 2765 N N . LEU A 1 337 ? 37.496 27.135 -36.266 1.00 87.88 337 LEU A N 1
ATOM 2766 C CA . LEU A 1 337 ? 36.371 28.061 -36.108 1.00 87.88 337 LEU A CA 1
ATOM 2767 C C . LEU A 1 337 ? 36.500 29.330 -36.968 1.00 87.88 337 LEU A C 1
ATOM 2769 O O . LEU A 1 337 ? 35.493 29.978 -37.229 1.00 87.88 337 LEU A O 1
ATOM 2773 N N . ARG A 1 338 ? 37.698 29.678 -37.451 1.00 87.50 338 ARG A N 1
ATOM 2774 C CA . ARG A 1 338 ? 37.895 30.787 -38.403 1.00 87.50 338 ARG A CA 1
ATOM 2775 C C . ARG A 1 338 ? 37.485 30.445 -39.837 1.00 87.50 338 ARG A C 1
ATOM 2777 O O . ARG A 1 338 ? 37.289 31.359 -40.628 1.00 87.50 338 ARG A O 1
ATOM 2784 N N . LEU A 1 339 ? 37.338 29.164 -40.181 1.00 86.19 339 LEU A N 1
ATOM 2785 C CA . LEU A 1 339 ? 36.891 28.767 -41.516 1.00 86.19 339 LEU A CA 1
ATOM 2786 C C . LEU A 1 339 ? 35.407 29.113 -41.736 1.00 86.19 339 LEU A C 1
ATOM 2788 O O . LEU A 1 339 ? 34.627 29.040 -40.780 1.00 86.19 339 LEU A O 1
ATOM 2792 N N . PRO A 1 340 ? 34.979 29.399 -42.980 1.00 86.50 340 PRO A N 1
ATOM 2793 C CA . PRO A 1 340 ? 33.563 29.466 -43.339 1.00 86.50 340 PRO A CA 1
ATOM 2794 C C . PRO A 1 340 ? 32.833 28.152 -43.030 1.00 86.50 340 PRO A C 1
ATOM 2796 O O . PRO A 1 340 ? 33.418 27.072 -43.134 1.00 86.50 340 PRO A O 1
ATOM 2799 N N . VAL A 1 341 ? 31.538 28.216 -42.697 1.00 87.25 341 VAL A N 1
ATOM 2800 C CA . VAL A 1 341 ? 30.729 27.043 -42.294 1.00 87.25 341 VAL A CA 1
ATOM 2801 C C . VAL A 1 341 ? 30.772 25.918 -43.341 1.00 87.25 341 VAL A C 1
ATOM 2803 O O . VAL A 1 341 ? 30.930 24.748 -42.984 1.00 87.25 341 VAL A O 1
ATOM 2806 N N . LYS A 1 342 ? 30.735 26.265 -44.636 1.00 84.44 342 LYS A N 1
ATOM 2807 C CA . LYS A 1 342 ? 30.867 25.310 -45.753 1.00 84.44 342 LYS A CA 1
ATOM 2808 C C . LYS A 1 342 ? 32.201 24.565 -45.722 1.00 84.44 342 LYS A C 1
ATOM 2810 O O . LYS A 1 342 ? 32.222 23.338 -45.789 1.00 84.44 342 LYS A O 1
ATOM 2815 N N . SER A 1 343 ? 33.296 25.292 -45.521 1.00 83.75 343 SER A N 1
ATOM 2816 C CA . SER A 1 343 ? 34.639 24.723 -45.405 1.00 83.75 343 SER A CA 1
ATOM 2817 C C . SER A 1 343 ? 34.789 23.864 -44.146 1.00 83.75 343 SER A C 1
ATOM 2819 O O . SER A 1 343 ? 35.398 22.800 -44.208 1.00 83.75 343 SER A O 1
ATOM 2821 N N . ARG A 1 344 ? 34.161 24.244 -43.022 1.00 91.38 344 ARG A N 1
ATOM 2822 C CA . ARG A 1 344 ? 34.139 23.412 -41.803 1.00 91.38 344 ARG A CA 1
ATOM 2823 C C . ARG A 1 344 ? 33.455 22.065 -42.040 1.00 91.38 344 ARG A C 1
ATOM 2825 O O . ARG A 1 344 ? 33.941 21.050 -41.551 1.00 91.38 344 ARG A O 1
ATOM 2832 N N . TYR A 1 345 ? 32.347 22.040 -42.784 1.00 87.06 345 TYR A N 1
ATOM 2833 C CA . TYR A 1 345 ? 31.621 20.801 -43.083 1.00 87.06 345 TYR A CA 1
ATOM 2834 C C . TYR A 1 345 ? 32.461 19.833 -43.932 1.00 87.06 345 TYR A C 1
ATOM 2836 O O . TYR A 1 345 ? 32.512 18.636 -43.637 1.00 87.06 345 TYR A O 1
ATOM 2844 N N . ILE A 1 346 ? 33.155 20.360 -44.948 1.00 86.50 346 ILE A N 1
ATOM 2845 C CA . ILE A 1 346 ? 34.085 19.595 -45.794 1.00 86.50 346 ILE A CA 1
ATOM 2846 C C . ILE A 1 346 ? 35.215 19.015 -44.940 1.00 86.50 346 ILE A C 1
ATOM 2848 O O . ILE A 1 346 ? 35.505 17.822 -45.012 1.00 86.50 346 ILE A O 1
ATOM 2852 N N . GLU A 1 347 ? 35.795 19.836 -44.070 1.00 87.25 347 GLU A N 1
ATOM 2853 C CA . GLU A 1 347 ? 36.951 19.461 -43.264 1.00 87.25 347 GLU A CA 1
ATOM 2854 C C . GLU A 1 347 ? 36.605 18.399 -42.206 1.00 87.25 347 GLU A C 1
ATOM 2856 O O . GLU A 1 347 ? 37.331 17.421 -42.032 1.00 87.25 347 GLU A O 1
ATOM 2861 N N . VAL A 1 348 ? 35.431 18.500 -41.573 1.00 89.94 348 VAL A N 1
ATOM 2862 C CA . VAL A 1 348 ? 34.895 17.476 -40.653 1.00 89.94 348 VAL A CA 1
ATOM 2863 C C . VAL A 1 348 ? 34.704 16.129 -41.353 1.00 89.94 348 VAL A C 1
ATOM 2865 O O . VAL A 1 348 ? 35.042 15.092 -40.776 1.00 89.94 348 VAL A O 1
ATOM 2868 N N . ARG A 1 349 ? 34.217 16.126 -42.603 1.00 86.50 349 ARG A N 1
ATOM 2869 C CA . ARG A 1 349 ? 34.113 14.901 -43.413 1.00 86.50 349 ARG A CA 1
ATOM 2870 C C . ARG A 1 349 ? 35.485 14.354 -43.806 1.00 86.50 349 ARG A C 1
ATOM 2872 O O . ARG A 1 349 ? 35.701 13.152 -43.672 1.00 86.50 349 ARG A O 1
ATOM 2879 N N . ARG A 1 350 ? 36.419 15.219 -44.219 1.00 88.00 350 ARG A N 1
ATOM 2880 C CA . ARG A 1 350 ? 37.802 14.847 -44.569 1.00 88.00 350 ARG A CA 1
ATOM 2881 C C . ARG A 1 350 ? 38.513 14.154 -43.403 1.00 88.00 350 ARG A C 1
ATOM 2883 O O . ARG A 1 350 ? 39.183 13.146 -43.601 1.00 88.00 350 ARG A O 1
ATOM 2890 N N . MET A 1 351 ? 38.316 14.654 -42.184 1.00 86.38 351 MET A N 1
ATOM 2891 C CA . MET A 1 351 ? 38.893 14.101 -40.951 1.00 86.38 351 MET A CA 1
ATOM 2892 C C . MET A 1 351 ? 38.078 12.941 -40.345 1.00 86.38 351 MET A C 1
ATOM 2894 O O . MET A 1 351 ? 38.412 12.473 -39.258 1.00 86.38 351 MET A O 1
ATOM 2898 N N . LYS A 1 352 ? 37.020 12.466 -41.027 1.00 87.56 352 LYS A N 1
ATOM 2899 C CA . LYS A 1 352 ? 36.135 11.364 -40.592 1.00 87.56 352 LYS A CA 1
ATOM 2900 C C . LYS A 1 352 ? 35.542 11.565 -39.188 1.00 87.56 352 LYS A C 1
ATOM 2902 O O . LYS A 1 352 ? 35.441 10.630 -38.393 1.00 87.56 352 LYS A O 1
ATOM 2907 N N . LEU A 1 353 ? 35.143 12.796 -38.879 1.00 89.25 353 LEU A N 1
ATOM 2908 C CA . LEU A 1 353 ? 34.487 13.144 -37.622 1.00 89.25 353 LEU A CA 1
ATOM 2909 C C . LEU A 1 353 ? 32.963 13.151 -37.788 1.00 89.25 353 LEU A C 1
ATOM 2911 O O . LEU A 1 353 ? 32.426 13.490 -38.844 1.00 89.25 353 LEU A O 1
ATOM 2915 N N . CYS A 1 354 ? 32.245 12.824 -36.717 1.00 90.62 354 CYS A N 1
ATOM 2916 C CA . CYS A 1 354 ? 30.792 12.902 -36.695 1.00 90.62 354 CYS A CA 1
ATOM 2917 C C . CYS A 1 354 ? 30.327 14.358 -36.863 1.00 90.62 354 CYS A C 1
ATOM 2919 O O . CYS A 1 354 ? 30.677 15.229 -36.067 1.00 90.62 354 CYS A O 1
ATOM 2921 N N . THR A 1 355 ? 29.465 14.636 -37.846 1.00 90.19 355 THR A N 1
ATOM 2922 C CA . THR A 1 355 ? 28.956 15.998 -38.112 1.00 90.19 355 THR A CA 1
ATOM 2923 C C . THR A 1 355 ? 28.033 16.539 -37.012 1.00 90.19 355 THR A C 1
ATOM 2925 O O . THR A 1 355 ? 27.640 17.702 -37.062 1.00 90.19 355 THR A O 1
ATOM 2928 N N . ASN A 1 356 ? 27.645 15.709 -36.038 1.00 91.12 356 ASN A N 1
ATOM 2929 C CA . ASN A 1 356 ? 26.823 16.115 -34.898 1.00 91.12 356 ASN A CA 1
ATOM 2930 C C . ASN A 1 356 ? 27.672 16.521 -33.681 1.00 91.12 356 ASN A C 1
ATOM 2932 O O . ASN A 1 356 ? 27.520 17.624 -33.168 1.00 91.12 356 ASN A O 1
ATOM 2936 N N . CYS A 1 357 ? 28.615 15.677 -33.255 1.00 89.12 357 CYS A N 1
ATOM 2937 C CA . CYS A 1 357 ? 29.407 15.907 -32.038 1.00 89.12 357 CYS A CA 1
ATOM 2938 C C . CYS A 1 357 ? 30.882 16.278 -32.285 1.00 89.12 357 CYS A C 1
ATOM 2940 O O . CYS A 1 357 ? 31.598 16.580 -31.333 1.00 89.12 357 CYS A O 1
ATOM 2942 N N . LEU A 1 358 ? 31.340 16.245 -33.542 1.00 88.38 358 LEU A N 1
ATOM 2943 C CA . LEU A 1 358 ? 32.720 16.507 -33.974 1.00 88.38 358 LEU A CA 1
ATOM 2944 C C . LEU A 1 358 ? 33.778 15.568 -33.357 1.00 88.38 358 LEU A C 1
ATOM 2946 O O . LEU A 1 358 ? 34.951 15.927 -33.269 1.00 88.38 358 LEU A O 1
ATOM 2950 N N . ARG A 1 359 ? 33.379 14.360 -32.934 1.00 85.12 359 ARG A N 1
ATOM 2951 C CA . ARG A 1 359 ? 34.276 13.303 -32.427 1.00 85.12 359 ARG A CA 1
ATOM 2952 C C . ARG A 1 359 ? 34.433 12.172 -33.445 1.00 85.12 359 ARG A C 1
ATOM 2954 O O . ARG A 1 359 ? 33.561 11.972 -34.290 1.00 85.12 359 ARG A O 1
ATOM 2961 N N . SER A 1 360 ? 35.544 11.448 -33.357 1.00 84.19 360 SER A N 1
ATOM 2962 C CA . SER A 1 360 ? 35.814 10.240 -34.143 1.00 84.19 360 SER A CA 1
ATOM 2963 C C . SER A 1 360 ? 35.110 9.009 -33.550 1.00 84.19 360 SER A C 1
ATOM 2965 O O . SER A 1 360 ? 34.651 9.031 -32.406 1.00 84.19 360 SER A O 1
ATOM 2967 N N . GLY A 1 361 ? 35.010 7.936 -34.341 1.00 81.56 361 GLY A N 1
ATOM 2968 C CA . GLY A 1 361 ? 34.566 6.612 -33.881 1.00 81.56 361 GLY A CA 1
ATOM 2969 C C . GLY A 1 361 ? 33.085 6.273 -34.083 1.00 81.56 361 GLY A C 1
ATOM 2970 O O . GLY A 1 361 ? 32.682 5.177 -33.718 1.00 81.56 361 GLY A O 1
ATOM 2971 N N . HIS A 1 362 ? 32.270 7.169 -34.653 1.00 87.06 362 HIS A N 1
ATOM 2972 C CA . HIS A 1 362 ? 30.863 6.886 -34.990 1.00 87.06 362 HIS A CA 1
ATOM 2973 C C . HIS A 1 362 ? 30.315 7.832 -36.073 1.00 87.06 362 HIS A C 1
ATOM 2975 O O . HIS A 1 362 ? 30.875 8.905 -36.319 1.00 87.06 362 HIS A O 1
ATOM 2981 N N . PHE A 1 363 ? 29.188 7.461 -36.693 1.00 81.69 363 PHE A N 1
ATOM 2982 C CA . PHE A 1 363 ? 28.486 8.272 -37.694 1.00 81.69 363 PHE A CA 1
ATOM 2983 C C . PHE A 1 363 ? 27.350 9.114 -37.082 1.00 81.69 363 PHE A C 1
ATOM 2985 O O . PHE A 1 363 ? 26.936 8.925 -35.940 1.00 81.69 363 PHE A O 1
ATOM 2992 N N . LYS A 1 364 ? 26.812 10.072 -37.855 1.00 83.81 364 LYS A N 1
ATOM 2993 C CA . LYS A 1 364 ? 25.699 10.954 -37.434 1.00 83.81 364 LYS A CA 1
ATOM 2994 C C . LYS A 1 364 ? 24.430 10.179 -37.030 1.00 83.81 364 LYS A C 1
ATOM 2996 O O . LYS A 1 364 ? 23.679 10.661 -36.176 1.00 83.81 364 LYS A O 1
ATOM 3001 N N . ALA A 1 365 ? 24.193 9.013 -37.633 1.00 82.38 365 ALA A N 1
ATOM 3002 C CA . ALA A 1 365 ? 23.066 8.140 -37.303 1.00 82.38 365 ALA A CA 1
ATOM 3003 C C . ALA A 1 365 ? 23.155 7.652 -35.846 1.00 82.38 365 ALA A C 1
ATOM 3005 O O . ALA A 1 365 ? 22.245 7.913 -35.066 1.00 82.38 365 ALA A O 1
ATOM 3006 N N . ASP A 1 366 ? 24.315 7.131 -35.446 1.00 83.94 366 ASP A N 1
ATOM 3007 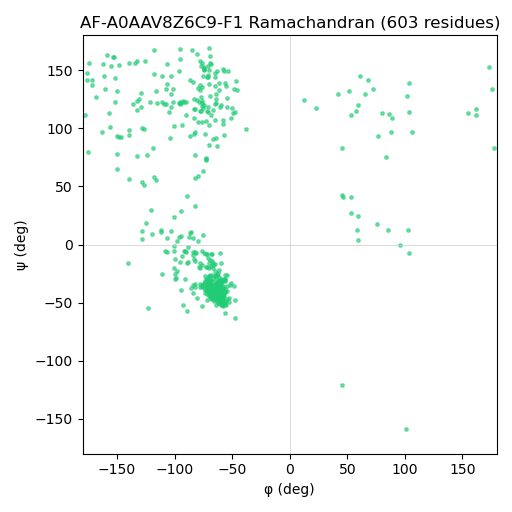C CA . ASP A 1 366 ? 24.542 6.492 -34.136 1.00 83.94 366 ASP A CA 1
ATOM 3008 C C . ASP A 1 366 ? 24.941 7.479 -33.025 1.00 83.94 366 ASP A C 1
ATOM 3010 O O . ASP A 1 366 ? 25.311 7.106 -31.910 1.00 83.94 366 ASP A O 1
ATOM 3014 N N . CYS A 1 367 ? 24.905 8.780 -33.322 1.00 87.88 367 CYS A N 1
ATOM 3015 C CA . CYS A 1 367 ? 25.340 9.815 -32.397 1.00 87.88 367 CYS A CA 1
ATOM 3016 C C . CYS A 1 367 ? 24.300 10.075 -31.294 1.00 87.88 367 CYS A C 1
ATOM 3018 O O . CYS A 1 367 ? 23.167 10.469 -31.575 1.00 87.88 367 CYS A O 1
ATOM 3020 N N . LYS A 1 368 ? 24.711 9.947 -30.027 1.00 88.44 368 LYS A N 1
ATOM 3021 C CA . LYS A 1 368 ? 23.873 10.237 -28.843 1.00 88.44 368 LYS A CA 1
ATOM 3022 C C . LYS A 1 368 ? 23.927 11.702 -28.380 1.00 88.44 368 LYS A C 1
ATOM 3024 O O . LYS A 1 368 ? 23.275 12.063 -27.407 1.00 88.44 368 LYS A O 1
ATOM 3029 N N . SER A 1 369 ? 24.727 12.549 -29.032 1.00 87.25 369 SER A N 1
ATOM 3030 C CA . SER A 1 369 ? 24.845 13.969 -28.673 1.00 87.25 369 SER A CA 1
ATOM 3031 C C . SER A 1 369 ? 23.618 14.776 -29.101 1.00 87.25 369 SER A C 1
ATOM 3033 O O . SER A 1 369 ? 22.968 14.449 -30.096 1.00 87.25 369 SER A O 1
ATOM 3035 N N . SER A 1 370 ? 23.329 15.848 -28.361 1.00 86.56 370 SER A N 1
ATOM 3036 C CA . SER A 1 370 ? 22.199 16.741 -28.625 1.00 86.56 370 SER A CA 1
ATOM 3037 C C . SER A 1 370 ? 22.249 17.366 -30.024 1.00 86.56 370 SER A C 1
ATOM 3039 O O . SER A 1 370 ? 23.319 17.555 -30.603 1.00 86.56 370 SER A O 1
ATOM 3041 N N . SER A 1 371 ? 21.066 17.661 -30.567 1.00 90.00 371 SER A N 1
ATOM 3042 C CA . SER A 1 371 ? 20.891 18.316 -31.867 1.00 90.00 371 SER A CA 1
ATOM 3043 C C . SER A 1 371 ? 21.321 19.790 -31.845 1.00 90.00 371 SER A C 1
ATOM 3045 O O . SER A 1 371 ? 21.556 20.384 -30.789 1.00 90.00 371 SER A O 1
ATOM 3047 N N . CYS A 1 372 ? 21.407 20.398 -33.030 1.00 90.44 372 CYS A N 1
ATOM 3048 C CA . CYS A 1 372 ? 21.763 21.801 -33.206 1.00 90.44 372 CYS A CA 1
ATOM 3049 C C . CYS A 1 372 ? 20.851 22.715 -32.380 1.00 90.44 372 CYS A C 1
ATOM 3051 O O . CYS A 1 372 ? 19.637 22.713 -32.563 1.00 90.44 372 CYS A O 1
ATOM 3053 N N . LYS A 1 373 ? 21.436 23.584 -31.549 1.00 88.38 373 LYS A N 1
ATOM 3054 C CA . LYS A 1 373 ? 20.661 24.500 -30.694 1.00 88.38 373 LYS A CA 1
ATOM 3055 C C . LYS A 1 373 ? 19.893 25.587 -31.463 1.00 88.38 373 LYS A C 1
ATOM 3057 O O . LYS A 1 373 ? 19.039 26.229 -30.870 1.00 88.38 373 LYS A O 1
ATOM 3062 N N . ARG A 1 374 ? 20.204 25.806 -32.748 1.00 85.38 374 ARG A N 1
ATOM 3063 C CA . ARG A 1 374 ? 19.572 26.840 -33.589 1.00 85.38 374 ARG A CA 1
ATOM 3064 C C . ARG A 1 374 ? 18.396 26.327 -34.422 1.00 85.38 374 ARG A C 1
ATOM 3066 O O . ARG A 1 374 ? 17.395 27.012 -34.527 1.00 85.38 374 ARG A O 1
ATOM 3073 N N . CYS A 1 375 ? 18.486 25.116 -34.973 1.00 86.19 375 CYS A N 1
ATOM 3074 C CA . CYS A 1 375 ? 17.448 24.566 -35.863 1.00 86.19 375 CYS A CA 1
ATOM 3075 C C . CYS A 1 375 ? 16.956 23.165 -35.474 1.00 86.19 375 CYS A C 1
ATOM 3077 O O . CYS A 1 375 ? 16.213 22.549 -36.231 1.00 86.19 375 CYS A O 1
ATOM 3079 N N . GLN A 1 376 ? 17.422 22.618 -34.346 1.00 84.06 376 GLN A N 1
ATOM 3080 C CA . GLN A 1 376 ? 17.039 21.308 -33.799 1.00 84.06 376 GLN A CA 1
ATOM 3081 C C . GLN A 1 376 ? 17.301 20.087 -34.711 1.00 84.06 376 GLN A C 1
ATOM 3083 O O . GLN A 1 376 ? 17.021 18.951 -34.330 1.00 84.06 376 GLN A O 1
ATOM 3088 N N . LYS A 1 377 ? 17.925 20.276 -35.884 1.00 85.25 377 LYS A N 1
ATOM 3089 C CA . LYS A 1 377 ? 18.399 19.198 -36.768 1.00 85.25 377 LYS A CA 1
ATOM 3090 C C . LYS A 1 377 ? 19.697 18.568 -36.229 1.00 85.25 377 LYS A C 1
ATOM 3092 O O . LYS A 1 377 ? 20.456 19.188 -35.484 1.00 85.25 377 LYS A O 1
ATOM 3097 N N . ARG A 1 378 ? 19.966 17.312 -36.614 1.00 86.81 378 ARG A N 1
ATOM 3098 C CA . ARG A 1 378 ? 21.116 16.503 -36.147 1.00 86.81 378 ARG A CA 1
ATOM 3099 C C . ARG A 1 378 ? 22.455 16.976 -36.741 1.00 86.81 378 ARG A C 1
ATOM 3101 O O . ARG A 1 378 ? 22.995 16.340 -37.649 1.00 86.81 378 ARG A O 1
ATOM 3108 N N . HIS A 1 379 ? 22.993 18.095 -36.275 1.00 88.56 379 HIS A N 1
ATOM 3109 C CA . HIS A 1 379 ? 24.347 18.570 -36.584 1.00 88.56 379 HIS A CA 1
ATOM 3110 C C . HIS A 1 379 ? 24.895 19.460 -35.467 1.00 88.56 379 HIS A C 1
ATOM 3112 O O . HIS A 1 379 ? 24.143 20.024 -34.676 1.00 88.56 379 HIS A O 1
ATOM 3118 N N . SER A 1 380 ? 26.218 19.628 -35.434 1.00 90.06 380 SER A N 1
ATOM 3119 C CA . SER A 1 380 ? 26.873 20.535 -34.491 1.00 90.06 380 SER A CA 1
ATOM 3120 C C . SER A 1 380 ? 26.469 21.981 -34.769 1.00 90.06 380 SER A C 1
ATOM 3122 O O . SER A 1 380 ? 26.513 22.416 -35.917 1.00 90.06 380 SER A O 1
ATOM 3124 N N . THR A 1 381 ? 26.168 22.770 -33.735 1.00 89.31 381 THR A N 1
ATOM 3125 C CA . THR A 1 381 ? 25.870 24.209 -33.881 1.00 89.31 381 THR A CA 1
ATOM 3126 C C . THR A 1 381 ? 26.984 24.977 -34.610 1.00 89.31 381 THR A C 1
ATOM 3128 O O . THR A 1 381 ? 26.699 25.948 -35.299 1.00 89.31 381 THR A O 1
ATOM 3131 N N . PHE A 1 382 ? 28.237 24.506 -34.553 1.00 86.69 382 PHE A N 1
ATOM 3132 C CA . PHE A 1 382 ? 29.368 25.094 -35.288 1.00 86.69 382 PHE A CA 1
ATOM 3133 C C . PHE A 1 382 ? 29.337 24.862 -36.812 1.00 86.69 382 PHE A C 1
ATOM 3135 O O . PHE A 1 382 ? 30.125 25.480 -37.531 1.00 86.69 382 PHE A O 1
ATOM 3142 N N . LEU A 1 383 ? 28.458 23.974 -37.291 1.00 87.81 383 LEU A N 1
ATOM 3143 C CA . LEU A 1 383 ? 28.230 23.631 -38.700 1.00 87.81 383 LEU A CA 1
ATOM 3144 C C . LEU A 1 383 ? 26.854 24.103 -39.210 1.00 87.81 383 LEU A C 1
ATOM 3146 O O . LEU A 1 383 ? 26.403 23.648 -40.258 1.00 87.81 383 LEU A O 1
ATOM 3150 N N . HIS A 1 384 ? 26.151 24.951 -38.455 1.00 87.12 384 HIS A N 1
ATOM 3151 C CA . HIS A 1 384 ? 24.841 25.453 -38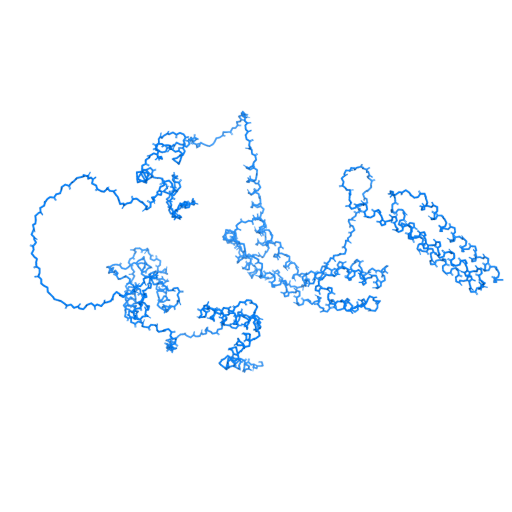.860 1.00 87.12 384 HIS A CA 1
ATOM 3152 C C . HIS A 1 384 ? 24.968 26.561 -39.912 1.00 87.12 384 HIS A C 1
ATOM 3154 O O . HIS A 1 384 ? 25.770 27.478 -39.744 1.00 87.12 384 HIS A O 1
ATOM 3160 N N . PHE A 1 385 ? 24.169 26.457 -40.974 1.00 84.25 385 PHE A N 1
ATOM 3161 C CA . PHE A 1 385 ? 23.973 27.507 -41.968 1.00 84.25 385 PHE A CA 1
ATOM 3162 C C . PHE A 1 385 ? 22.714 28.288 -41.593 1.00 84.25 385 PHE A C 1
ATOM 3164 O O . PHE A 1 385 ? 21.653 27.677 -41.464 1.00 84.25 385 PHE A O 1
ATOM 3171 N N . ASP A 1 386 ? 22.853 29.597 -41.394 1.00 72.56 386 ASP A N 1
ATOM 3172 C CA . ASP A 1 386 ? 21.722 30.506 -41.214 1.00 72.56 386 ASP A CA 1
ATOM 3173 C C . ASP A 1 386 ? 21.164 30.826 -42.625 1.00 72.56 386 ASP A C 1
ATOM 3175 O O . ASP A 1 386 ? 21.921 31.238 -43.505 1.00 72.56 386 ASP A O 1
ATOM 3179 N N . GLU A 1 387 ? 19.873 30.582 -42.878 1.00 53.25 387 GLU A N 1
ATOM 3180 C CA . GLU A 1 387 ? 19.236 30.713 -44.210 1.00 53.25 387 GLU A CA 1
ATOM 3181 C C . GLU A 1 387 ? 18.979 32.175 -44.658 1.00 53.25 387 GLU A C 1
ATOM 3183 O O . GLU A 1 387 ? 18.391 32.399 -45.709 1.00 53.25 387 GLU A O 1
ATOM 3188 N N . GLU A 1 388 ? 19.474 33.189 -43.941 1.00 43.03 388 GLU A N 1
ATOM 3189 C CA . GLU A 1 388 ? 19.168 34.610 -44.210 1.00 43.03 388 GLU A CA 1
ATOM 3190 C C . GLU A 1 388 ? 20.246 35.394 -44.987 1.00 43.03 388 GLU A C 1
ATOM 3192 O O . GLU A 1 388 ? 20.295 36.616 -44.918 1.00 43.03 388 GLU A O 1
ATOM 3197 N N . ASN A 1 389 ? 21.116 34.746 -45.769 1.00 35.88 389 ASN A N 1
ATOM 3198 C CA . ASN A 1 389 ? 22.025 35.492 -46.657 1.00 35.88 389 ASN A CA 1
ATOM 3199 C C . ASN A 1 389 ? 22.391 34.722 -47.935 1.00 35.88 389 ASN A C 1
ATOM 3201 O O . ASN A 1 389 ? 23.535 34.337 -48.169 1.00 35.88 389 ASN A O 1
ATOM 3205 N N . SER A 1 390 ? 21.396 34.467 -48.784 1.00 33.34 390 SER A N 1
ATOM 3206 C CA . SER A 1 390 ? 21.601 33.959 -50.151 1.00 33.34 390 SER A CA 1
ATOM 3207 C C . SER A 1 390 ? 20.851 34.812 -51.172 1.00 33.34 390 SER A C 1
ATOM 3209 O O . SER A 1 390 ? 20.079 34.317 -51.981 1.00 33.34 390 SER A O 1
ATOM 3211 N N . ALA A 1 391 ? 21.110 36.118 -51.125 1.00 35.00 391 ALA A N 1
ATOM 3212 C CA . ALA A 1 391 ? 20.829 37.053 -52.207 1.00 35.00 391 ALA A CA 1
ATOM 3213 C C . ALA A 1 391 ? 21.984 38.061 -52.335 1.00 35.00 391 ALA A C 1
ATOM 3215 O O . ALA A 1 391 ? 21.784 39.260 -52.209 1.00 35.00 391 ALA A O 1
ATOM 3216 N N . ALA A 1 392 ? 23.211 37.572 -52.530 1.00 31.89 392 ALA A N 1
ATOM 3217 C CA . ALA A 1 392 ? 24.290 38.332 -53.162 1.00 31.89 392 ALA A CA 1
ATOM 3218 C C . ALA A 1 392 ? 25.469 37.407 -53.497 1.00 31.89 392 ALA A C 1
ATOM 3220 O O . ALA A 1 392 ? 26.007 36.726 -52.625 1.00 31.89 392 ALA A O 1
ATOM 3221 N N . SER A 1 393 ? 25.882 37.466 -54.763 1.00 28.12 393 SER A N 1
ATOM 3222 C CA . SER A 1 393 ? 27.178 37.024 -55.294 1.00 28.12 393 SER A CA 1
ATOM 3223 C C . SER A 1 393 ? 27.336 35.539 -55.639 1.00 28.12 393 SER A C 1
ATOM 3225 O O . SER A 1 393 ? 28.075 34.789 -55.004 1.00 28.12 393 SER A O 1
ATOM 3227 N N . ALA A 1 394 ? 26.732 35.160 -56.767 1.00 33.50 394 ALA A N 1
ATOM 3228 C CA . ALA A 1 394 ? 27.405 34.315 -57.749 1.00 33.50 394 ALA A CA 1
ATOM 3229 C C . ALA A 1 394 ? 28.107 35.227 -58.771 1.00 33.50 394 ALA A C 1
ATOM 3231 O O . ALA A 1 394 ? 27.413 36.053 -59.341 1.00 33.50 394 ALA A O 1
ATOM 3232 N N . VAL A 1 395 ? 29.432 35.086 -58.943 1.00 30.42 395 VAL A N 1
ATOM 3233 C CA . VAL A 1 395 ? 30.323 35.327 -60.119 1.00 30.42 395 VAL A CA 1
ATOM 3234 C C . VAL A 1 395 ? 31.747 35.060 -59.580 1.00 30.42 395 VAL A C 1
ATOM 3236 O O . VAL A 1 395 ? 32.065 35.562 -58.508 1.00 30.42 395 VAL A O 1
ATOM 3239 N N . ALA A 1 396 ? 32.703 34.339 -60.168 1.00 27.92 396 ALA A N 1
ATOM 3240 C CA . ALA A 1 396 ? 32.866 33.408 -61.291 1.00 27.92 396 ALA A CA 1
ATOM 3241 C C . ALA A 1 396 ? 34.201 32.665 -61.006 1.00 27.92 396 ALA A C 1
ATOM 3243 O O . ALA A 1 396 ? 35.002 33.137 -60.199 1.00 27.92 396 ALA A O 1
ATOM 3244 N N . TRP A 1 397 ? 34.432 31.459 -61.516 1.00 22.06 397 TRP A N 1
ATOM 3245 C CA . TRP A 1 397 ? 35.246 31.130 -62.705 1.00 22.06 397 TRP A CA 1
ATOM 3246 C C . TRP A 1 397 ? 35.324 29.588 -62.727 1.00 22.06 397 TRP A C 1
ATOM 3248 O O . TRP A 1 397 ? 35.301 28.991 -61.652 1.00 22.06 397 TRP A O 1
ATOM 3258 N N . THR A 1 398 ? 35.486 28.817 -63.796 1.00 26.12 398 THR A N 1
ATOM 3259 C CA . THR A 1 398 ? 35.452 28.894 -65.271 1.00 26.12 398 THR A CA 1
ATOM 3260 C C . THR A 1 398 ? 35.675 27.432 -65.684 1.00 26.12 398 THR A C 1
ATOM 3262 O O . THR A 1 398 ? 36.407 26.712 -64.999 1.00 26.12 398 THR A O 1
ATOM 3265 N N . GLY A 1 399 ? 35.094 26.995 -66.791 1.00 25.09 399 GLY A N 1
ATOM 3266 C CA . GLY A 1 399 ? 35.353 25.677 -67.358 1.00 25.09 399 GLY A CA 1
ATOM 3267 C C . GLY A 1 399 ? 34.474 25.482 -68.574 1.00 25.09 399 GLY A C 1
ATOM 3268 O O . GLY A 1 399 ? 33.373 24.956 -68.448 1.00 25.09 399 GLY A O 1
ATOM 3269 N N . ASP A 1 400 ? 34.959 26.020 -69.689 1.00 25.14 400 ASP A N 1
ATOM 3270 C CA . ASP A 1 400 ? 34.402 25.931 -71.033 1.00 25.14 400 ASP A CA 1
ATOM 3271 C C . ASP A 1 400 ? 34.005 24.496 -71.402 1.00 25.14 400 ASP A C 1
ATOM 3273 O O . ASP A 1 400 ? 34.756 23.559 -71.139 1.00 25.14 400 ASP A O 1
ATOM 3277 N N . ASP A 1 401 ? 32.879 24.341 -72.098 1.00 25.97 401 ASP A N 1
ATOM 3278 C CA . ASP A 1 401 ? 32.986 23.865 -73.473 1.00 25.97 401 ASP A CA 1
ATOM 3279 C C . ASP A 1 401 ? 31.818 24.371 -74.327 1.00 25.97 401 ASP A C 1
ATOM 3281 O O . ASP A 1 401 ? 30.688 24.555 -73.870 1.00 25.97 401 ASP A O 1
ATOM 3285 N N . ASN A 1 402 ? 32.160 24.678 -75.566 1.00 26.80 402 ASN A N 1
ATOM 3286 C CA . ASN A 1 402 ? 31.422 25.493 -76.513 1.00 26.80 402 ASN A CA 1
ATOM 3287 C C . ASN A 1 402 ? 30.735 24.579 -77.539 1.00 26.80 402 ASN A C 1
ATOM 3289 O O . ASN A 1 402 ? 31.332 23.581 -77.929 1.00 26.80 402 ASN A O 1
ATOM 3293 N N . THR A 1 403 ? 29.531 24.933 -78.012 1.00 27.12 403 THR A N 1
ATOM 3294 C CA . THR A 1 403 ? 29.069 24.847 -79.424 1.00 27.12 403 THR A CA 1
ATOM 3295 C C . THR A 1 403 ? 27.535 24.906 -79.551 1.00 27.12 403 THR A C 1
ATOM 3297 O O . THR A 1 403 ? 26.819 24.003 -79.139 1.00 27.12 403 THR A O 1
ATOM 3300 N N . HIS A 1 404 ? 27.062 26.023 -80.129 1.00 26.27 404 HIS A N 1
ATOM 3301 C CA . HIS A 1 404 ? 26.236 26.117 -81.355 1.00 26.27 404 HIS A CA 1
ATOM 3302 C C . HIS A 1 404 ? 25.088 25.087 -81.559 1.00 26.27 404 HIS A C 1
ATOM 3304 O O . HIS A 1 404 ? 25.338 23.896 -81.577 1.00 26.27 404 HIS A O 1
ATOM 3310 N N . SER A 1 405 ? 23.819 25.399 -81.871 1.00 24.02 405 SER A N 1
ATOM 3311 C CA . SER A 1 405 ? 23.190 26.520 -82.592 1.00 24.02 405 SER A CA 1
ATOM 3312 C C . SER A 1 405 ? 21.649 26.410 -82.524 1.00 24.02 405 SER A C 1
ATOM 3314 O O . SER A 1 405 ? 21.133 25.298 -82.499 1.00 24.02 405 SER A O 1
ATOM 3316 N N . GLY A 1 406 ? 20.935 27.536 -82.683 1.00 23.36 406 GLY A N 1
ATOM 3317 C CA . GLY A 1 406 ? 19.674 27.596 -83.452 1.00 23.36 406 GLY A CA 1
ATOM 3318 C C . GLY A 1 406 ? 18.339 27.664 -82.681 1.00 23.36 406 GLY A C 1
ATOM 3319 O O . GLY A 1 406 ? 17.940 26.673 -82.079 1.00 23.36 406 GLY A O 1
ATOM 3320 N N . PRO A 1 407 ? 17.594 28.786 -82.774 1.00 33.25 407 PRO A N 1
ATOM 3321 C CA . PRO A 1 407 ? 16.218 28.918 -82.291 1.00 33.25 407 PRO A CA 1
ATOM 3322 C C . PRO A 1 407 ? 15.213 29.060 -83.452 1.00 33.25 407 PRO A C 1
ATOM 3324 O O . PRO A 1 407 ? 15.330 30.006 -84.219 1.00 33.25 407 PRO A O 1
ATOM 3327 N N . VAL A 1 408 ? 14.201 28.191 -83.564 1.00 22.95 408 VAL A N 1
ATOM 3328 C CA . VAL A 1 408 ? 12.985 28.397 -84.398 1.00 22.95 408 VAL A CA 1
ATOM 3329 C C . VAL A 1 408 ? 11.872 27.515 -83.798 1.00 22.95 408 VAL A C 1
ATOM 3331 O O . VAL A 1 408 ? 12.026 26.303 -83.745 1.00 22.95 408 VAL A O 1
ATOM 3334 N N . ALA A 1 409 ? 10.932 28.067 -83.030 1.00 22.44 409 ALA A N 1
ATOM 3335 C CA . ALA A 1 409 ? 9.641 28.661 -83.416 1.00 22.44 409 ALA A CA 1
ATOM 3336 C C . ALA A 1 409 ? 8.500 27.646 -83.673 1.00 22.44 409 ALA A C 1
ATOM 3338 O O . ALA A 1 409 ? 8.501 26.925 -84.661 1.00 22.44 409 ALA A O 1
ATOM 3339 N N . ASN A 1 410 ? 7.512 27.721 -82.770 1.00 25.16 410 ASN A N 1
ATOM 3340 C CA . ASN A 1 410 ? 6.063 27.780 -82.999 1.00 25.16 410 ASN A CA 1
ATOM 3341 C C . ASN A 1 410 ? 5.318 26.659 -83.750 1.00 25.16 410 ASN A C 1
ATOM 3343 O O . ASN A 1 410 ? 5.484 26.476 -84.950 1.00 25.16 410 ASN A O 1
ATOM 3347 N N . ASN A 1 411 ? 4.349 26.049 -83.051 1.00 22.78 411 ASN A N 1
ATOM 3348 C CA . ASN A 1 411 ? 2.886 26.169 -83.269 1.00 22.78 411 ASN A CA 1
ATOM 3349 C C . ASN A 1 411 ? 2.197 24.979 -82.578 1.00 22.78 411 ASN A C 1
ATOM 3351 O O . ASN A 1 411 ? 2.564 23.838 -82.830 1.00 22.78 411 ASN A O 1
ATOM 3355 N N . GLY A 1 412 ? 1.351 25.212 -81.571 1.00 21.72 412 GLY A N 1
ATOM 3356 C CA . GLY A 1 412 ? -0.113 25.294 -81.725 1.00 21.72 412 GLY A CA 1
ATOM 3357 C C . GLY A 1 412 ? -0.712 23.978 -81.188 1.00 21.72 412 GLY A C 1
ATOM 3358 O O . GLY A 1 412 ? -0.099 22.937 -81.364 1.00 21.72 412 GLY A O 1
ATOM 3359 N N . GLU A 1 413 ? -1.809 23.879 -80.452 1.00 22.39 413 GLU A N 1
ATOM 3360 C CA . GLU A 1 413 ? -2.886 24.782 -80.072 1.00 22.39 413 GLU A CA 1
ATOM 3361 C C . GLU A 1 413 ? -3.502 24.266 -78.755 1.00 22.39 413 GLU A C 1
ATOM 3363 O O . GLU A 1 413 ? -3.421 23.087 -78.418 1.00 22.39 413 GLU A O 1
ATOM 3368 N N . GLU A 1 414 ? -4.063 25.224 -78.024 1.00 22.66 414 GLU A N 1
ATOM 3369 C CA . GLU A 1 414 ? -5.136 25.194 -77.025 1.00 22.66 414 GLU A CA 1
ATOM 3370 C C . GLU A 1 414 ? -5.651 23.863 -76.442 1.00 22.66 414 GLU A C 1
ATOM 3372 O O . GLU A 1 414 ? -6.308 23.070 -77.107 1.00 22.66 414 GLU A O 1
ATOM 3377 N N . SER A 1 415 ? -5.600 23.774 -75.107 1.00 23.08 415 SER A N 1
ATOM 3378 C CA . SER A 1 415 ? -6.771 23.343 -74.333 1.00 23.08 415 SER A CA 1
ATOM 3379 C C . SER A 1 415 ? -6.705 23.827 -72.879 1.00 23.08 415 SER A C 1
ATOM 3381 O O . SER A 1 415 ? -5.866 23.391 -72.095 1.00 23.08 415 SER A O 1
ATOM 3383 N N . SER A 1 416 ? -7.641 24.725 -72.558 1.00 22.95 416 SER A N 1
ATOM 3384 C CA . SER A 1 416 ? -8.272 24.970 -71.253 1.00 22.95 416 SER A CA 1
ATOM 3385 C C . SER A 1 416 ? -7.394 25.228 -70.021 1.00 22.95 416 SER A C 1
ATOM 3387 O O . SER A 1 416 ? -6.833 24.330 -69.399 1.00 22.95 416 SER A O 1
ATOM 3389 N N . ILE A 1 417 ? -7.466 26.478 -69.559 1.00 30.05 417 ILE A N 1
ATOM 3390 C CA . ILE A 1 417 ? -7.336 26.855 -68.151 1.00 30.05 417 ILE A CA 1
ATOM 3391 C C . ILE A 1 417 ? -8.268 25.964 -67.313 1.00 30.05 417 ILE A C 1
ATOM 3393 O O . ILE A 1 417 ? -9.487 26.099 -67.378 1.00 30.05 417 ILE A O 1
ATOM 3397 N N . SER A 1 418 ? -7.690 25.101 -66.482 1.00 23.36 418 SER A N 1
ATOM 3398 C CA . SER A 1 418 ? -8.357 24.525 -65.316 1.00 23.36 418 SER A CA 1
ATOM 3399 C C . SER A 1 418 ? -7.460 24.726 -64.098 1.00 23.36 418 SER A C 1
ATOM 3401 O O . SER A 1 418 ? -6.457 24.042 -63.921 1.00 23.36 418 SER A O 1
ATOM 3403 N N . THR A 1 419 ? -7.810 25.754 -63.323 1.00 25.27 419 THR A N 1
ATOM 3404 C CA . THR A 1 419 ? -7.694 25.867 -61.860 1.00 25.27 419 THR A CA 1
ATOM 3405 C C . THR A 1 419 ? -6.661 24.972 -61.166 1.00 25.27 419 THR A C 1
ATOM 3407 O O . THR A 1 419 ? -6.836 23.758 -61.108 1.00 25.27 419 THR A O 1
ATOM 3410 N N . HIS A 1 420 ? -5.666 25.597 -60.523 1.00 33.66 420 HIS A N 1
ATOM 3411 C CA . HIS A 1 420 ? -4.829 25.002 -59.475 1.00 33.66 420 HIS A CA 1
ATOM 3412 C C . HIS A 1 420 ? -5.651 24.083 -58.546 1.00 33.66 420 HIS A C 1
ATOM 3414 O O . HIS A 1 420 ? -6.332 24.566 -57.643 1.00 33.66 420 HIS A O 1
ATOM 3420 N N . SER A 1 421 ? -5.593 22.766 -58.757 1.00 35.34 421 SER A N 1
ATOM 3421 C CA . SER A 1 421 ? -6.168 21.780 -57.843 1.00 35.34 421 SER A CA 1
ATOM 3422 C C . SER A 1 421 ? -5.174 21.510 -56.720 1.00 35.34 421 SER A C 1
ATOM 3424 O O . SER A 1 421 ? -4.055 21.042 -56.944 1.00 35.34 421 SER A O 1
ATOM 3426 N N . SER A 1 422 ? -5.575 21.851 -55.504 1.00 45.50 422 SER A N 1
ATOM 3427 C CA . SER A 1 422 ? -4.812 21.725 -54.267 1.00 45.50 422 SER A CA 1
ATOM 3428 C C . SER A 1 422 ? -4.693 20.267 -53.811 1.00 45.50 422 SER A C 1
ATOM 3430 O O . SER A 1 422 ? -5.304 19.868 -52.824 1.00 45.50 422 SER A O 1
ATOM 3432 N N . ASN A 1 423 ? -3.882 19.471 -54.508 1.00 48.88 423 ASN A N 1
ATOM 3433 C CA . ASN A 1 423 ? -3.515 18.132 -54.046 1.00 48.88 423 ASN A CA 1
ATOM 3434 C C . ASN A 1 423 ? -2.417 18.249 -52.981 1.00 48.88 423 ASN A C 1
ATOM 3436 O O . ASN A 1 423 ? -1.361 18.835 -53.231 1.00 48.88 423 ASN A O 1
ATOM 3440 N N . LYS A 1 424 ? -2.664 17.718 -51.779 1.00 54.69 424 LYS A N 1
ATOM 3441 C CA . LYS A 1 424 ? -1.692 17.712 -50.672 1.00 54.69 424 LYS A CA 1
ATOM 3442 C C . LYS A 1 424 ? -1.295 16.277 -50.343 1.00 54.69 424 LYS A C 1
ATOM 3444 O O . LYS A 1 424 ? -2.142 15.461 -49.990 1.00 54.69 424 LYS A O 1
ATOM 3449 N N . GLU A 1 425 ? 0.001 15.985 -50.429 1.00 55.44 425 GLU A N 1
ATOM 3450 C CA . GLU A 1 425 ? 0.562 14.711 -49.976 1.00 55.44 425 GLU A CA 1
ATOM 3451 C C . GLU A 1 425 ? 0.680 14.688 -48.448 1.00 55.44 425 GLU A C 1
ATOM 3453 O O . GLU A 1 425 ? 1.310 15.557 -47.841 1.00 55.44 425 GLU A O 1
ATOM 3458 N N . MET A 1 426 ? 0.123 13.654 -47.820 1.00 53.28 426 MET A N 1
ATOM 3459 C CA . MET A 1 426 ? 0.267 13.385 -46.395 1.00 53.28 426 MET A CA 1
ATOM 3460 C C . MET A 1 426 ? 0.773 11.955 -46.194 1.00 53.28 426 MET A C 1
ATOM 3462 O O . MET A 1 426 ? 0.012 10.998 -46.255 1.00 53.28 426 MET A O 1
ATOM 3466 N N . GLN A 1 427 ? 2.084 11.814 -45.962 1.00 53.00 427 GLN A N 1
ATOM 3467 C CA . GLN A 1 427 ? 2.744 10.561 -45.549 1.00 53.00 427 GLN A CA 1
ATOM 3468 C C . GLN A 1 427 ? 2.337 9.296 -46.347 1.00 53.00 427 GLN A C 1
ATOM 3470 O O . GLN A 1 427 ? 2.198 8.228 -45.766 1.00 53.00 427 GLN A O 1
ATOM 3475 N N . GLY A 1 428 ? 2.177 9.397 -47.673 1.00 54.19 428 GLY A N 1
ATOM 3476 C CA . GLY A 1 428 ? 1.842 8.260 -48.554 1.00 54.19 428 GLY A CA 1
ATOM 3477 C C . GLY A 1 428 ? 0.383 8.207 -49.028 1.00 54.19 428 GLY A C 1
ATOM 3478 O O . GLY A 1 428 ? 0.063 7.421 -49.918 1.00 54.19 428 GLY A O 1
ATOM 3479 N N . LEU A 1 429 ? -0.473 9.085 -48.499 1.00 60.22 429 LEU A N 1
ATOM 3480 C CA . LEU A 1 429 ? -1.835 9.326 -48.971 1.00 60.22 429 LEU A CA 1
ATOM 3481 C C . LEU A 1 429 ? -1.897 10.670 -49.709 1.00 60.22 429 LEU A C 1
ATOM 3483 O O . LEU A 1 429 ? -1.306 11.658 -49.263 1.00 60.22 429 LEU A O 1
ATOM 3487 N N . LEU A 1 430 ? -2.607 10.714 -50.832 1.00 63.16 430 LEU A N 1
ATOM 3488 C CA . LEU A 1 430 ? -2.889 11.931 -51.584 1.00 63.16 430 LEU A CA 1
ATOM 3489 C C . LEU A 1 430 ? -4.326 12.354 -51.300 1.00 63.16 430 LEU A C 1
ATOM 3491 O O . LEU A 1 430 ? -5.250 11.611 -51.612 1.00 63.16 430 LEU A O 1
ATOM 3495 N N . TRP A 1 431 ? -4.522 13.539 -50.729 1.00 60.91 431 TRP A N 1
ATOM 3496 C CA . TRP A 1 431 ? -5.856 14.129 -50.653 1.00 60.91 431 TRP A CA 1
ATOM 3497 C C . TRP A 1 431 ? -6.046 15.083 -51.825 1.00 60.91 431 TRP A C 1
ATOM 3499 O O . TRP A 1 431 ? -5.276 16.038 -51.991 1.00 60.91 431 TRP A O 1
ATOM 3509 N N . ASN A 1 432 ? -7.060 14.803 -52.638 1.00 60.38 432 ASN A N 1
ATOM 3510 C CA . ASN A 1 432 ? -7.506 15.679 -53.701 1.00 60.38 432 ASN A CA 1
ATOM 3511 C C . ASN A 1 432 ? -8.630 16.564 -53.167 1.00 60.38 432 ASN A C 1
ATOM 3513 O O . ASN A 1 432 ? -9.767 16.123 -53.035 1.00 60.38 432 ASN A O 1
ATOM 3517 N N . ALA A 1 433 ? -8.308 17.823 -52.871 1.00 55.75 433 ALA A N 1
ATOM 3518 C CA . ALA A 1 433 ? -9.265 18.770 -52.304 1.00 55.75 433 ALA A CA 1
ATOM 3519 C C . ALA A 1 433 ? -10.407 19.144 -53.268 1.00 55.75 433 ALA A C 1
ATOM 3521 O O . ALA A 1 433 ? -11.418 19.680 -52.826 1.00 55.75 433 ALA A O 1
ATOM 3522 N N . ASN A 1 434 ? -10.251 18.897 -54.574 1.00 53.53 434 ASN A N 1
ATOM 3523 C CA . ASN A 1 434 ? -11.264 19.246 -55.569 1.00 53.53 434 ASN A CA 1
ATOM 3524 C C . ASN A 1 434 ? -12.348 18.167 -55.685 1.00 53.53 434 ASN A C 1
ATOM 3526 O O . ASN A 1 434 ? -13.504 18.500 -55.923 1.00 53.53 434 ASN A O 1
ATOM 3530 N N . SER A 1 435 ? -11.976 16.896 -55.529 1.00 53.88 435 SER A N 1
ATOM 3531 C CA . SER A 1 435 ? -12.905 15.756 -55.510 1.00 53.88 435 SER A CA 1
ATOM 3532 C C . SER A 1 435 ? -13.223 15.260 -54.099 1.00 53.88 435 SER A C 1
ATOM 3534 O O . SER A 1 435 ? -13.973 14.304 -53.954 1.00 53.88 435 SER A O 1
ATOM 3536 N N . ASP A 1 436 ? -12.623 15.887 -53.086 1.00 60.25 436 ASP A N 1
ATOM 3537 C CA . ASP A 1 436 ? -12.633 15.467 -51.684 1.00 60.25 436 ASP A CA 1
ATOM 3538 C C . ASP A 1 436 ? -12.367 13.964 -51.492 1.00 60.25 436 ASP A C 1
ATOM 3540 O O . ASP A 1 436 ? -13.018 13.271 -50.715 1.00 60.25 436 ASP A O 1
ATOM 3544 N N . SER A 1 437 ? -11.399 13.439 -52.248 1.00 55.69 437 SER A N 1
ATOM 3545 C CA . SER A 1 437 ? -11.068 12.015 -52.248 1.00 55.69 437 SER A CA 1
ATOM 3546 C C . SER A 1 437 ? -9.640 11.765 -51.771 1.00 55.69 437 SER A C 1
ATOM 3548 O O . SER A 1 437 ? -8.734 12.583 -51.960 1.00 55.69 437 SER A O 1
ATOM 3550 N N . ILE A 1 438 ? -9.445 10.630 -51.095 1.00 60.66 438 ILE A N 1
ATOM 3551 C CA . ILE A 1 438 ? -8.153 10.189 -50.561 1.00 60.66 438 ILE A CA 1
ATOM 3552 C C . ILE A 1 438 ? -7.674 9.001 -51.393 1.00 60.66 438 ILE A C 1
ATOM 3554 O O . ILE A 1 438 ? -8.336 7.971 -51.442 1.00 60.66 438 ILE A O 1
ATOM 3558 N N . GLN A 1 439 ? -6.501 9.128 -52.005 1.00 59.91 439 GLN A N 1
ATOM 3559 C CA . GLN A 1 439 ? -5.867 8.086 -52.812 1.00 59.91 439 GLN A CA 1
ATOM 3560 C C . GLN A 1 439 ? -4.614 7.554 -52.112 1.00 59.91 439 GLN A C 1
ATOM 3562 O O . GLN A 1 439 ? -3.885 8.307 -51.462 1.00 59.91 439 GLN A O 1
ATOM 3567 N N . VAL A 1 440 ? -4.324 6.259 -52.256 1.00 60.78 440 VAL A N 1
ATOM 3568 C CA . VAL A 1 440 ? -3.076 5.665 -51.749 1.00 60.78 440 VAL A CA 1
ATOM 3569 C C . VAL A 1 440 ? -2.044 5.646 -52.870 1.00 60.78 440 VAL A C 1
ATOM 3571 O O . VAL A 1 440 ? -2.260 5.031 -53.910 1.00 60.78 440 VAL A O 1
ATOM 3574 N N . ILE A 1 441 ? -0.897 6.294 -52.661 1.00 58.53 441 ILE A N 1
ATOM 3575 C CA . ILE A 1 441 ? 0.147 6.373 -53.686 1.00 58.53 441 ILE A CA 1
ATOM 3576 C C . ILE A 1 441 ? 0.986 5.093 -53.651 1.00 58.53 441 ILE A C 1
ATOM 3578 O O . ILE A 1 441 ? 1.709 4.845 -52.685 1.00 58.53 441 ILE A O 1
ATOM 3582 N N . THR A 1 442 ? 0.976 4.314 -54.735 1.00 58.91 442 THR A N 1
ATOM 3583 C CA . THR A 1 442 ? 1.926 3.205 -54.923 1.00 58.91 442 THR A CA 1
ATOM 3584 C C . THR A 1 442 ? 2.950 3.568 -55.998 1.00 58.91 442 THR A C 1
ATOM 3586 O O . THR A 1 442 ? 2.605 3.891 -57.135 1.00 58.91 442 THR A O 1
ATOM 3589 N N . ARG A 1 443 ? 4.248 3.584 -55.655 1.00 57.38 443 ARG A N 1
ATOM 3590 C CA . ARG A 1 443 ? 5.297 3.930 -56.628 1.00 57.38 443 ARG A CA 1
ATOM 3591 C C . ARG A 1 443 ? 5.651 2.700 -57.453 1.00 57.38 443 ARG A C 1
ATOM 3593 O O . ARG A 1 443 ? 6.295 1.774 -56.969 1.00 57.38 443 ARG A O 1
ATOM 3600 N N . ASN A 1 444 ? 5.259 2.709 -58.723 1.00 54.94 444 ASN A N 1
ATOM 3601 C CA . ASN A 1 444 ? 5.580 1.637 -59.657 1.00 54.94 444 ASN A CA 1
ATOM 3602 C C . ASN A 1 444 ? 7.042 1.723 -60.113 1.00 54.94 444 ASN A C 1
ATOM 3604 O O . ASN A 1 444 ? 7.382 2.535 -60.967 1.00 54.94 444 ASN A O 1
ATOM 3608 N N . GLN A 1 445 ? 7.897 0.839 -59.601 1.00 56.78 445 GLN A N 1
ATOM 3609 C CA . GLN A 1 445 ? 9.153 0.504 -60.274 1.00 56.78 445 GLN A CA 1
ATOM 3610 C C . GLN A 1 445 ? 9.007 -0.866 -60.959 1.00 56.78 445 GLN A C 1
ATOM 3612 O O . GLN A 1 445 ? 8.510 -1.813 -60.335 1.00 56.78 445 GLN A O 1
ATOM 3617 N N . PRO A 1 446 ? 9.350 -1.002 -62.252 1.00 56.03 446 PRO A N 1
ATOM 3618 C CA . PRO A 1 446 ? 9.482 -2.309 -62.876 1.00 56.03 446 PRO A CA 1
ATOM 3619 C C . PRO A 1 446 ? 10.755 -2.961 -62.323 1.00 56.03 446 PRO A C 1
ATOM 3621 O O . PRO A 1 446 ? 11.853 -2.447 -62.508 1.00 56.03 446 PRO A O 1
ATOM 3624 N N . TYR A 1 447 ? 10.607 -4.066 -61.594 1.00 59.94 447 TYR A N 1
ATOM 3625 C CA . TYR A 1 447 ? 11.741 -4.860 -61.131 1.00 59.94 447 TYR A CA 1
ATOM 3626 C C . TYR A 1 447 ? 11.808 -6.120 -61.990 1.00 59.94 447 TYR A C 1
ATOM 3628 O O . TYR A 1 447 ? 10.908 -6.950 -61.908 1.00 59.94 447 TYR A O 1
ATOM 3636 N N . GLU A 1 448 ? 12.866 -6.276 -62.789 1.00 57.25 448 GLU A N 1
ATOM 3637 C CA . GLU A 1 448 ? 13.132 -7.516 -63.543 1.00 57.25 448 GLU A CA 1
ATOM 3638 C C . GLU A 1 448 ? 13.351 -8.721 -62.613 1.00 57.25 448 GLU A C 1
ATOM 3640 O O . GLU A 1 448 ? 13.112 -9.862 -62.995 1.00 57.25 448 GLU A O 1
ATOM 3645 N N . ARG A 1 449 ? 13.768 -8.470 -61.364 1.00 68.69 449 ARG A N 1
ATOM 3646 C CA . ARG A 1 449 ? 13.988 -9.484 -60.330 1.00 68.69 449 ARG A CA 1
ATOM 3647 C C . ARG A 1 449 ? 13.339 -9.052 -59.018 1.00 68.69 449 ARG A C 1
ATOM 3649 O O . ARG A 1 449 ? 13.741 -8.058 -58.412 1.00 68.69 449 ARG A O 1
ATOM 3656 N N . VAL A 1 450 ? 12.337 -9.803 -58.565 1.00 79.94 450 VAL A N 1
ATOM 3657 C CA . VAL A 1 450 ? 11.652 -9.540 -57.292 1.00 79.94 450 VAL A CA 1
ATOM 3658 C C . VAL A 1 450 ? 12.353 -10.308 -56.174 1.00 79.94 450 VAL A C 1
ATOM 3660 O O . VAL A 1 450 ? 12.491 -11.529 -56.229 1.00 79.94 450 VAL A O 1
ATOM 3663 N N . THR A 1 451 ? 12.799 -9.575 -55.156 1.00 85.69 451 THR A N 1
ATOM 3664 C CA . THR A 1 451 ? 13.451 -10.120 -53.960 1.00 85.69 451 THR A CA 1
ATOM 3665 C C . THR A 1 451 ? 12.636 -9.795 -52.712 1.00 85.69 451 THR A C 1
ATOM 3667 O O . THR A 1 451 ? 11.746 -8.934 -52.721 1.00 85.69 451 THR A O 1
ATOM 3670 N N . LYS A 1 452 ? 12.970 -10.442 -51.594 1.00 82.75 452 LYS A N 1
ATOM 3671 C CA . LYS A 1 452 ? 12.366 -10.156 -50.285 1.00 82.75 452 LYS A CA 1
ATOM 3672 C C . LYS A 1 452 ? 12.514 -8.681 -49.885 1.00 82.75 452 LYS A C 1
ATOM 3674 O O . LYS A 1 452 ? 11.573 -8.095 -49.345 1.00 82.75 452 LYS A O 1
ATOM 3679 N N . ARG A 1 453 ? 13.664 -8.060 -50.185 1.00 81.56 453 ARG A N 1
ATOM 3680 C CA . ARG A 1 453 ? 13.903 -6.623 -49.962 1.00 81.56 453 ARG A CA 1
ATOM 3681 C C . ARG A 1 453 ? 12.964 -5.757 -50.799 1.00 81.56 453 ARG A C 1
ATOM 3683 O O . ARG A 1 453 ? 12.402 -4.794 -50.276 1.00 81.56 453 ARG A O 1
ATOM 3690 N N . THR A 1 454 ? 12.766 -6.117 -52.063 1.00 81.00 454 THR A N 1
ATOM 3691 C CA . THR A 1 454 ? 11.859 -5.407 -52.969 1.00 81.00 454 THR A CA 1
ATOM 3692 C C . THR A 1 454 ? 10.425 -5.456 -52.451 1.00 81.00 454 THR A C 1
ATOM 3694 O O . THR A 1 454 ? 9.786 -4.412 -52.326 1.00 81.00 454 THR A O 1
ATOM 3697 N N . ILE A 1 455 ? 9.935 -6.634 -52.057 1.00 79.12 455 ILE A N 1
ATOM 3698 C CA . ILE A 1 455 ? 8.573 -6.799 -51.526 1.00 79.12 455 ILE A CA 1
ATOM 3699 C C . ILE A 1 455 ? 8.371 -5.977 -50.252 1.00 79.12 455 ILE A C 1
ATOM 3701 O O . ILE A 1 455 ? 7.415 -5.212 -50.163 1.00 79.12 455 ILE A O 1
ATOM 3705 N N . LEU A 1 456 ? 9.299 -6.053 -49.294 1.00 83.50 456 LEU A N 1
ATOM 3706 C CA . LEU A 1 456 ? 9.211 -5.266 -48.062 1.00 83.50 456 LEU A CA 1
ATOM 3707 C C . LEU A 1 456 ? 9.184 -3.758 -48.339 1.00 83.50 456 LEU A C 1
ATOM 3709 O O . LEU A 1 456 ? 8.395 -3.040 -47.727 1.00 83.50 456 LEU A O 1
ATOM 3713 N N . SER A 1 457 ? 10.007 -3.288 -49.280 1.00 79.31 457 SER A N 1
ATOM 3714 C CA . SER A 1 457 ? 10.019 -1.880 -49.677 1.00 79.31 457 SER A CA 1
ATOM 3715 C C . SER A 1 457 ? 8.672 -1.444 -50.255 1.00 79.31 457 SER A C 1
ATOM 3717 O O . SER A 1 457 ? 8.171 -0.391 -49.872 1.00 79.31 457 SER A O 1
ATOM 3719 N N . ASN A 1 458 ? 8.043 -2.268 -51.095 1.00 75.75 458 ASN A N 1
ATOM 3720 C CA . ASN A 1 458 ? 6.736 -1.967 -51.681 1.00 75.75 458 ASN A CA 1
ATOM 3721 C C . ASN A 1 458 ? 5.621 -1.985 -50.624 1.00 75.75 458 ASN A C 1
ATOM 3723 O O . ASN A 1 458 ? 4.838 -1.046 -50.544 1.00 75.75 458 ASN A O 1
ATOM 3727 N N . VAL A 1 459 ? 5.593 -2.991 -49.744 1.00 77.81 459 VAL A N 1
ATOM 3728 C CA . VAL A 1 459 ? 4.594 -3.074 -48.664 1.00 77.81 459 VAL A CA 1
ATOM 3729 C C . VAL A 1 459 ? 4.720 -1.905 -47.685 1.00 77.81 459 VAL A C 1
ATOM 3731 O O . VAL A 1 459 ? 3.713 -1.370 -47.236 1.00 77.81 459 VAL A O 1
ATOM 3734 N N . SER A 1 460 ? 5.943 -1.458 -47.386 1.00 75.50 460 SER A N 1
ATOM 3735 C CA . SER A 1 460 ? 6.172 -0.321 -46.483 1.00 75.50 460 SER A CA 1
ATOM 3736 C C . SER A 1 460 ? 5.668 1.024 -47.019 1.00 75.50 460 SER A C 1
ATOM 3738 O O . SER A 1 460 ? 5.529 1.965 -46.242 1.00 75.50 460 SER A O 1
ATOM 3740 N N . GLN A 1 461 ? 5.384 1.119 -48.324 1.00 70.88 461 GLN A N 1
ATOM 3741 C CA . GLN A 1 461 ? 4.777 2.308 -48.931 1.00 70.88 461 GLN A CA 1
ATOM 3742 C C . GLN A 1 461 ? 3.265 2.381 -48.681 1.00 70.88 461 GLN A C 1
ATOM 3744 O O . GLN A 1 461 ? 2.693 3.463 -48.768 1.00 70.88 461 GLN A O 1
ATOM 3749 N N . ILE A 1 462 ? 2.625 1.262 -48.327 1.00 70.12 462 ILE A N 1
ATOM 3750 C CA . ILE A 1 462 ? 1.202 1.201 -47.978 1.00 70.12 462 ILE A CA 1
ATOM 3751 C C . ILE A 1 462 ? 1.059 1.633 -46.512 1.00 70.12 462 ILE A C 1
ATOM 3753 O O . ILE A 1 462 ? 0.961 0.810 -45.598 1.00 70.12 462 ILE A O 1
ATOM 3757 N N . PHE A 1 463 ? 1.136 2.944 -46.275 1.00 65.62 463 PHE A N 1
ATOM 3758 C CA . PHE A 1 463 ? 0.999 3.532 -44.946 1.00 65.62 463 PHE A CA 1
ATOM 3759 C C . PHE A 1 463 ? -0.465 3.877 -44.663 1.00 65.62 463 PHE A C 1
ATOM 3761 O O . PHE A 1 463 ? -1.026 4.787 -45.267 1.00 65.62 463 PHE A O 1
ATOM 3768 N N . ASP A 1 464 ? -1.073 3.144 -43.731 1.00 67.25 464 ASP A N 1
ATOM 3769 C CA . ASP A 1 464 ? -2.494 3.265 -43.400 1.00 67.25 464 ASP A CA 1
ATOM 3770 C C . ASP A 1 464 ? -2.709 3.556 -41.904 1.00 67.25 464 ASP A C 1
ATOM 3772 O O . ASP A 1 464 ? -3.039 2.659 -41.123 1.00 67.25 464 ASP A O 1
ATOM 3776 N N . PRO A 1 465 ? -2.482 4.805 -41.461 1.00 57.47 465 PRO A N 1
ATOM 3777 C CA . PRO A 1 465 ? -2.644 5.188 -40.060 1.00 57.47 465 PRO A CA 1
ATOM 3778 C C . PRO A 1 465 ? -4.113 5.208 -39.609 1.00 57.47 465 PRO A C 1
ATOM 3780 O O . PRO A 1 465 ? -4.374 5.242 -38.408 1.00 57.47 465 PRO A O 1
ATOM 3783 N N . LEU A 1 466 ? -5.061 5.206 -40.553 1.00 61.97 466 LEU A N 1
ATOM 3784 C CA . LEU A 1 466 ? -6.499 5.318 -40.299 1.00 61.97 466 LEU A CA 1
ATOM 3785 C C . LEU A 1 466 ? -7.258 3.995 -40.501 1.00 61.97 466 LEU A C 1
ATOM 3787 O O . LEU A 1 466 ? -8.442 3.924 -40.178 1.00 61.97 466 LEU A O 1
ATOM 3791 N N . GLY A 1 467 ? -6.593 2.945 -40.991 1.00 65.12 467 GLY A N 1
ATOM 3792 C CA . GLY A 1 467 ? -7.189 1.628 -41.229 1.00 65.12 467 GLY A CA 1
ATOM 3793 C C . GLY A 1 467 ? -8.077 1.546 -42.478 1.00 65.12 467 GLY A C 1
ATOM 3794 O O . GLY A 1 467 ? -8.883 0.623 -42.583 1.00 65.12 467 GLY A O 1
ATOM 3795 N N . LEU A 1 468 ? -7.962 2.500 -43.406 1.00 65.56 468 LEU A N 1
ATOM 3796 C CA . LEU A 1 468 ? -8.807 2.626 -44.600 1.00 65.56 468 LEU A CA 1
ATOM 3797 C C . LEU A 1 468 ? -8.550 1.526 -45.640 1.00 65.56 468 LEU A C 1
ATOM 3799 O O . LEU A 1 468 ? -9.459 1.143 -46.370 1.00 65.56 468 LEU A O 1
ATOM 3803 N N . VAL A 1 469 ? -7.332 0.987 -45.689 1.00 67.12 469 VAL A N 1
ATOM 3804 C CA . VAL A 1 469 ? -6.912 -0.090 -46.602 1.00 67.12 469 VAL A CA 1
ATOM 3805 C C . VAL A 1 469 ? -6.419 -1.321 -45.834 1.00 67.12 469 VAL A C 1
ATOM 3807 O O . VAL A 1 469 ? -5.597 -2.103 -46.320 1.00 67.12 469 VAL A O 1
ATOM 3810 N N . GLY A 1 470 ? -6.968 -1.530 -44.633 1.00 66.44 470 GLY A N 1
ATOM 3811 C CA . GLY A 1 470 ? -6.653 -2.643 -43.735 1.00 66.44 470 GLY A CA 1
ATOM 3812 C C . GLY A 1 470 ? -6.627 -4.028 -44.403 1.00 66.44 470 GLY A C 1
ATOM 3813 O O . GLY A 1 470 ? -5.634 -4.739 -44.222 1.00 66.44 470 GLY A O 1
ATOM 3814 N N . PRO A 1 471 ? -7.631 -4.421 -45.216 1.00 67.75 471 PRO A N 1
ATOM 3815 C CA . PRO A 1 471 ? -7.619 -5.706 -45.923 1.00 67.75 471 PRO A CA 1
ATOM 3816 C C . PRO A 1 471 ? -6.386 -5.887 -46.824 1.00 67.75 471 PRO A C 1
ATOM 3818 O O . PRO A 1 471 ? -5.745 -6.938 -46.802 1.00 67.75 471 PRO A O 1
ATOM 3821 N N . THR A 1 472 ? -5.984 -4.835 -47.539 1.00 70.00 472 THR A N 1
ATOM 3822 C CA . THR A 1 472 ? -4.789 -4.825 -48.395 1.00 70.00 472 THR A CA 1
ATOM 3823 C C . THR A 1 472 ? -3.506 -4.957 -47.573 1.00 70.00 472 THR A C 1
ATOM 3825 O O . THR A 1 472 ? -2.625 -5.751 -47.907 1.00 70.00 472 THR A O 1
ATOM 3828 N N . VAL A 1 473 ? -3.408 -4.226 -46.455 1.00 72.44 473 VAL A N 1
ATOM 3829 C CA . VAL A 1 473 ? -2.256 -4.288 -45.537 1.00 72.44 473 VAL A CA 1
ATOM 3830 C C . VAL A 1 473 ? -2.110 -5.680 -44.915 1.00 72.44 473 VAL A C 1
ATOM 3832 O O . VAL A 1 473 ? -0.991 -6.164 -44.733 1.00 72.44 473 VAL A O 1
ATOM 3835 N N . ILE A 1 474 ? -3.221 -6.349 -44.598 1.00 72.94 474 ILE A N 1
ATOM 3836 C CA . ILE A 1 474 ? -3.213 -7.708 -44.042 1.00 72.94 474 ILE A CA 1
ATOM 3837 C C . ILE A 1 474 ? -2.665 -8.706 -45.064 1.00 72.94 474 ILE A C 1
ATOM 3839 O O . ILE A 1 474 ? -1.745 -9.458 -44.735 1.00 72.94 474 ILE A O 1
ATOM 3843 N N . VAL A 1 475 ? -3.154 -8.681 -46.308 1.00 73.38 475 VAL A N 1
ATOM 3844 C CA . VAL A 1 475 ? -2.658 -9.569 -47.376 1.00 73.38 475 VAL A CA 1
ATOM 3845 C C . VAL A 1 475 ? -1.161 -9.345 -47.621 1.00 73.38 475 VAL A C 1
ATOM 3847 O O . VAL A 1 475 ? -0.389 -10.307 -47.652 1.00 73.38 475 VAL A O 1
ATOM 3850 N N . ALA A 1 476 ? -0.720 -8.084 -47.663 1.00 74.69 476 ALA A N 1
ATOM 3851 C CA . ALA A 1 476 ? 0.693 -7.729 -47.783 1.00 74.69 476 ALA A CA 1
ATOM 3852 C C . ALA A 1 476 ? 1.560 -8.320 -46.652 1.00 74.69 476 ALA A C 1
ATOM 3854 O O . ALA A 1 476 ? 2.661 -8.832 -46.881 1.00 74.69 476 ALA A O 1
ATOM 3855 N N . LYS A 1 477 ? 1.061 -8.281 -45.409 1.00 78.75 477 LYS A N 1
ATOM 3856 C CA . LYS A 1 477 ? 1.752 -8.840 -44.235 1.00 78.75 477 LYS A CA 1
ATOM 3857 C C . LYS A 1 477 ? 1.793 -10.368 -44.249 1.00 78.75 477 LYS A C 1
ATOM 3859 O O . LYS A 1 477 ? 2.814 -10.935 -43.860 1.00 78.75 477 LYS A O 1
ATOM 3864 N N . ILE A 1 478 ? 0.741 -11.032 -44.730 1.00 77.50 478 ILE A N 1
ATOM 3865 C CA . ILE A 1 478 ? 0.718 -12.494 -44.910 1.00 77.50 478 ILE A CA 1
ATOM 3866 C C . ILE A 1 478 ? 1.771 -12.919 -45.943 1.00 77.50 478 ILE A C 1
ATOM 3868 O O . ILE A 1 478 ? 2.513 -13.875 -45.710 1.00 77.50 478 ILE A O 1
ATOM 3872 N N . MET A 1 479 ? 1.904 -12.183 -47.050 1.00 76.88 479 MET A N 1
ATOM 3873 C CA . MET A 1 479 ? 2.946 -12.440 -48.052 1.00 76.88 479 MET A CA 1
ATOM 3874 C C . MET A 1 479 ? 4.353 -12.282 -47.477 1.00 76.88 479 MET A C 1
ATOM 3876 O O . MET A 1 479 ? 5.196 -13.160 -47.663 1.00 76.88 479 MET A O 1
ATOM 3880 N N . LEU A 1 480 ? 4.596 -11.214 -46.708 1.00 81.19 480 LEU A N 1
ATOM 3881 C CA . LEU A 1 480 ? 5.860 -11.053 -45.992 1.00 81.19 480 LEU A CA 1
ATOM 3882 C C . LEU A 1 480 ? 6.120 -12.251 -45.080 1.00 81.19 480 LEU A C 1
ATOM 3884 O O . LEU A 1 480 ? 7.194 -12.842 -45.153 1.00 81.19 480 LEU A O 1
ATOM 3888 N N . GLN A 1 481 ? 5.141 -12.656 -44.266 1.00 82.81 481 GLN A N 1
ATOM 3889 C CA . GLN A 1 481 ? 5.269 -13.801 -43.364 1.00 82.81 481 GLN A CA 1
ATOM 3890 C C . GLN A 1 481 ? 5.658 -15.090 -44.108 1.00 82.81 481 GLN A C 1
ATOM 3892 O O . GLN A 1 481 ? 6.524 -15.823 -43.629 1.00 82.81 481 GLN A O 1
ATOM 3897 N N . ARG A 1 482 ? 5.085 -15.353 -45.291 1.00 80.94 482 ARG A N 1
ATOM 3898 C CA . ARG A 1 482 ? 5.463 -16.502 -46.134 1.00 80.94 482 ARG A CA 1
ATOM 3899 C C . ARG A 1 482 ? 6.929 -16.430 -46.579 1.00 80.94 482 ARG A C 1
ATOM 3901 O O . ARG A 1 482 ? 7.652 -17.410 -46.413 1.00 80.94 482 ARG A O 1
ATOM 3908 N N . LEU A 1 483 ? 7.406 -15.262 -47.017 1.00 80.50 483 LEU A N 1
ATOM 3909 C CA . LEU A 1 483 ? 8.815 -15.049 -47.388 1.00 80.50 483 LEU A CA 1
ATOM 3910 C C . LEU A 1 483 ? 9.779 -15.230 -46.205 1.00 80.50 483 LEU A C 1
ATOM 3912 O O . LEU A 1 483 ? 10.893 -15.723 -46.377 1.00 80.50 483 LEU A O 1
ATOM 3916 N N . TRP A 1 484 ? 9.370 -14.851 -44.990 1.00 81.31 484 TRP A N 1
ATOM 3917 C CA . TRP A 1 484 ? 10.167 -15.084 -43.779 1.00 81.31 484 TRP A CA 1
ATOM 3918 C C . TRP A 1 484 ? 10.291 -16.573 -43.442 1.00 81.31 484 TRP A C 1
ATOM 3920 O O . TRP A 1 484 ? 11.358 -17.003 -43.007 1.00 81.31 484 TRP A O 1
ATOM 3930 N N . ARG A 1 485 ? 9.241 -17.370 -43.679 1.00 81.44 485 ARG A N 1
ATOM 3931 C CA . ARG A 1 485 ? 9.244 -18.820 -43.410 1.00 81.44 485 ARG A CA 1
ATOM 3932 C C . ARG A 1 485 ? 10.133 -19.610 -44.370 1.00 81.44 485 ARG A C 1
ATOM 3934 O O . ARG A 1 485 ? 10.674 -20.630 -43.960 1.00 81.44 485 ARG A O 1
ATOM 3941 N N . LEU A 1 486 ? 10.333 -19.115 -45.591 1.00 79.81 486 LEU A N 1
ATOM 3942 C CA . LEU A 1 486 ? 11.230 -19.726 -46.579 1.00 79.81 486 LEU A CA 1
ATOM 3943 C C . LEU A 1 486 ? 12.721 -19.478 -46.308 1.00 79.81 486 LEU A C 1
ATOM 3945 O O . LEU A 1 486 ? 13.555 -20.046 -46.999 1.00 79.81 486 LEU A O 1
ATOM 3949 N N . LYS A 1 487 ? 13.066 -18.653 -45.306 1.00 81.06 487 LYS A N 1
ATOM 3950 C CA . LYS A 1 487 ? 14.455 -18.315 -44.932 1.00 81.06 487 LYS A CA 1
ATOM 3951 C C . LYS A 1 487 ? 15.327 -17.799 -46.097 1.00 81.06 487 LYS A C 1
ATOM 3953 O O . LYS A 1 487 ? 16.542 -17.917 -46.026 1.00 81.06 487 LYS A O 1
ATOM 3958 N N . LEU A 1 488 ? 14.712 -17.187 -47.111 1.00 79.62 488 LEU A N 1
ATOM 3959 C CA . LEU A 1 488 ? 15.416 -16.576 -48.243 1.00 79.62 488 LEU A CA 1
ATOM 3960 C C . LEU A 1 488 ? 16.273 -15.390 -47.795 1.00 79.62 488 LEU A C 1
ATOM 3962 O O . LEU A 1 488 ? 15.850 -14.595 -46.933 1.00 79.62 488 LEU A O 1
ATOM 3966 N N . ASP A 1 489 ? 17.426 -15.241 -48.441 1.00 78.88 489 ASP A N 1
ATOM 3967 C CA . ASP A 1 489 ? 18.286 -14.077 -48.273 1.00 78.88 489 ASP A CA 1
ATOM 3968 C C . ASP A 1 489 ? 17.649 -12.817 -48.883 1.00 78.88 489 ASP A C 1
ATOM 3970 O O . ASP A 1 489 ? 16.768 -12.859 -49.744 1.00 78.88 489 ASP A O 1
ATOM 3974 N N . TRP A 1 490 ? 18.063 -11.642 -48.401 1.00 79.38 490 TRP A N 1
ATOM 3975 C CA . TRP A 1 490 ? 17.404 -10.365 -48.718 1.00 79.38 490 TRP A CA 1
ATOM 3976 C C . TRP A 1 490 ? 17.330 -10.039 -50.212 1.00 79.38 490 TRP A C 1
ATOM 3978 O O . TRP A 1 490 ? 16.344 -9.445 -50.659 1.00 79.38 490 TRP A O 1
ATOM 3988 N N . ASP A 1 491 ? 18.370 -10.417 -50.950 1.00 82.69 491 ASP A N 1
ATOM 3989 C CA . ASP A 1 491 ? 18.568 -10.102 -52.365 1.00 82.69 491 ASP A CA 1
ATOM 3990 C C . ASP A 1 491 ? 18.453 -11.364 -53.256 1.00 82.69 491 ASP A C 1
ATOM 3992 O O . ASP A 1 491 ? 18.740 -11.340 -54.455 1.00 82.69 491 ASP A O 1
ATOM 3996 N N . GLU A 1 492 ? 17.982 -12.472 -52.674 1.00 82.44 492 GLU A N 1
ATOM 3997 C CA . GLU A 1 492 ? 17.665 -13.718 -53.370 1.00 82.44 492 GLU A CA 1
ATOM 3998 C C . GLU A 1 492 ? 16.345 -13.589 -54.150 1.00 82.44 492 GLU A C 1
ATOM 4000 O O . GLU A 1 492 ? 15.424 -12.877 -53.735 1.00 82.44 492 GLU A O 1
ATOM 4005 N N . ALA A 1 493 ? 16.262 -14.244 -55.316 1.00 82.69 493 ALA A N 1
ATOM 4006 C CA . ALA A 1 493 ? 15.029 -14.251 -56.102 1.00 82.69 493 ALA A CA 1
ATOM 4007 C C . ALA A 1 493 ? 13.971 -15.097 -55.387 1.00 82.69 493 ALA A C 1
ATOM 4009 O O . ALA A 1 493 ? 14.282 -16.161 -54.857 1.00 82.69 493 ALA A O 1
ATOM 4010 N N . ILE A 1 494 ? 12.727 -14.624 -55.368 1.00 85.56 494 ILE A N 1
ATOM 4011 C CA . ILE A 1 494 ? 11.635 -15.391 -54.765 1.00 85.56 494 ILE A CA 1
ATOM 4012 C C . ILE A 1 494 ? 11.222 -16.571 -55.667 1.00 85.56 494 ILE A C 1
ATOM 4014 O O . ILE A 1 494 ? 11.324 -16.458 -56.890 1.00 85.56 494 ILE A O 1
ATOM 4018 N N . PRO A 1 495 ? 10.728 -17.676 -55.083 1.00 84.06 495 PRO A N 1
ATOM 4019 C CA . PRO A 1 495 ? 10.112 -18.776 -55.820 1.00 84.06 495 PRO A CA 1
ATOM 4020 C C . PRO A 1 495 ? 8.975 -18.330 -56.756 1.00 84.06 495 PRO A C 1
ATOM 4022 O O . PRO A 1 495 ? 8.284 -17.344 -56.490 1.00 84.06 495 PRO A O 1
ATOM 4025 N N . GLU A 1 496 ? 8.790 -19.057 -57.860 1.00 76.62 496 GLU A N 1
ATOM 4026 C CA . GLU A 1 496 ? 7.876 -18.708 -58.962 1.00 76.62 496 GLU A CA 1
ATOM 4027 C C . GLU A 1 496 ? 6.394 -18.651 -58.542 1.00 76.62 496 GLU A C 1
ATOM 4029 O O . GLU A 1 496 ? 5.627 -17.808 -59.019 1.00 76.62 496 GLU A O 1
ATOM 4034 N N . ASP A 1 497 ? 5.997 -19.486 -57.584 1.00 75.62 497 ASP A N 1
ATOM 4035 C CA . ASP A 1 497 ? 4.671 -19.489 -56.961 1.00 75.62 497 ASP A CA 1
ATOM 4036 C C . ASP A 1 497 ? 4.397 -18.177 -56.207 1.00 75.62 497 ASP A C 1
ATOM 4038 O O . ASP A 1 497 ? 3.376 -17.521 -56.429 1.00 75.62 497 ASP A O 1
ATOM 4042 N N . LEU A 1 498 ? 5.348 -17.726 -55.384 1.00 78.12 498 LEU A N 1
ATOM 4043 C CA . LEU A 1 498 ? 5.239 -16.458 -54.660 1.00 78.12 498 LEU A CA 1
ATOM 4044 C C . LEU A 1 498 ? 5.410 -15.241 -55.565 1.00 78.12 498 LEU A C 1
ATOM 4046 O O . LEU A 1 498 ? 4.832 -14.191 -55.281 1.00 78.12 498 LEU A O 1
ATOM 4050 N N . PHE A 1 499 ? 6.179 -15.366 -56.645 1.00 81.12 499 PHE A N 1
ATOM 4051 C CA . PHE A 1 499 ? 6.266 -14.337 -57.675 1.00 81.12 499 PHE A CA 1
ATOM 4052 C C . PHE A 1 499 ? 4.906 -14.119 -58.337 1.00 81.12 499 PHE A C 1
ATOM 4054 O O . PHE A 1 499 ? 4.445 -12.983 -58.435 1.00 81.12 499 PHE A O 1
ATOM 4061 N N . THR A 1 500 ? 4.230 -15.202 -58.714 1.00 78.62 500 THR A N 1
ATOM 4062 C CA . THR A 1 500 ? 2.901 -15.151 -59.333 1.00 78.62 500 THR A CA 1
ATOM 4063 C C . THR A 1 500 ? 1.864 -14.537 -58.393 1.00 78.62 500 THR A C 1
ATOM 4065 O O . THR A 1 500 ? 1.116 -13.640 -58.794 1.00 78.62 500 THR A O 1
ATOM 4068 N N . ASP A 1 501 ? 1.854 -14.961 -57.126 1.00 76.75 501 ASP A N 1
ATOM 4069 C CA . ASP A 1 501 ? 0.984 -14.382 -56.100 1.00 76.75 501 ASP A CA 1
ATOM 4070 C C . ASP A 1 501 ? 1.269 -12.883 -55.910 1.00 76.75 501 ASP A C 1
ATOM 4072 O O . ASP A 1 501 ? 0.338 -12.078 -55.847 1.00 76.75 501 ASP A O 1
ATOM 4076 N N . TRP A 1 502 ? 2.548 -12.489 -55.860 1.00 80.50 502 TRP A N 1
ATOM 4077 C CA . TRP A 1 502 ? 2.972 -11.097 -55.683 1.00 80.50 502 TRP A CA 1
ATOM 4078 C C . TRP A 1 502 ? 2.537 -10.191 -56.837 1.00 80.50 502 TRP A C 1
ATOM 4080 O O . TRP A 1 502 ? 2.023 -9.098 -56.595 1.00 80.50 502 TRP A O 1
ATOM 4090 N N . ILE A 1 503 ? 2.707 -10.638 -58.084 1.00 78.94 503 ILE A N 1
ATOM 4091 C CA . ILE A 1 503 ? 2.255 -9.883 -59.258 1.00 78.94 503 ILE A CA 1
ATOM 4092 C C . ILE A 1 503 ? 0.732 -9.732 -59.239 1.00 78.94 503 ILE A C 1
ATOM 4094 O O . ILE A 1 503 ? 0.236 -8.616 -59.383 1.00 78.94 503 ILE A O 1
ATOM 4098 N N . ARG A 1 504 ? -0.012 -10.805 -58.937 1.00 77.69 504 ARG A N 1
ATOM 4099 C CA . ARG A 1 504 ? -1.476 -10.745 -58.811 1.00 77.69 504 ARG A CA 1
ATOM 4100 C C . ARG A 1 504 ? -1.923 -9.740 -57.747 1.00 77.69 504 ARG A C 1
ATOM 4102 O O . ARG A 1 504 ? -2.828 -8.949 -57.997 1.00 77.69 504 ARG A O 1
ATOM 4109 N N . PHE A 1 505 ? -1.289 -9.747 -56.576 1.00 77.94 505 PHE A N 1
ATOM 4110 C CA . PHE A 1 505 ? -1.580 -8.795 -55.501 1.00 77.94 505 PHE A CA 1
ATOM 4111 C C . PHE A 1 505 ? -1.280 -7.345 -55.910 1.00 77.94 505 PHE A C 1
ATOM 4113 O O . PHE A 1 505 ? -2.082 -6.448 -55.652 1.00 77.94 505 PHE A O 1
ATOM 4120 N N . ARG A 1 506 ? -0.151 -7.110 -56.590 1.00 73.44 506 ARG A N 1
ATOM 4121 C CA . ARG A 1 506 ? 0.225 -5.787 -57.107 1.00 73.44 506 ARG A CA 1
ATOM 4122 C C . ARG A 1 506 ? -0.795 -5.262 -58.118 1.00 73.44 506 ARG A C 1
ATOM 4124 O O . ARG A 1 506 ? -1.181 -4.096 -58.039 1.00 73.44 506 ARG A O 1
ATOM 4131 N N . ASP A 1 507 ? -1.237 -6.111 -59.038 1.00 71.12 507 ASP A N 1
ATOM 4132 C CA . ASP A 1 507 ? -2.208 -5.728 -60.063 1.00 71.12 507 ASP A CA 1
ATOM 4133 C C . ASP A 1 507 ? -3.594 -5.459 -59.455 1.00 71.12 507 ASP A C 1
ATOM 4135 O O . ASP A 1 507 ? -4.250 -4.495 -59.845 1.00 71.12 507 ASP A O 1
ATOM 4139 N N . GLN A 1 508 ? -3.999 -6.223 -58.432 1.00 66.81 508 GLN A N 1
ATOM 4140 C CA . GLN A 1 508 ? -5.235 -5.983 -57.671 1.00 66.81 508 GLN A CA 1
ATOM 4141 C C . GLN A 1 508 ? -5.211 -4.673 -56.878 1.00 66.81 508 GLN A C 1
ATOM 4143 O O . GLN A 1 508 ? -6.220 -3.975 -56.802 1.00 66.81 508 GLN A O 1
ATOM 4148 N N . ILE A 1 509 ? -4.068 -4.317 -56.284 1.00 65.62 509 ILE A N 1
ATOM 4149 C CA . ILE A 1 509 ? -3.891 -3.010 -55.641 1.00 65.62 509 ILE A CA 1
ATOM 4150 C C . ILE A 1 509 ? -4.109 -1.904 -56.665 1.00 65.62 509 ILE A C 1
ATOM 4152 O O . ILE A 1 509 ? -4.885 -0.988 -56.418 1.00 65.62 509 ILE A O 1
ATOM 4156 N N . LYS A 1 510 ? -3.468 -2.014 -57.830 1.00 62.69 510 LYS A N 1
ATOM 4157 C CA . LYS A 1 510 ? -3.567 -1.009 -58.887 1.00 62.69 510 LYS A CA 1
ATOM 4158 C C . LYS A 1 510 ? -5.000 -0.859 -59.410 1.00 62.69 510 LYS A C 1
ATOM 4160 O O . LYS A 1 510 ? -5.443 0.258 -59.633 1.00 62.69 510 LYS A O 1
ATOM 4165 N N . SER A 1 511 ? -5.738 -1.959 -59.576 1.00 57.66 511 SER A N 1
ATOM 4166 C CA . SER A 1 511 ? -7.119 -1.902 -60.073 1.00 57.66 511 SER A CA 1
ATOM 4167 C C . SER A 1 511 ? -8.122 -1.380 -59.045 1.00 57.66 511 SER A C 1
ATOM 4169 O O . SER A 1 511 ? -9.116 -0.782 -59.437 1.00 57.66 511 SER A O 1
ATOM 4171 N N . ASN A 1 512 ? -7.892 -1.627 -57.750 1.00 53.84 512 ASN A N 1
ATOM 4172 C CA . ASN A 1 512 ? -8.896 -1.377 -56.714 1.00 53.84 512 ASN A CA 1
ATOM 4173 C C . ASN A 1 512 ? -8.679 -0.084 -55.927 1.00 53.84 512 ASN A C 1
ATOM 4175 O O . ASN A 1 512 ? -9.626 0.358 -55.297 1.00 53.84 512 ASN A O 1
ATOM 4179 N N . ILE A 1 513 ? -7.474 0.498 -55.908 1.00 53.59 513 ILE A N 1
ATOM 4180 C CA . ILE A 1 513 ? -7.142 1.672 -55.076 1.00 53.59 513 ILE A CA 1
ATOM 4181 C C . ILE A 1 513 ? -7.185 2.994 -55.852 1.00 53.59 513 ILE A C 1
ATOM 4183 O O . ILE A 1 513 ? -7.463 4.028 -55.249 1.00 53.59 513 ILE A O 1
ATOM 4187 N N . ASP A 1 514 ? -6.998 2.971 -57.173 1.00 49.09 514 ASP A N 1
ATOM 4188 C CA . ASP A 1 514 ? -7.062 4.185 -58.002 1.00 49.09 514 ASP A CA 1
ATOM 4189 C C . ASP A 1 514 ? -8.506 4.712 -58.187 1.00 49.09 514 ASP A C 1
ATOM 4191 O O . ASP A 1 514 ? -8.698 5.818 -58.688 1.00 49.09 514 ASP A O 1
ATOM 4195 N N . THR A 1 515 ? -9.530 3.963 -57.753 1.00 45.19 515 THR A N 1
ATOM 4196 C CA . THR A 1 515 ? -10.956 4.292 -57.966 1.00 45.19 515 THR A CA 1
ATOM 4197 C C . THR A 1 515 ? -11.823 4.289 -56.701 1.00 45.19 515 THR A C 1
ATOM 4199 O O . THR A 1 515 ? -13.048 4.307 -56.818 1.00 45.19 515 THR A O 1
ATOM 4202 N N . VAL A 1 516 ? -11.253 4.241 -55.488 1.00 48.69 516 VAL A N 1
ATOM 4203 C CA . VAL A 1 516 ? -12.080 4.297 -54.264 1.00 48.69 516 VAL A CA 1
ATOM 4204 C C . VAL A 1 516 ? -12.406 5.748 -53.921 1.00 48.69 516 VAL A C 1
ATOM 4206 O O . VAL A 1 516 ? -11.640 6.420 -53.234 1.00 48.69 516 VAL A O 1
ATOM 4209 N N . ASP A 1 517 ? -13.570 6.219 -54.361 1.00 46.88 517 ASP A N 1
ATOM 4210 C CA . ASP A 1 517 ? -14.219 7.361 -53.720 1.00 46.88 517 ASP A CA 1
ATOM 4211 C C . ASP A 1 517 ? -14.646 6.938 -52.309 1.00 46.88 517 ASP A C 1
ATOM 4213 O O . ASP A 1 517 ? -15.464 6.032 -52.134 1.00 46.88 517 ASP A O 1
ATOM 4217 N N . ILE A 1 518 ? -14.066 7.572 -51.289 1.00 52.28 518 ILE A N 1
ATOM 4218 C CA . ILE A 1 518 ? -14.429 7.360 -49.884 1.00 52.28 518 ILE A CA 1
ATOM 4219 C C . ILE A 1 518 ? -15.277 8.565 -49.440 1.00 52.28 518 ILE A C 1
ATOM 4221 O O . ILE A 1 518 ? -14.703 9.563 -49.012 1.00 52.28 518 ILE A O 1
ATOM 4225 N N . PRO A 1 519 ? -16.621 8.525 -49.543 1.00 41.09 519 PRO A N 1
ATOM 4226 C CA . PRO A 1 519 ? -17.463 9.637 -49.106 1.00 41.09 519 PRO A CA 1
ATOM 4227 C C . PRO A 1 519 ? -17.497 9.755 -47.571 1.00 41.09 519 PRO A C 1
ATOM 4229 O O . PRO A 1 519 ? -17.537 8.751 -46.859 1.00 41.09 519 PRO A O 1
ATOM 4232 N N . GLU A 1 520 ? -17.555 10.991 -47.053 1.00 41.72 520 GLU A N 1
ATOM 4233 C CA . GLU A 1 520 ? -17.573 11.325 -45.610 1.00 41.72 520 GLU A CA 1
ATOM 4234 C C . GLU A 1 520 ? -18.765 10.737 -44.819 1.00 41.72 520 GLU A C 1
ATOM 4236 O O . GLU A 1 520 ? -18.789 10.777 -43.585 1.00 41.72 520 GLU A O 1
ATOM 4241 N N . SER A 1 521 ? -19.747 10.127 -45.488 1.00 41.06 521 SER A N 1
ATOM 4242 C CA . SER A 1 521 ? -20.760 9.292 -44.844 1.00 41.06 521 SER A CA 1
ATOM 4243 C C . SER A 1 521 ? -20.425 7.817 -45.044 1.00 41.06 521 SER A C 1
ATOM 4245 O O . SER A 1 521 ? -20.394 7.351 -46.183 1.00 41.06 521 SER A O 1
ATOM 4247 N N . LYS A 1 522 ? -20.274 7.051 -43.953 1.00 37.22 522 LYS A N 1
ATOM 4248 C CA . LYS A 1 522 ? -20.314 5.582 -44.013 1.00 37.22 522 LYS A CA 1
ATOM 4249 C C . LYS A 1 522 ? -21.653 5.149 -44.621 1.00 37.22 522 LYS A C 1
ATOM 4251 O O . LYS A 1 522 ? -22.629 4.967 -43.896 1.00 37.22 522 LYS A O 1
ATOM 4256 N N . SER A 1 523 ? -21.697 4.921 -45.930 1.00 34.12 523 SER A N 1
ATOM 4257 C CA . SER A 1 523 ? -22.532 3.843 -46.431 1.00 34.12 523 SER A CA 1
ATOM 4258 C C . SER A 1 523 ? -21.921 2.573 -45.848 1.00 34.12 523 SER A C 1
ATOM 4260 O O . SER A 1 523 ? -20.720 2.319 -45.961 1.00 34.12 523 SER A O 1
ATOM 4262 N N . VAL A 1 524 ? -22.718 1.819 -45.098 1.00 40.09 524 VAL A N 1
ATOM 4263 C CA . VAL A 1 524 ? -22.313 0.485 -44.669 1.00 40.09 524 VAL A CA 1
ATOM 4264 C C . VAL A 1 524 ? -22.245 -0.345 -45.944 1.00 40.09 524 VAL A C 1
ATOM 4266 O O . VAL A 1 524 ? -23.248 -0.893 -46.392 1.00 40.09 524 VAL A O 1
ATOM 4269 N N . VAL A 1 525 ? -21.073 -0.381 -46.575 1.00 33.03 525 VAL A N 1
ATOM 4270 C CA . VAL A 1 525 ? -20.786 -1.383 -47.591 1.00 33.03 525 VAL A CA 1
ATOM 4271 C C . VAL A 1 525 ? -20.674 -2.687 -46.823 1.00 33.03 525 VAL A C 1
ATOM 4273 O O . VAL A 1 525 ? -19.708 -2.931 -46.100 1.00 33.03 525 VAL A O 1
ATOM 4276 N N . LEU A 1 526 ? -21.737 -3.481 -46.906 1.00 36.88 526 LEU A N 1
ATOM 4277 C CA . LEU A 1 526 ? -21.755 -4.843 -46.412 1.00 36.88 526 LEU A CA 1
ATOM 4278 C C . LEU A 1 526 ? -20.849 -5.649 -47.344 1.00 36.88 526 LEU A C 1
ATOM 4280 O O . LEU A 1 526 ? -21.285 -6.180 -48.363 1.00 36.88 526 LEU A O 1
ATOM 4284 N N . THR A 1 527 ? -19.553 -5.655 -47.055 1.00 29.97 527 THR A N 1
ATOM 4285 C CA . THR A 1 527 ? -18.610 -6.482 -47.797 1.00 29.97 527 THR A CA 1
ATOM 4286 C C . THR A 1 527 ? -18.854 -7.919 -47.371 1.00 29.97 527 THR A C 1
ATOM 4288 O O . THR A 1 527 ? -18.523 -8.296 -46.246 1.00 29.97 527 THR A O 1
ATOM 4291 N N . SER A 1 528 ? -19.473 -8.705 -48.254 1.00 28.75 528 SER A N 1
ATOM 4292 C CA . SER A 1 528 ? -19.584 -10.153 -48.106 1.00 28.75 528 SER A CA 1
ATOM 4293 C C . SER A 1 528 ? -18.201 -10.724 -47.829 1.00 28.75 528 SER A C 1
ATOM 4295 O O . SER A 1 528 ? -17.319 -10.736 -48.688 1.00 28.75 528 SER A O 1
ATOM 4297 N N . ILE A 1 529 ? -18.014 -11.156 -46.589 1.00 30.70 529 ILE A N 1
ATOM 4298 C CA . ILE A 1 529 ? -16.874 -11.942 -46.154 1.00 30.70 529 ILE A CA 1
ATOM 4299 C C . ILE A 1 529 ? -16.924 -13.222 -46.991 1.00 30.70 529 ILE A C 1
ATOM 4301 O O . ILE A 1 529 ? -17.894 -13.971 -46.906 1.00 30.70 529 ILE A O 1
ATOM 4305 N N . THR A 1 530 ? -15.901 -13.491 -47.805 1.00 29.88 530 THR A N 1
ATOM 4306 C CA . THR A 1 530 ? -15.597 -14.883 -48.152 1.00 29.88 530 THR A CA 1
ATOM 4307 C C . THR A 1 530 ? -15.352 -15.601 -46.836 1.00 29.88 530 THR A C 1
ATOM 4309 O O . THR A 1 530 ? -14.368 -15.318 -46.152 1.00 29.88 530 THR A O 1
ATOM 4312 N N . GLU A 1 531 ? -16.319 -16.434 -46.463 1.00 35.81 531 GLU A N 1
ATOM 4313 C CA . GLU A 1 531 ? -16.406 -17.151 -45.200 1.00 35.81 531 GLU A CA 1
ATOM 4314 C C . GLU A 1 531 ? -15.085 -17.840 -44.852 1.00 35.81 531 GLU A C 1
ATOM 4316 O O . GLU A 1 531 ? -14.689 -18.806 -45.495 1.00 35.81 531 GLU A O 1
ATOM 4321 N N . PHE A 1 532 ? -14.444 -17.383 -43.779 1.00 28.53 532 PHE A N 1
ATOM 4322 C CA . PHE A 1 532 ? -13.759 -18.272 -42.848 1.00 28.53 532 PHE A CA 1
ATOM 4323 C C . PHE A 1 532 ? -14.110 -17.811 -41.434 1.00 28.53 532 PHE A C 1
ATOM 4325 O O . PHE A 1 532 ? -13.963 -16.643 -41.081 1.00 28.53 532 PHE A O 1
ATOM 4332 N N . GLY A 1 533 ? -14.708 -18.737 -40.691 1.00 31.58 533 GLY A N 1
ATOM 4333 C CA . GLY A 1 533 ? -15.590 -18.468 -39.566 1.00 31.58 533 GLY A CA 1
ATOM 4334 C C . GLY A 1 533 ? -14.977 -17.794 -38.336 1.00 31.58 533 GLY A C 1
ATOM 4335 O O . GLY A 1 533 ? -13.870 -18.101 -37.906 1.00 31.58 533 GLY A O 1
ATOM 4336 N N . ASN A 1 534 ? -15.867 -17.006 -37.730 1.00 33.88 534 ASN A N 1
ATOM 4337 C CA . ASN A 1 534 ? -16.144 -16.813 -36.306 1.00 33.88 534 ASN A CA 1
ATOM 4338 C C . ASN A 1 534 ? -15.349 -15.795 -35.458 1.00 33.88 534 ASN A C 1
ATOM 4340 O O . ASN A 1 534 ? -14.208 -15.995 -35.057 1.00 33.88 534 ASN A O 1
ATOM 4344 N N . SER A 1 535 ? -16.151 -14.787 -35.076 1.00 41.59 535 SER A N 1
ATOM 4345 C CA . SER A 1 535 ? -16.271 -14.052 -33.806 1.00 41.59 535 SER A CA 1
ATOM 4346 C C . SER A 1 535 ? -15.229 -12.995 -33.443 1.00 41.59 535 SER A C 1
ATOM 4348 O O . SER A 1 535 ? -14.264 -13.278 -32.737 1.00 41.59 535 SER A O 1
ATOM 4350 N N . ILE A 1 536 ? -15.537 -11.740 -33.789 1.00 36.28 536 ILE A N 1
ATOM 4351 C CA . ILE A 1 536 ? -15.106 -10.548 -33.047 1.00 36.28 536 ILE A CA 1
ATOM 4352 C C . ILE A 1 536 ? -16.291 -9.575 -33.018 1.00 36.28 536 ILE A C 1
ATOM 4354 O O . ILE A 1 536 ? -16.513 -8.859 -33.984 1.00 36.28 536 ILE A O 1
ATOM 4358 N N . ASP A 1 537 ? -17.039 -9.561 -31.920 1.00 43.41 537 ASP A N 1
ATOM 4359 C CA . ASP A 1 537 ? -17.976 -8.489 -31.566 1.00 43.41 537 ASP A CA 1
ATOM 4360 C C . ASP A 1 537 ? -17.973 -8.378 -30.034 1.00 43.41 537 ASP A C 1
ATOM 4362 O O . ASP A 1 537 ? -18.676 -9.147 -29.387 1.00 43.41 537 ASP A O 1
ATOM 4366 N N . ASP A 1 538 ? -17.127 -7.507 -29.449 1.00 45.47 538 ASP A N 1
ATOM 4367 C CA . ASP A 1 538 ? -17.203 -7.129 -28.016 1.00 45.47 538 ASP A CA 1
ATOM 4368 C C . ASP A 1 538 ? -16.189 -6.026 -27.587 1.00 45.47 538 ASP A C 1
ATOM 4370 O O . ASP A 1 538 ? -15.150 -6.332 -27.007 1.00 45.47 538 ASP A O 1
ATOM 4374 N N . ASP A 1 539 ? -16.412 -4.718 -27.836 1.00 52.94 539 ASP A N 1
ATOM 4375 C CA . ASP A 1 539 ? -15.409 -3.704 -27.384 1.00 52.94 539 ASP A CA 1
ATOM 4376 C C . ASP A 1 539 ? -15.924 -2.372 -26.799 1.00 52.94 539 ASP A C 1
ATOM 4378 O O . ASP A 1 539 ? -15.163 -1.673 -26.129 1.00 52.94 539 ASP A O 1
ATOM 4382 N N . ILE A 1 540 ? -17.192 -1.968 -26.961 1.00 43.22 540 ILE A N 1
ATOM 4383 C CA . ILE A 1 540 ? -17.572 -0.604 -26.522 1.00 43.22 540 ILE A CA 1
ATOM 4384 C C . ILE A 1 540 ? -18.085 -0.514 -25.075 1.00 43.22 540 ILE A C 1
ATOM 4386 O O . ILE A 1 540 ? -17.861 0.498 -24.408 1.00 43.22 540 ILE A O 1
ATOM 4390 N N . PHE A 1 541 ? -18.710 -1.569 -24.544 1.00 43.81 541 PHE A N 1
ATOM 4391 C CA . PHE A 1 541 ? -19.306 -1.553 -23.198 1.00 43.81 541 PHE A CA 1
ATOM 4392 C C . PHE A 1 541 ? -18.379 -2.076 -22.090 1.00 43.81 541 PHE A C 1
ATOM 4394 O O . PHE A 1 541 ? -18.658 -1.873 -20.911 1.00 43.81 541 PHE A O 1
ATOM 4401 N N . THR A 1 542 ? -17.234 -2.663 -22.442 1.00 47.72 542 THR A N 1
ATOM 4402 C CA . THR A 1 542 ? -16.219 -3.143 -21.486 1.00 47.72 542 THR A CA 1
ATOM 4403 C C . THR A 1 542 ? -15.286 -2.033 -20.988 1.00 47.72 542 THR A C 1
ATOM 4405 O O . THR A 1 542 ? -14.593 -2.207 -19.985 1.00 47.72 542 THR A O 1
ATOM 4408 N N . ARG A 1 543 ? -15.276 -0.860 -21.642 1.00 48.22 543 ARG A N 1
ATOM 4409 C CA . ARG A 1 543 ? -14.287 0.204 -21.385 1.00 48.22 543 ARG A CA 1
ATOM 4410 C C . ARG A 1 543 ? -14.665 1.214 -20.296 1.00 48.22 543 ARG A C 1
ATOM 4412 O O . ARG A 1 543 ? -13.779 1.908 -19.800 1.00 48.22 543 ARG A O 1
ATOM 4419 N N . PHE A 1 544 ? -15.930 1.301 -19.872 1.00 45.72 544 PHE A N 1
ATOM 4420 C CA . PHE A 1 544 ? -16.354 2.280 -18.857 1.00 45.72 544 PHE A CA 1
ATOM 4421 C C . PHE A 1 544 ? -17.147 1.638 -17.712 1.00 45.72 544 PHE A C 1
ATOM 4423 O O . PHE A 1 544 ? -18.233 1.104 -17.895 1.00 45.72 544 PHE A O 1
ATOM 4430 N N . SER A 1 545 ? -16.617 1.744 -16.490 1.00 47.34 545 SER A N 1
ATOM 4431 C CA . SER A 1 545 ? -17.107 1.049 -15.288 1.00 47.34 545 SER A CA 1
ATOM 4432 C C . SER A 1 545 ? -18.340 1.666 -14.602 1.00 47.34 545 SER A C 1
ATOM 4434 O O . SER A 1 545 ? -18.749 1.189 -13.546 1.00 47.34 545 SER A O 1
ATOM 4436 N N . SER A 1 546 ? -18.937 2.736 -15.146 1.00 54.31 546 SER A N 1
ATOM 4437 C CA . SER A 1 546 ? -20.165 3.338 -14.602 1.00 54.31 546 SER A CA 1
ATOM 4438 C C . SER A 1 546 ? -20.890 4.197 -15.640 1.00 54.31 546 SER A C 1
ATOM 4440 O O . SER A 1 546 ? -20.269 5.056 -16.269 1.00 54.31 546 SER A O 1
ATOM 4442 N N . LEU A 1 547 ? -22.213 4.027 -15.753 1.00 65.81 547 LEU A N 1
ATOM 4443 C CA . LEU A 1 547 ? -23.081 4.770 -16.677 1.00 65.81 547 LEU A CA 1
ATOM 4444 C C . LEU A 1 547 ? -22.956 6.293 -16.511 1.00 65.81 547 LEU A C 1
ATOM 4446 O O . LEU A 1 547 ? -22.940 7.024 -17.495 1.00 65.81 547 LEU A O 1
ATOM 4450 N N . THR A 1 548 ? -22.770 6.775 -15.280 1.00 65.00 548 THR A N 1
ATOM 4451 C CA . THR A 1 548 ? -22.614 8.210 -14.991 1.00 65.00 548 THR A CA 1
ATOM 4452 C C . THR A 1 548 ? -21.291 8.774 -15.516 1.00 65.00 548 THR A C 1
ATOM 4454 O O . THR A 1 548 ? -21.232 9.934 -15.927 1.00 65.00 548 THR A O 1
ATOM 4457 N N . LYS A 1 549 ? -20.222 7.961 -15.560 1.00 65.44 549 LYS A N 1
ATOM 4458 C CA . LYS A 1 549 ? -18.950 8.346 -16.194 1.00 65.44 549 LYS A CA 1
ATOM 4459 C C . LYS A 1 549 ? -19.110 8.412 -17.706 1.00 65.44 549 LYS A C 1
ATOM 4461 O O . LYS A 1 549 ? -18.690 9.397 -18.304 1.00 65.44 549 LYS A O 1
ATOM 4466 N N . THR A 1 550 ? -19.767 7.421 -18.302 1.00 68.62 550 THR A N 1
ATOM 4467 C CA . THR A 1 550 ? -20.044 7.392 -19.745 1.00 68.62 550 THR A CA 1
ATOM 4468 C C . THR A 1 550 ? -20.907 8.582 -20.169 1.00 68.62 550 THR A C 1
ATOM 4470 O O . THR A 1 550 ? -20.565 9.278 -21.121 1.00 68.62 550 THR A O 1
ATOM 4473 N N . GLN A 1 551 ? -21.957 8.898 -19.405 1.00 79.25 551 GLN A N 1
ATOM 4474 C CA . GLN A 1 551 ? -22.823 10.056 -19.637 1.00 79.25 551 GLN A CA 1
ATOM 4475 C C . GLN A 1 551 ? -22.036 11.376 -19.604 1.00 79.25 551 GLN A C 1
ATOM 4477 O O . GLN A 1 551 ? -22.181 12.206 -20.499 1.00 79.25 551 GLN A O 1
ATOM 4482 N N . ARG A 1 552 ? -21.148 11.563 -18.617 1.00 74.81 552 ARG A N 1
ATOM 4483 C CA . ARG A 1 552 ? -20.303 12.767 -18.517 1.00 74.81 552 ARG A CA 1
ATOM 4484 C C . ARG A 1 552 ? -19.306 12.883 -19.666 1.00 74.81 552 ARG A C 1
ATOM 4486 O O . ARG A 1 552 ? -19.117 13.977 -20.188 1.00 74.81 552 ARG A O 1
ATOM 4493 N N . VAL A 1 553 ? -18.681 11.776 -20.070 1.00 76.38 553 VAL A N 1
ATOM 4494 C CA . VAL A 1 553 ? -17.748 11.755 -21.209 1.00 76.38 553 VAL A CA 1
ATOM 4495 C C . VAL A 1 553 ? -18.471 12.166 -22.489 1.00 76.38 553 VAL A C 1
ATOM 4497 O O . VAL A 1 553 ? -18.006 13.063 -23.188 1.00 76.38 553 VAL A O 1
ATOM 4500 N N . ILE A 1 554 ? -19.649 11.593 -22.748 1.00 76.94 554 ILE A N 1
ATOM 4501 C CA . ILE A 1 554 ? -20.466 11.946 -23.914 1.00 76.94 554 ILE A CA 1
ATOM 4502 C C . ILE A 1 554 ? -20.885 13.421 -23.858 1.00 76.94 554 ILE A C 1
ATOM 4504 O O . ILE A 1 554 ? -20.760 14.124 -24.859 1.00 76.94 554 ILE A O 1
ATOM 4508 N N . ALA A 1 555 ? -21.293 13.930 -22.693 1.00 77.56 555 ALA A N 1
ATOM 4509 C CA . ALA A 1 555 ? -21.649 15.339 -22.526 1.00 77.56 555 ALA A CA 1
ATOM 4510 C C . ALA A 1 555 ? -20.470 16.285 -22.832 1.00 77.56 555 ALA A C 1
ATOM 4512 O O . ALA A 1 555 ? -20.641 17.278 -23.542 1.00 77.56 555 ALA A O 1
ATOM 4513 N N . TYR A 1 556 ? -19.249 15.954 -22.393 1.00 81.19 556 TYR A N 1
ATOM 4514 C CA . TYR A 1 556 ? -18.052 16.726 -22.747 1.00 81.19 556 TYR A CA 1
ATOM 4515 C C . TYR A 1 556 ? -17.720 16.657 -24.241 1.00 81.19 556 TYR A C 1
ATOM 4517 O O . TYR A 1 556 ? -17.336 17.674 -24.821 1.00 81.19 556 TYR A O 1
ATOM 4525 N N . CYS A 1 557 ? -17.901 15.503 -24.887 1.00 78.44 557 CYS A N 1
ATOM 4526 C CA . CYS A 1 557 ? -17.726 15.372 -26.335 1.00 78.44 557 CYS A CA 1
ATOM 4527 C C . CYS A 1 557 ? -18.731 16.238 -27.112 1.00 78.44 557 CYS A C 1
ATOM 4529 O O . CYS A 1 557 ? -18.356 16.901 -28.080 1.00 78.44 557 CYS A O 1
ATOM 4531 N N . LEU A 1 558 ? -19.991 16.291 -26.669 1.00 78.75 558 LEU A N 1
ATOM 4532 C CA . LEU A 1 558 ? -21.014 17.151 -27.269 1.00 78.75 558 LEU A CA 1
ATOM 4533 C C . LEU A 1 558 ? -20.692 18.637 -27.084 1.00 78.75 558 LEU A C 1
ATOM 4535 O O . LEU A 1 558 ? -20.796 19.406 -28.040 1.00 78.75 558 LEU A O 1
ATOM 4539 N N . ARG A 1 559 ? -20.233 19.037 -25.893 1.00 82.62 559 ARG A N 1
ATOM 4540 C CA . ARG A 1 559 ? -19.774 20.407 -25.635 1.00 82.62 559 ARG A CA 1
ATOM 4541 C C . ARG A 1 559 ? -18.574 20.776 -26.506 1.00 82.62 559 ARG A C 1
ATOM 4543 O O . ARG A 1 559 ? -18.522 21.872 -27.057 1.00 82.62 559 ARG A O 1
ATOM 4550 N N . PHE A 1 560 ? -17.621 19.860 -26.666 1.00 76.31 560 PHE A N 1
ATOM 4551 C CA . PHE A 1 560 ? -16.462 20.073 -27.530 1.00 76.31 560 PHE A CA 1
ATOM 4552 C C . PHE A 1 560 ? -16.887 20.298 -28.986 1.00 76.31 560 PHE A C 1
ATOM 4554 O O . PHE A 1 560 ? -16.441 21.258 -29.612 1.00 76.31 560 PHE A O 1
ATOM 4561 N N . LYS A 1 561 ? -17.828 19.489 -29.490 1.00 76.88 561 LYS A N 1
ATOM 4562 C CA . LYS A 1 561 ? -18.436 19.686 -30.812 1.00 76.88 561 LYS A CA 1
ATOM 4563 C C . LYS A 1 561 ? -19.132 21.047 -30.923 1.00 76.88 561 LYS A C 1
ATOM 4565 O O . LYS A 1 561 ? -18.925 21.750 -31.907 1.00 76.88 561 LYS A O 1
ATOM 4570 N N . HIS A 1 562 ? -19.914 21.442 -29.918 1.00 77.00 562 HIS A N 1
ATOM 4571 C CA . HIS A 1 562 ? -20.587 22.742 -29.896 1.00 77.00 562 HIS A CA 1
ATOM 4572 C C . HIS A 1 562 ? -19.587 23.907 -29.979 1.00 77.00 562 HIS A C 1
ATOM 4574 O O . HIS A 1 562 ? -19.732 24.776 -30.832 1.00 77.00 562 HIS A O 1
ATOM 4580 N N . ASN A 1 563 ? -18.523 23.878 -29.174 1.00 81.62 563 ASN A N 1
ATOM 4581 C CA . ASN A 1 563 ? -17.504 24.934 -29.123 1.00 81.62 563 ASN A CA 1
ATOM 4582 C C . ASN A 1 563 ? -16.605 25.000 -30.372 1.00 81.62 563 ASN A C 1
ATOM 4584 O O . ASN A 1 563 ? -15.949 26.020 -30.603 1.00 81.62 563 ASN A O 1
ATOM 4588 N N . LEU A 1 564 ? -16.532 23.918 -31.155 1.00 72.44 564 LEU A N 1
ATOM 4589 C CA . LEU A 1 564 ? -15.865 23.912 -32.459 1.00 72.44 564 LEU A CA 1
ATOM 4590 C C . LEU A 1 564 ? -16.711 24.600 -33.536 1.00 72.44 564 LEU A C 1
ATOM 4592 O O . LEU A 1 564 ? -16.155 25.279 -34.398 1.00 72.44 564 LEU A O 1
ATOM 4596 N N . ILE A 1 565 ? -18.034 24.440 -33.468 1.00 76.00 565 ILE A N 1
ATOM 4597 C CA . ILE A 1 565 ? -18.981 25.018 -34.427 1.00 76.00 565 ILE A CA 1
ATOM 4598 C C . ILE A 1 565 ? -19.247 26.493 -34.091 1.00 76.00 565 ILE A C 1
ATOM 4600 O O . ILE A 1 565 ? -19.152 27.356 -34.962 1.00 76.00 565 ILE A O 1
ATOM 4604 N N . ASN A 1 566 ? -19.493 26.807 -32.817 1.00 70.81 566 ASN A N 1
ATOM 4605 C CA . ASN A 1 566 ? -19.828 28.151 -32.357 1.00 70.81 566 ASN A CA 1
ATOM 4606 C C . ASN A 1 566 ? -18.602 28.833 -31.736 1.00 70.81 566 ASN A C 1
ATOM 4608 O O . ASN A 1 566 ? -18.220 28.570 -30.596 1.00 70.81 566 ASN A O 1
ATOM 4612 N N . LYS A 1 567 ? -17.960 29.730 -32.495 1.00 69.94 567 LYS A N 1
ATOM 4613 C CA . LYS A 1 567 ? -16.728 30.409 -32.050 1.00 69.94 567 LYS A CA 1
ATOM 4614 C C . LYS A 1 567 ? -16.962 31.558 -31.061 1.00 69.94 567 LYS A C 1
ATOM 4616 O O . LYS A 1 567 ? -16.013 31.915 -30.363 1.00 69.94 567 LYS A O 1
ATOM 4621 N N . THR A 1 568 ? -18.172 32.115 -31.000 1.00 63.72 568 THR A N 1
ATOM 4622 C CA . THR A 1 568 ? -18.520 33.309 -30.205 1.00 63.72 568 THR A CA 1
ATOM 4623 C C . THR A 1 568 ? -19.208 33.001 -28.874 1.00 63.72 568 THR A C 1
ATOM 4625 O O . THR A 1 568 ? -19.007 33.754 -27.928 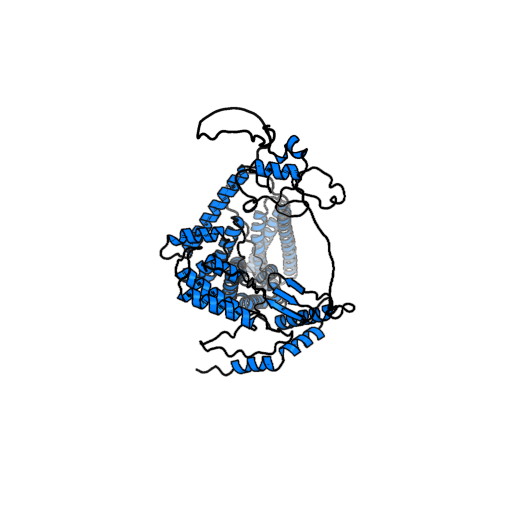1.00 63.72 568 THR A O 1
ATOM 4628 N N . ASP A 1 569 ? -19.953 31.897 -28.771 1.00 74.19 569 ASP A N 1
ATOM 4629 C CA . ASP A 1 569 ? -20.656 31.473 -27.551 1.00 74.19 569 ASP A CA 1
ATOM 4630 C C . ASP A 1 569 ? -20.134 30.104 -27.097 1.00 74.19 569 ASP A C 1
ATOM 4632 O O . ASP A 1 569 ? -20.636 29.048 -27.485 1.00 74.19 569 ASP A O 1
ATOM 4636 N N . LYS A 1 570 ? -19.013 30.122 -26.367 1.00 79.00 570 LYS A N 1
ATOM 4637 C CA . LYS A 1 570 ? -18.331 28.903 -25.925 1.00 79.00 570 LYS A CA 1
ATOM 4638 C C . LYS A 1 570 ? -18.764 28.527 -24.519 1.00 79.00 570 LYS A C 1
ATOM 4640 O O . LYS A 1 570 ? -18.508 29.252 -23.560 1.00 79.00 570 LYS A O 1
ATOM 4645 N N . LEU A 1 571 ? -19.288 27.318 -24.385 1.00 78.75 571 LEU A N 1
ATOM 4646 C CA . LEU A 1 571 ? -19.637 26.738 -23.096 1.00 78.75 571 LEU A CA 1
ATOM 4647 C C . LEU A 1 571 ? -18.360 26.315 -22.360 1.00 78.75 571 LEU A C 1
ATOM 4649 O O . LEU A 1 571 ? -17.584 25.486 -22.848 1.00 78.75 571 LEU A O 1
ATOM 4653 N N . THR A 1 572 ? -18.129 26.884 -21.178 1.00 77.75 572 THR A N 1
ATOM 4654 C CA . THR A 1 572 ? -16.964 26.604 -20.322 1.00 77.75 572 THR A CA 1
ATOM 4655 C C . THR A 1 572 ? -17.409 26.412 -18.867 1.00 77.75 572 THR A C 1
ATOM 4657 O O . THR A 1 572 ? -18.489 26.850 -18.487 1.00 77.75 572 THR A O 1
ATOM 4660 N N . GLY A 1 573 ? -16.621 25.701 -18.051 1.00 79.62 573 GLY A N 1
ATOM 4661 C CA . GLY A 1 573 ? -16.971 25.385 -16.654 1.00 79.62 573 GLY A CA 1
ATOM 4662 C C . GLY A 1 573 ? -17.504 23.961 -16.442 1.00 79.62 573 GLY A C 1
ATOM 4663 O O . GLY A 1 573 ? -17.231 23.060 -17.238 1.00 79.62 573 GLY A O 1
ATOM 4664 N N . THR A 1 574 ? -18.229 23.716 -15.348 1.00 81.75 574 THR A N 1
ATOM 4665 C CA . THR A 1 574 ? -18.818 22.397 -15.040 1.00 81.75 574 THR A CA 1
ATOM 4666 C C . THR A 1 574 ? -19.942 22.041 -16.019 1.00 81.75 574 THR A C 1
ATOM 4668 O O . THR A 1 574 ? -20.514 22.917 -16.665 1.00 81.75 574 THR A O 1
ATOM 4671 N N . LEU A 1 575 ? -20.217 20.743 -16.207 1.00 83.50 575 LEU A N 1
ATOM 4672 C CA . LEU A 1 575 ? -21.336 20.294 -17.048 1.00 83.50 575 LEU A CA 1
ATOM 4673 C C . LEU A 1 575 ? -22.663 20.741 -16.439 1.00 83.50 575 LEU A C 1
ATOM 4675 O O . LEU A 1 575 ? -22.898 20.511 -15.253 1.00 83.50 575 LEU A O 1
ATOM 4679 N N . THR A 1 576 ? -23.510 21.371 -17.250 1.00 86.69 576 THR A N 1
ATOM 4680 C CA . THR A 1 576 ? -24.873 21.719 -16.844 1.00 86.69 576 THR A CA 1
ATOM 4681 C C . THR A 1 576 ? -25.772 20.484 -16.913 1.00 86.69 576 THR A C 1
ATOM 4683 O O . THR A 1 576 ? -25.476 19.524 -17.632 1.00 86.69 576 THR A O 1
ATOM 4686 N N . ASN A 1 577 ? -26.883 20.495 -16.173 1.00 79.75 577 ASN A N 1
ATOM 4687 C CA . ASN A 1 577 ? -27.831 19.376 -16.187 1.00 79.75 577 ASN A CA 1
ATOM 4688 C C . ASN A 1 577 ? -28.411 19.142 -17.592 1.00 79.75 577 ASN A C 1
ATOM 4690 O O . ASN A 1 577 ? -28.502 18.000 -18.023 1.00 79.75 577 ASN A O 1
ATOM 4694 N N . GLU A 1 578 ? -28.653 20.203 -18.366 1.00 80.38 578 GLU A N 1
ATOM 4695 C CA . GLU A 1 578 ? -29.133 20.085 -19.750 1.00 80.38 578 GLU A CA 1
ATOM 4696 C C . GLU A 1 578 ? -28.148 19.359 -20.681 1.00 80.38 578 GLU A C 1
ATOM 4698 O O . GLU A 1 578 ? -28.559 18.651 -21.602 1.00 80.38 578 GLU A O 1
ATOM 4703 N N . GLU A 1 579 ? -26.839 19.510 -20.467 1.00 85.75 579 GLU A N 1
ATOM 4704 C CA . GLU A 1 579 ? -25.819 18.809 -21.259 1.00 85.75 579 GLU A CA 1
ATOM 4705 C C . GLU A 1 579 ? -25.711 17.333 -20.879 1.00 85.75 579 GLU A C 1
ATOM 4707 O O . GLU A 1 579 ? -25.465 16.483 -21.738 1.00 85.75 579 GLU A O 1
ATOM 4712 N N . LEU A 1 580 ? -25.929 17.020 -19.601 1.00 81.62 580 LEU A N 1
ATOM 4713 C CA . LEU A 1 580 ? -26.003 15.645 -19.120 1.00 81.62 580 LEU A CA 1
ATOM 4714 C C . LEU A 1 580 ? -27.273 14.946 -19.612 1.00 81.62 580 LEU A C 1
ATOM 4716 O O . LEU A 1 580 ? -27.202 13.779 -20.005 1.00 81.62 580 LEU A O 1
ATOM 4720 N N . ASP A 1 581 ? -28.402 15.647 -19.659 1.00 77.50 581 ASP A N 1
ATOM 4721 C CA . ASP A 1 581 ? -29.669 15.104 -20.151 1.00 77.50 581 ASP A CA 1
ATOM 4722 C C . ASP A 1 581 ? -29.608 14.833 -21.658 1.00 77.50 581 ASP A C 1
ATOM 4724 O O . ASP A 1 581 ? -29.976 13.746 -22.108 1.00 77.50 581 ASP A O 1
ATOM 4728 N N . ARG A 1 582 ? -29.014 15.744 -22.447 1.00 75.19 582 ARG A N 1
ATOM 4729 C CA . ARG A 1 582 ? -28.742 15.496 -23.877 1.00 75.19 582 ARG A CA 1
ATOM 4730 C C . ARG A 1 582 ? -27.840 14.283 -24.098 1.00 75.19 582 ARG A C 1
ATOM 4732 O O . ARG A 1 582 ? -28.073 13.514 -25.028 1.00 75.19 582 ARG A O 1
ATOM 4739 N N . ALA A 1 583 ? -26.839 14.079 -23.242 1.00 78.50 583 ALA A N 1
ATOM 4740 C CA . ALA A 1 583 ? -25.994 12.891 -23.306 1.00 78.50 583 ALA A CA 1
ATOM 4741 C C . ALA A 1 583 ? -26.760 11.602 -22.954 1.00 78.50 583 ALA A C 1
ATOM 4743 O O . ALA A 1 583 ? -26.508 10.566 -23.572 1.00 78.50 583 ALA A O 1
ATOM 4744 N N . MET A 1 584 ? -27.722 11.653 -22.022 1.00 74.44 584 MET A N 1
ATOM 4745 C CA . MET A 1 584 ? -28.560 10.490 -21.703 1.00 74.44 584 MET A CA 1
ATOM 4746 C C . MET A 1 584 ? -29.540 10.136 -22.821 1.00 74.44 584 MET A C 1
ATOM 4748 O O . MET A 1 584 ? -29.784 8.956 -23.057 1.00 74.44 584 MET A O 1
ATOM 4752 N N . ILE A 1 585 ? -30.069 11.120 -23.550 1.00 74.06 585 ILE A N 1
ATOM 4753 C CA . ILE A 1 585 ? -30.947 10.861 -24.702 1.00 74.06 585 ILE A CA 1
ATOM 4754 C C . ILE A 1 585 ? -30.212 10.039 -25.774 1.00 74.06 585 ILE A C 1
ATOM 4756 O O . ILE A 1 585 ? -30.790 9.117 -26.344 1.00 74.06 585 ILE A O 1
ATOM 4760 N N . ILE A 1 586 ? -28.919 10.307 -25.996 1.00 67.88 586 ILE A N 1
ATOM 4761 C CA . ILE A 1 586 ? -28.082 9.523 -26.922 1.00 67.88 586 ILE A CA 1
ATOM 4762 C C . ILE A 1 586 ? -27.868 8.095 -26.407 1.00 67.88 586 ILE A C 1
ATOM 4764 O O . ILE A 1 586 ? -27.930 7.147 -27.187 1.00 67.88 586 ILE A O 1
ATOM 4768 N N . LEU A 1 587 ? -27.654 7.928 -25.099 1.00 65.94 587 LEU A N 1
ATOM 4769 C CA . LEU A 1 587 ? -27.479 6.610 -24.479 1.00 65.94 587 LEU A CA 1
ATOM 4770 C C . LEU A 1 587 ? -28.767 5.768 -24.477 1.00 65.94 587 LEU A C 1
ATOM 4772 O O . LEU A 1 587 ? -28.687 4.550 -24.595 1.00 65.94 587 LEU A O 1
ATOM 4776 N N . ASN A 1 588 ? -29.939 6.402 -24.397 1.00 52.06 588 ASN A N 1
ATOM 4777 C CA . ASN A 1 588 ? -31.251 5.742 -24.420 1.00 52.06 588 ASN A CA 1
ATOM 4778 C C . ASN A 1 588 ? -31.810 5.509 -25.837 1.00 52.06 588 ASN A C 1
ATOM 4780 O O . ASN A 1 588 ? -32.973 5.130 -25.985 1.00 52.06 588 ASN A O 1
ATOM 4784 N N . CYS A 1 589 ? -31.016 5.726 -26.889 1.00 52.47 589 CYS A N 1
ATOM 4785 C CA . CYS A 1 589 ? -31.454 5.489 -28.261 1.00 52.47 589 CYS A CA 1
ATOM 4786 C C . CYS A 1 589 ? -31.809 3.992 -28.468 1.00 52.47 589 CYS A C 1
ATOM 4788 O O . CYS A 1 589 ? -31.012 3.128 -28.088 1.00 52.47 589 CYS A O 1
ATOM 4790 N N . PRO A 1 590 ? -32.959 3.641 -29.087 1.00 43.69 590 PRO A N 1
ATOM 4791 C CA . PRO A 1 590 ? -33.474 2.263 -29.149 1.00 43.69 590 PRO A CA 1
ATOM 4792 C C . PRO A 1 590 ? -32.511 1.226 -29.745 1.00 43.69 590 PRO A C 1
ATOM 4794 O O . PRO A 1 590 ? -32.566 0.055 -29.375 1.00 43.69 590 PRO A O 1
ATOM 4797 N N . ALA A 1 591 ? -31.587 1.650 -30.614 1.00 47.16 591 ALA A N 1
ATOM 4798 C CA . ALA A 1 591 ? -30.542 0.793 -31.179 1.00 47.16 591 ALA A CA 1
ATOM 4799 C C . ALA A 1 591 ? -29.590 0.214 -30.111 1.00 47.16 591 ALA A C 1
ATOM 4801 O O . ALA A 1 591 ? -29.104 -0.903 -30.257 1.00 47.16 591 ALA A O 1
ATOM 4802 N N . ILE A 1 592 ? -29.361 0.943 -29.015 1.00 48.09 592 ILE A N 1
ATOM 4803 C CA . ILE A 1 592 ? -28.526 0.502 -27.888 1.00 48.09 592 ILE A CA 1
ATOM 4804 C C . ILE A 1 592 ? -29.333 -0.400 -26.937 1.00 48.09 592 ILE A C 1
ATOM 4806 O O . ILE A 1 592 ? -28.807 -1.370 -26.396 1.00 48.09 592 ILE A O 1
ATOM 4810 N N . VAL A 1 593 ? -30.636 -0.143 -26.780 1.00 41.50 593 VAL A N 1
ATOM 4811 C CA . VAL A 1 593 ? -31.545 -0.951 -25.943 1.00 41.50 593 VAL A CA 1
ATOM 4812 C C . VAL A 1 593 ? -31.813 -2.334 -26.557 1.00 41.50 593 VAL A C 1
ATOM 4814 O O . VAL A 1 593 ? -31.873 -3.326 -25.832 1.00 41.50 593 VAL A O 1
ATOM 4817 N N . LEU A 1 594 ? -31.884 -2.436 -27.889 1.00 42.09 594 LEU A N 1
ATOM 4818 C CA . LEU A 1 594 ? -31.983 -3.713 -28.612 1.00 42.09 594 LEU A CA 1
ATOM 4819 C C . LEU A 1 594 ? -30.777 -4.635 -28.359 1.00 42.09 594 LEU A C 1
ATOM 4821 O O . LEU A 1 594 ? -30.959 -5.842 -28.194 1.00 42.09 594 LEU A O 1
ATOM 4825 N N . ALA A 1 595 ? -29.571 -4.071 -28.227 1.00 44.31 595 ALA A N 1
ATOM 4826 C CA . ALA A 1 595 ? -28.372 -4.825 -27.853 1.00 44.31 595 ALA A CA 1
ATOM 4827 C C . ALA A 1 595 ? -28.431 -5.349 -26.400 1.00 44.31 595 ALA A C 1
ATOM 4829 O O . ALA A 1 595 ? -27.931 -6.434 -26.108 1.00 44.31 595 ALA A O 1
ATOM 4830 N N . LEU A 1 596 ? -29.102 -4.626 -25.494 1.00 38.62 596 LEU A N 1
ATOM 4831 C CA . LEU A 1 596 ? -29.288 -5.037 -24.096 1.00 38.62 596 LEU A CA 1
ATOM 4832 C C . LEU A 1 596 ? -30.358 -6.133 -23.931 1.00 38.62 596 LEU A C 1
ATOM 4834 O O . LEU A 1 596 ? -30.204 -7.017 -23.088 1.00 38.62 596 LEU A O 1
ATOM 4838 N N . CYS A 1 597 ? -31.424 -6.123 -24.739 1.00 37.84 597 CYS A N 1
ATOM 4839 C CA . CYS A 1 597 ? -32.473 -7.151 -24.695 1.00 37.84 597 CYS A CA 1
ATOM 4840 C C . CYS A 1 597 ? -32.001 -8.517 -25.219 1.00 37.84 597 CYS A C 1
ATOM 4842 O O . CYS A 1 597 ? -32.421 -9.545 -24.684 1.00 37.84 597 CYS A O 1
ATOM 4844 N N . TYR A 1 598 ? -31.087 -8.542 -26.196 1.00 40.00 598 TYR A N 1
ATOM 4845 C CA . TYR A 1 598 ? -30.524 -9.782 -26.748 1.00 40.00 598 TYR A CA 1
ATOM 4846 C C . TYR A 1 598 ? -29.699 -10.577 -25.715 1.00 40.00 598 TYR A C 1
ATOM 4848 O O . TYR A 1 598 ? -29.587 -11.798 -25.801 1.00 40.00 598 TYR A O 1
ATOM 4856 N N . HIS A 1 599 ? -29.193 -9.908 -24.673 1.00 42.59 599 HIS A N 1
ATOM 4857 C CA . HIS A 1 599 ? -28.392 -10.533 -23.619 1.00 42.59 599 HIS A CA 1
ATOM 4858 C C . HIS A 1 599 ? -29.204 -11.219 -22.504 1.00 42.59 599 HIS A C 1
ATOM 4860 O O . HIS A 1 599 ? -28.630 -11.977 -21.726 1.00 42.59 599 HIS A O 1
ATOM 4866 N N . ARG A 1 600 ? -30.528 -11.003 -22.413 1.00 32.81 600 ARG A N 1
ATOM 4867 C CA . ARG A 1 600 ? -31.369 -11.550 -21.324 1.00 32.81 600 ARG A CA 1
ATOM 4868 C C . ARG A 1 600 ? -32.014 -12.910 -21.641 1.00 32.81 600 ARG A C 1
ATOM 4870 O O . ARG A 1 600 ? -32.638 -13.491 -20.764 1.00 32.81 600 ARG A O 1
ATOM 4877 N N . GLN A 1 601 ? -31.868 -13.426 -22.865 1.00 38.59 601 GLN A N 1
ATOM 4878 C CA . GLN A 1 601 ? -32.442 -14.715 -23.301 1.00 38.59 601 GLN A CA 1
ATOM 4879 C C . GLN A 1 601 ? -31.428 -15.873 -23.370 1.00 38.59 601 GLN A C 1
ATOM 4881 O O . GLN A 1 601 ? -31.742 -16.937 -23.896 1.00 38.59 601 GLN A O 1
ATOM 4886 N N . ARG A 1 602 ? -30.218 -15.700 -22.824 1.00 34.06 602 ARG A N 1
ATOM 4887 C CA . ARG A 1 602 ? -29.222 -16.776 -22.679 1.00 34.06 602 ARG A CA 1
ATOM 4888 C C . ARG A 1 602 ? -28.887 -17.046 -21.208 1.00 34.06 602 ARG A C 1
ATOM 4890 O O . ARG A 1 602 ? -27.738 -16.969 -20.802 1.00 34.06 602 ARG A O 1
ATOM 4897 N N . GLU A 1 603 ? -29.908 -17.379 -20.429 1.00 37.31 603 GLU A N 1
ATOM 4898 C CA . GLU A 1 603 ? -29.802 -18.421 -19.397 1.00 37.31 603 GLU A CA 1
ATOM 4899 C C . GLU A 1 603 ? -30.769 -19.531 -19.827 1.00 37.31 603 GLU A C 1
ATOM 4901 O O . GLU A 1 603 ? -31.892 -19.221 -20.237 1.00 37.31 603 GLU A O 1
ATOM 4906 N N . PRO A 1 604 ? -30.339 -20.802 -19.828 1.00 36.66 604 PRO A N 1
ATOM 4907 C CA . PRO A 1 604 ? -30.823 -21.653 -18.739 1.00 36.66 604 PRO A CA 1
ATOM 4908 C C . PRO A 1 604 ? -29.848 -22.757 -18.274 1.00 36.66 604 PRO A C 1
ATOM 4910 O O . PRO A 1 604 ? -29.061 -23.266 -19.066 1.00 36.66 604 PRO A O 1
ATOM 4913 N N . THR A 1 605 ? -30.038 -23.136 -16.998 1.00 37.88 605 THR A N 1
ATOM 4914 C CA . THR A 1 605 ? -29.780 -24.439 -16.326 1.00 37.88 605 THR A CA 1
ATOM 4915 C C . THR A 1 605 ? -28.394 -25.064 -16.376 1.00 37.88 605 THR A C 1
ATOM 4917 O O . THR A 1 605 ? -27.988 -25.524 -17.465 1.00 37.88 605 THR A O 1
#

Radius of gyration: 44.12 Å; Cα contacts (8 Å, |Δi|>4): 431; chains: 1; bounding box: 87×64×154 Å